Protein AF-A0A7J9BYD9-F1 (afdb_monomer)

Nearest PDB structures (foldseek):
  8at4-assembly1_F  TM=3.555E-01  e=1.043E-06  Xenopus laevis
  8fck-assembly1_F  TM=3.337E-01  e=9.383E-07  Xenopus laevis
  8iyj-assembly1_W7  TM=1.561E-01  e=8.306E+00  Mus musculus

Sequence (416 aa):
MTMDREKERELELESAMYTNCLLLGLDPSIIGLGTSNGTPRVGLFRHSNPKLGEQLLYFILSSLRGPAQSARDFDRVWPIFDSAQSRDFRKVVQGIISELEAQGALPRSNSRVSSLATCCGPRFVELLWQLSLHALREVHRRTFASDVASNPLPAPLTDVAFSHAATLLPVTKARIALERRRFLKNAETAVQRQAMWSNLAHEMTAEFRGLCAEEAYLQQELEKLHDLRNKVKLEGELWDDLVSTSSQNSHLVSKATRLWDSILSRKSQHEVLASGPIEDLIAHREHRYRISGSSLLAAMDQSSQVPCTDVLSVQSGDLDNKEQNDGYHTQVIEERLSRVDDRSGRVHQTVDVAEIIRRWTHALQRIHKQSLQLAKGNDGEGPDILRSAHDGGTSGHAESLAATLTEHQQHLASFQ

Secondary structure (DSSP, 8-state):
-HHHHHHHHHHHHHHHHHHHHHHTT--GGGGTGGGSSSSPPP-TTSS--HHHHHHHHHHHHHHHH-HHHHHHHTTTTSS--SHHHHHHHHHHHHHHHHHHHHTTSS-SS---HHHHHHT-SHHHHHHHHHHHHHHHHHHHHHH-HHHHHHSPPPPPGGGS-GGGHHHHHHHHHHHHHHHHHHHHHHHHHHHHHHHHHHHHHHHHHHHHHHHHHHHHHHHHHHHHHHHHHHHHHHHGGG-TT-TT-HHHHHHHHHHHHHHHHHHHHHHHHHHHHHSSHHHHHHHHHTTTTS--HHHHHHHHHHHTS-----------------------------------------------HHHHHHHHHHHHHHHHHHHHHHHHHTTT----TTS-SSS----HHHHHHHHHHHHHHHHHHT--

InterPro domains:
  IPR026797 HAUS augmin-like complex subunit 6 [PTHR16151] (3-416)
  IPR028163 HAUS augmin-like complex subunit 6, N-terminal [PF14661] (17-260)

Organism: Gossypium gossypioides (NCBI:txid34282)

Mean predicted aligned error: 23.01 Å

pLDDT: mean 72.02, std 22.16, range [24.62, 97.88]

Radius of gyration: 44.17 Å; Cα contacts (8 Å, |Δi|>4): 161; chains: 1; bounding box: 90×70×135 Å

Structure (mmCIF, N/CA/C/O backbone):
data_AF-A0A7J9BYD9-F1
#
_entry.id   AF-A0A7J9BYD9-F1
#
loop_
_atom_site.group_PDB
_atom_site.id
_atom_site.type_symbol
_atom_site.label_atom_id
_atom_site.label_alt_id
_atom_site.label_comp_id
_atom_site.label_asym_id
_atom_site.label_entity_id
_atom_site.label_seq_id
_atom_site.pdbx_PDB_ins_code
_atom_site.Cartn_x
_atom_site.Cartn_y
_atom_site.Cartn_z
_atom_site.occupancy
_atom_site.B_iso_or_equiv
_atom_site.auth_seq_id
_atom_site.auth_comp_id
_atom_site.auth_asym_id
_atom_site.auth_atom_id
_atom_site.pdbx_PDB_model_num
ATOM 1 N N . MET A 1 1 ? -3.032 -6.957 14.467 1.00 54.19 1 MET A N 1
ATOM 2 C CA . MET A 1 1 ? -4.098 -7.127 13.448 1.00 54.19 1 MET A CA 1
ATOM 3 C C . MET A 1 1 ? -3.936 -6.196 12.245 1.00 54.19 1 MET A C 1
ATOM 5 O O . MET A 1 1 ? -3.801 -6.719 11.152 1.00 54.19 1 MET A O 1
ATOM 9 N N . THR A 1 2 ? -3.928 -4.861 12.369 1.00 57.16 2 THR A N 1
ATOM 10 C CA . THR A 1 2 ? -3.741 -3.962 11.199 1.00 57.16 2 THR A CA 1
ATOM 11 C C . THR A 1 2 ? -2.294 -3.904 10.696 1.00 57.16 2 THR A C 1
ATOM 13 O O . THR A 1 2 ? -2.071 -4.019 9.498 1.00 57.16 2 THR A O 1
ATOM 16 N N . MET A 1 3 ? -1.308 -3.818 11.598 1.00 60.09 3 MET A N 1
ATOM 17 C CA . MET A 1 3 ? 0.114 -3.791 11.211 1.00 60.09 3 MET A CA 1
ATOM 18 C C . MET A 1 3 ? 0.608 -5.103 10.589 1.00 60.09 3 MET A C 1
ATOM 20 O O . MET A 1 3 ? 1.520 -5.090 9.769 1.00 60.09 3 MET A O 1
ATOM 24 N N . ASP A 1 4 ? 0.011 -6.236 10.961 1.00 69.88 4 ASP A N 1
ATOM 25 C CA . ASP A 1 4 ? 0.360 -7.537 10.377 1.00 69.88 4 ASP A CA 1
ATOM 26 C C . ASP A 1 4 ? -0.135 -7.624 8.929 1.00 69.88 4 ASP A C 1
ATOM 28 O O . ASP A 1 4 ? 0.616 -8.035 8.052 1.00 69.88 4 ASP A O 1
ATOM 32 N N . ARG A 1 5 ? -1.341 -7.102 8.663 1.00 72.81 5 ARG A N 1
ATOM 33 C CA . ARG A 1 5 ? -1.903 -6.981 7.309 1.00 72.81 5 ARG A CA 1
ATOM 34 C C . ARG A 1 5 ? -1.094 -6.059 6.399 1.00 72.81 5 ARG A C 1
ATOM 36 O O . ARG A 1 5 ? -0.967 -6.330 5.213 1.00 72.81 5 ARG A O 1
ATOM 43 N N . GLU A 1 6 ? -0.556 -4.961 6.925 1.00 73.31 6 GLU A N 1
ATOM 44 C CA . GLU A 1 6 ? 0.284 -4.049 6.134 1.00 73.31 6 GLU A CA 1
ATOM 45 C C . GLU A 1 6 ? 1.622 -4.690 5.754 1.00 73.31 6 GLU A C 1
ATOM 47 O O . GLU A 1 6 ? 2.057 -4.561 4.611 1.00 73.31 6 GLU A O 1
ATOM 52 N N . LYS A 1 7 ? 2.239 -5.429 6.684 1.00 79.19 7 LYS A N 1
ATOM 53 C CA . LYS A 1 7 ? 3.467 -6.190 6.417 1.00 79.19 7 LYS A CA 1
ATOM 54 C C . LYS A 1 7 ? 3.234 -7.317 5.416 1.00 79.19 7 LYS A C 1
ATOM 56 O O . LYS A 1 7 ? 4.075 -7.536 4.555 1.00 79.19 7 LYS A O 1
ATOM 61 N N . GLU A 1 8 ? 2.116 -8.025 5.530 1.00 82.69 8 GLU A N 1
ATOM 62 C CA . GLU A 1 8 ? 1.725 -9.079 4.590 1.00 82.69 8 GLU A CA 1
ATOM 63 C C . GLU A 1 8 ? 1.528 -8.509 3.181 1.00 82.69 8 GLU A C 1
ATOM 65 O O . GLU A 1 8 ? 2.150 -8.984 2.234 1.00 82.69 8 GLU A O 1
ATOM 70 N N . ARG A 1 9 ? 0.799 -7.393 3.059 1.00 83.69 9 ARG A N 1
ATOM 71 C CA . ARG A 1 9 ? 0.617 -6.681 1.788 1.00 83.69 9 ARG A CA 1
ATOM 72 C C . ARG A 1 9 ? 1.939 -6.216 1.170 1.00 83.69 9 ARG A C 1
ATOM 74 O O . ARG A 1 9 ? 2.100 -6.279 -0.045 1.00 83.69 9 ARG A O 1
ATOM 81 N N . GLU A 1 10 ? 2.879 -5.719 1.974 1.00 84.00 10 GLU A N 1
ATOM 82 C CA . GLU A 1 10 ? 4.208 -5.320 1.485 1.00 84.00 10 GLU A CA 1
ATOM 83 C C . GLU A 1 10 ? 4.959 -6.514 0.877 1.00 84.00 10 GLU A C 1
ATOM 85 O O . GLU A 1 10 ? 5.515 -6.398 -0.216 1.00 84.00 10 GLU A O 1
ATOM 90 N N . LEU A 1 11 ? 4.917 -7.672 1.545 1.00 86.94 11 LEU A N 1
ATOM 91 C CA . LEU A 1 11 ? 5.541 -8.900 1.052 1.00 86.94 11 LEU A CA 1
ATOM 92 C C . LEU A 1 11 ? 4.863 -9.412 -0.229 1.00 86.94 11 LEU A C 1
ATOM 94 O O . LEU A 1 11 ? 5.544 -9.834 -1.164 1.00 86.94 11 LEU A O 1
ATOM 98 N N . GLU A 1 12 ? 3.535 -9.346 -0.308 1.00 87.88 12 GLU A N 1
ATOM 99 C CA . GLU A 1 12 ? 2.789 -9.705 -1.519 1.00 87.88 12 GLU A CA 1
ATOM 100 C C . GLU A 1 12 ? 3.170 -8.818 -2.710 1.00 87.88 12 GLU A C 1
ATOM 102 O O . GLU A 1 12 ? 3.399 -9.326 -3.808 1.00 87.88 12 GLU A O 1
ATOM 107 N N . LEU A 1 13 ? 3.288 -7.501 -2.501 1.00 89.69 13 LEU A N 1
ATOM 108 C CA . LEU A 1 13 ? 3.682 -6.556 -3.549 1.00 89.69 13 LEU A CA 1
ATOM 109 C C . LEU A 1 13 ? 5.105 -6.809 -4.048 1.00 89.69 13 LEU A C 1
ATOM 111 O O . LEU A 1 13 ? 5.341 -6.793 -5.256 1.00 89.69 13 LEU A O 1
ATOM 115 N N . GLU A 1 14 ? 6.045 -7.059 -3.139 1.00 92.12 14 GLU A N 1
ATOM 116 C CA . GLU A 1 14 ? 7.431 -7.374 -3.493 1.00 92.12 14 GLU A CA 1
ATOM 117 C C . GLU A 1 14 ? 7.524 -8.725 -4.231 1.00 92.12 14 GLU A C 1
ATOM 119 O O . GLU A 1 14 ? 8.192 -8.825 -5.260 1.00 92.12 14 GLU A O 1
ATOM 124 N N . SER A 1 15 ? 6.774 -9.740 -3.794 1.00 89.50 15 SER A N 1
ATOM 125 C CA . SER A 1 15 ? 6.669 -11.031 -4.492 1.00 89.50 15 SER A CA 1
ATOM 126 C C . SER A 1 15 ? 6.080 -10.889 -5.904 1.00 89.50 15 SER A C 1
ATOM 128 O O . SER A 1 15 ? 6.624 -11.418 -6.883 1.00 89.50 15 SER A O 1
ATOM 130 N N . ALA A 1 16 ? 5.000 -10.114 -6.044 1.00 89.94 16 ALA A N 1
ATOM 131 C CA . ALA A 1 16 ? 4.385 -9.824 -7.334 1.00 89.94 16 ALA A CA 1
ATOM 132 C C . ALA A 1 16 ? 5.341 -9.043 -8.249 1.00 89.94 16 ALA A C 1
ATOM 134 O O . ALA A 1 16 ? 5.446 -9.346 -9.436 1.00 89.94 16 ALA A O 1
ATOM 135 N N . MET A 1 17 ? 6.083 -8.078 -7.698 1.00 93.75 17 MET A N 1
ATOM 136 C CA . MET A 1 17 ? 7.113 -7.330 -8.419 1.00 93.75 17 MET A CA 1
ATOM 137 C C . MET A 1 17 ? 8.201 -8.260 -8.964 1.00 93.75 17 MET A C 1
ATOM 139 O O . MET A 1 17 ? 8.535 -8.168 -10.147 1.00 93.75 17 MET A O 1
ATOM 143 N N . TYR A 1 18 ? 8.716 -9.194 -8.159 1.00 92.69 18 TYR A N 1
ATOM 144 C CA . TYR A 1 18 ? 9.685 -10.181 -8.642 1.00 92.69 18 TYR A CA 1
ATOM 145 C C . TYR A 1 18 ? 9.109 -11.081 -9.731 1.00 92.69 18 TYR A C 1
ATOM 147 O O . TYR A 1 18 ? 9.773 -11.306 -10.740 1.00 92.69 18 TYR A O 1
ATOM 155 N N . THR A 1 19 ? 7.866 -11.532 -9.571 1.00 90.44 19 THR A N 1
ATOM 156 C CA . THR A 1 19 ? 7.173 -12.340 -10.583 1.00 90.44 19 THR A CA 1
ATOM 157 C C . THR A 1 19 ? 7.056 -11.583 -11.908 1.00 90.44 19 THR A C 1
ATOM 159 O O . THR A 1 19 ? 7.412 -12.120 -12.955 1.00 90.44 19 THR A O 1
ATOM 162 N N . ASN A 1 20 ? 6.652 -10.309 -11.873 1.00 92.81 20 ASN A N 1
ATOM 163 C CA . ASN A 1 20 ? 6.589 -9.456 -13.062 1.00 92.81 20 ASN A CA 1
ATOM 164 C C . ASN A 1 20 ? 7.958 -9.330 -13.738 1.00 92.81 20 ASN A C 1
ATOM 166 O O . ASN A 1 20 ? 8.059 -9.444 -14.958 1.00 92.81 20 ASN A O 1
ATOM 170 N N . CYS A 1 21 ? 9.021 -9.113 -12.960 1.00 93.38 21 CYS A N 1
ATOM 171 C CA . CYS A 1 21 ? 10.369 -9.003 -13.506 1.00 93.38 21 CYS A CA 1
ATOM 172 C C . CYS A 1 21 ? 10.864 -10.315 -14.124 1.00 93.38 21 CYS A C 1
ATOM 174 O O . CYS A 1 21 ? 11.475 -10.282 -15.188 1.00 93.38 21 CYS A O 1
ATOM 176 N N . LEU A 1 22 ? 10.571 -11.464 -13.511 1.00 92.31 22 LEU A N 1
ATOM 177 C CA . LEU A 1 22 ? 10.897 -12.776 -14.078 1.00 92.31 22 LEU A CA 1
ATOM 178 C C . LEU A 1 22 ? 10.155 -13.018 -15.401 1.00 92.31 22 LEU A C 1
ATOM 180 O O . LEU A 1 22 ? 10.767 -13.473 -16.362 1.00 92.31 22 LEU A O 1
ATOM 184 N N . LEU A 1 23 ? 8.874 -12.642 -15.489 1.00 90.44 23 LEU A N 1
ATOM 185 C CA . LEU A 1 23 ? 8.095 -12.709 -16.735 1.00 90.44 23 LEU A CA 1
ATOM 186 C C . LEU A 1 23 ? 8.634 -11.775 -17.828 1.00 90.44 23 LEU A C 1
ATOM 188 O O . LEU A 1 23 ? 8.542 -12.092 -19.011 1.00 90.44 23 LEU A O 1
ATOM 192 N N . LEU A 1 24 ? 9.221 -10.641 -17.439 1.00 92.56 24 LEU A N 1
ATOM 193 C CA . LEU A 1 24 ? 9.938 -9.732 -18.338 1.00 92.56 24 LEU A CA 1
ATOM 194 C C . LEU A 1 24 ? 11.324 -10.261 -18.757 1.00 92.56 24 LEU A C 1
ATOM 196 O O . LEU A 1 24 ? 11.964 -9.652 -19.611 1.00 92.56 24 LEU A O 1
ATOM 200 N N . GLY A 1 25 ? 11.796 -11.369 -18.175 1.00 91.38 25 GLY A N 1
ATOM 201 C CA . GLY A 1 25 ? 13.087 -11.982 -18.490 1.00 91.38 25 GLY A CA 1
ATOM 202 C C . GLY A 1 25 ? 14.250 -11.538 -17.598 1.00 91.38 25 GLY A C 1
ATOM 203 O O . GLY A 1 25 ? 15.397 -11.583 -18.038 1.00 91.38 25 GLY A O 1
ATOM 204 N N . LEU A 1 26 ? 13.987 -11.092 -16.363 1.00 93.12 26 LEU A N 1
ATOM 205 C CA . LEU A 1 26 ? 15.044 -10.806 -15.387 1.00 93.12 26 LEU A CA 1
ATOM 206 C C . LEU A 1 26 ? 15.833 -12.085 -15.086 1.00 93.12 26 LEU A C 1
ATOM 208 O O . LEU A 1 26 ? 15.241 -13.122 -14.792 1.00 93.12 26 LEU A O 1
ATOM 212 N N . ASP A 1 27 ? 17.162 -11.990 -15.083 1.00 89.44 27 ASP A N 1
ATOM 213 C CA . ASP A 1 27 ? 18.018 -13.086 -14.633 1.00 89.44 27 ASP A CA 1
ATOM 214 C C . ASP A 1 27 ? 17.745 -13.399 -13.142 1.00 89.44 27 ASP A C 1
ATOM 216 O O . ASP A 1 27 ? 17.941 -12.525 -12.286 1.00 89.44 27 ASP A O 1
ATOM 220 N N . PRO A 1 28 ? 17.333 -14.636 -12.793 1.00 86.06 28 PRO A N 1
ATOM 221 C CA . PRO A 1 28 ? 17.092 -15.042 -11.409 1.00 86.06 28 PRO A CA 1
ATOM 222 C C . PRO A 1 28 ? 18.295 -14.843 -10.472 1.00 86.06 28 PRO A C 1
ATOM 224 O O . PRO A 1 28 ? 18.117 -14.720 -9.255 1.00 86.06 28 PRO A O 1
ATOM 227 N N . SER A 1 29 ? 19.521 -14.793 -11.004 1.00 86.44 29 SER A N 1
ATOM 228 C CA . SER A 1 29 ? 20.734 -14.554 -10.214 1.00 86.44 29 SER A CA 1
ATOM 229 C C . SER A 1 29 ? 20.717 -13.192 -9.500 1.00 86.44 29 SER A C 1
ATOM 231 O O . SER A 1 29 ? 21.192 -13.085 -8.367 1.00 86.44 29 SER A O 1
ATOM 233 N N . ILE A 1 30 ? 20.078 -12.182 -10.105 1.00 85.75 30 ILE A N 1
ATOM 234 C CA . ILE A 1 30 ? 19.989 -10.801 -9.600 1.00 85.75 30 ILE A CA 1
ATOM 235 C C 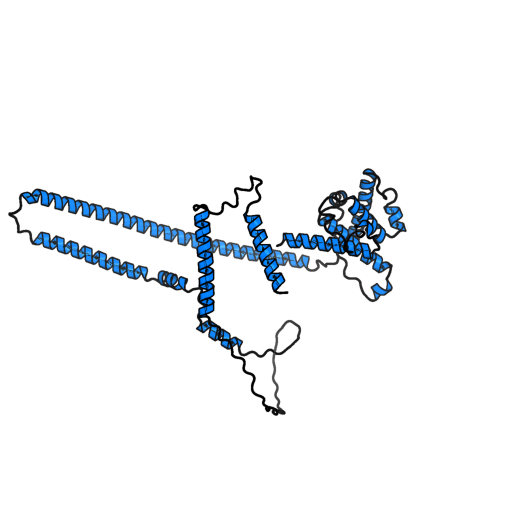. ILE A 1 30 ? 19.194 -10.731 -8.288 1.00 85.75 30 ILE A C 1
ATOM 237 O O . ILE A 1 30 ? 19.521 -9.950 -7.397 1.00 85.75 30 ILE A O 1
ATOM 241 N N . ILE A 1 31 ? 18.178 -11.584 -8.144 1.00 83.69 31 ILE A N 1
ATOM 242 C CA . ILE A 1 31 ? 17.302 -11.660 -6.961 1.00 83.69 31 ILE A CA 1
ATOM 243 C C . ILE A 1 31 ? 17.689 -12.801 -6.004 1.00 83.69 31 ILE A C 1
ATOM 245 O O . ILE A 1 31 ? 16.964 -13.100 -5.057 1.00 83.69 31 ILE A O 1
ATOM 249 N N . GLY A 1 32 ? 18.843 -13.441 -6.231 1.00 72.56 32 GLY A N 1
ATOM 250 C CA . GLY A 1 32 ? 19.383 -14.477 -5.349 1.00 72.56 32 GLY A CA 1
ATOM 251 C C . GLY A 1 32 ? 18.698 -15.845 -5.454 1.00 72.56 32 GLY A C 1
ATOM 252 O O . GLY A 1 32 ? 18.839 -16.658 -4.540 1.00 72.56 32 GLY A O 1
ATOM 253 N N . LEU A 1 33 ? 17.991 -16.136 -6.555 1.00 64.19 33 LEU A N 1
ATOM 254 C CA . LEU A 1 33 ? 17.259 -17.401 -6.750 1.00 64.19 33 LEU A CA 1
ATOM 255 C C . LEU A 1 33 ? 18.161 -18.633 -6.937 1.00 64.19 33 LEU A C 1
ATOM 257 O O . LEU A 1 33 ? 17.687 -19.762 -6.857 1.00 64.19 33 LEU A O 1
ATOM 261 N N . GLY A 1 34 ? 19.463 -18.440 -7.159 1.00 53.69 34 GLY A N 1
ATOM 262 C CA . GLY A 1 34 ? 20.413 -19.513 -7.478 1.00 53.69 34 GLY A CA 1
ATOM 263 C C . GLY A 1 34 ? 20.804 -20.445 -6.321 1.00 53.69 34 GLY A C 1
ATOM 264 O O . GLY A 1 34 ? 21.624 -21.329 -6.537 1.00 53.69 34 GLY A O 1
ATOM 265 N N . THR A 1 35 ? 20.274 -20.261 -5.102 1.00 53.53 35 THR A N 1
ATOM 266 C CA . THR A 1 35 ? 20.719 -21.022 -3.908 1.00 53.53 35 THR A CA 1
ATOM 267 C C . THR A 1 35 ? 19.604 -21.618 -3.035 1.00 53.53 35 THR A C 1
ATOM 269 O O . THR A 1 35 ? 19.909 -22.380 -2.121 1.00 53.53 35 THR A O 1
ATOM 272 N N . SER A 1 36 ? 18.318 -21.333 -3.288 1.00 51.81 36 SER A N 1
ATOM 273 C CA . SER A 1 36 ? 17.210 -21.878 -2.479 1.00 51.81 36 SER A CA 1
ATOM 274 C C . SER A 1 36 ? 15.880 -21.951 -3.240 1.00 51.81 36 SER A C 1
ATOM 276 O O . SER A 1 36 ? 15.483 -20.951 -3.825 1.00 51.81 36 SER A O 1
ATOM 278 N N . ASN A 1 37 ? 15.203 -23.108 -3.179 1.00 52.94 37 ASN A N 1
ATOM 279 C CA . ASN A 1 37 ? 13.783 -23.439 -3.452 1.00 52.94 37 ASN A CA 1
ATOM 280 C C . ASN A 1 37 ? 12.933 -22.579 -4.425 1.00 52.94 37 ASN A C 1
ATOM 282 O O . ASN A 1 37 ? 11.719 -22.505 -4.263 1.00 52.94 37 ASN A O 1
ATOM 286 N N . GLY A 1 38 ? 13.510 -21.973 -5.465 1.00 60.22 38 GLY A N 1
ATOM 287 C CA . GLY A 1 38 ? 12.773 -21.407 -6.607 1.00 60.22 38 GLY A CA 1
ATOM 288 C C . GLY A 1 38 ? 11.912 -20.162 -6.337 1.00 60.22 38 GLY A C 1
ATOM 289 O O . GLY A 1 38 ? 11.369 -19.603 -7.285 1.00 60.22 38 GLY A O 1
ATOM 290 N N . THR A 1 39 ? 11.800 -19.691 -5.091 1.00 60.91 39 THR A N 1
ATOM 291 C CA . THR A 1 39 ? 11.009 -18.503 -4.725 1.00 60.91 39 THR A CA 1
ATOM 292 C C . THR A 1 39 ? 11.901 -17.320 -4.331 1.00 60.91 39 THR A C 1
ATOM 294 O O . THR A 1 39 ? 12.820 -17.512 -3.526 1.00 60.91 39 THR A O 1
ATOM 297 N N . PRO A 1 40 ? 11.635 -16.094 -4.830 1.00 66.50 40 PRO A N 1
ATOM 298 C CA . PRO A 1 40 ? 12.406 -14.903 -4.472 1.00 66.50 40 PRO A CA 1
ATOM 299 C C . PRO A 1 40 ? 12.354 -14.640 -2.972 1.00 66.50 40 PRO A C 1
ATOM 301 O O . PRO A 1 40 ? 11.292 -14.743 -2.358 1.00 66.50 40 PRO A O 1
ATOM 304 N N . ARG A 1 41 ? 13.493 -14.287 -2.367 1.00 79.31 41 ARG A N 1
ATOM 305 C CA . ARG A 1 41 ? 13.503 -13.842 -0.970 1.00 79.31 41 ARG A CA 1
ATOM 306 C C . ARG A 1 41 ? 12.851 -12.468 -0.896 1.00 79.31 41 ARG A C 1
ATOM 308 O O . ARG A 1 41 ? 13.331 -11.529 -1.517 1.00 79.31 41 ARG A O 1
ATOM 315 N N . VAL A 1 42 ? 11.775 -12.377 -0.126 1.00 83.56 42 VAL A N 1
ATOM 316 C CA . VAL A 1 42 ? 10.995 -11.152 0.070 1.00 83.56 42 VAL A CA 1
ATOM 317 C C . VAL A 1 42 ? 11.456 -10.441 1.351 1.00 83.56 42 VAL A C 1
ATOM 319 O O . VAL A 1 42 ? 11.916 -11.088 2.296 1.00 83.56 42 VAL A O 1
ATOM 322 N N . GLY A 1 43 ? 11.343 -9.116 1.406 1.00 86.25 43 GLY A N 1
ATOM 323 C CA . GLY A 1 43 ? 11.795 -8.264 2.502 1.00 86.25 43 GLY A CA 1
ATOM 324 C C . GLY A 1 43 ? 13.167 -7.627 2.266 1.00 86.25 43 GLY A C 1
ATOM 325 O O . GLY A 1 43 ? 13.752 -7.096 3.215 1.00 86.25 43 GLY A O 1
ATOM 326 N N . LEU A 1 44 ? 13.688 -7.646 1.032 1.00 87.88 44 LEU A N 1
ATOM 327 C CA . LEU A 1 44 ? 15.017 -7.118 0.685 1.00 87.88 44 LEU A CA 1
ATOM 328 C C . LEU A 1 44 ? 15.086 -5.585 0.711 1.00 87.88 44 LEU A C 1
ATOM 330 O O . LEU A 1 44 ? 16.184 -5.023 0.699 1.00 87.88 44 LEU A O 1
ATOM 334 N N . PHE A 1 45 ? 13.930 -4.922 0.794 1.00 92.06 45 PHE A N 1
ATOM 335 C CA . PHE A 1 45 ? 13.786 -3.466 0.862 1.00 92.06 45 PHE A CA 1
ATOM 336 C C . PHE A 1 45 ? 13.326 -2.943 2.228 1.00 92.06 45 PHE A C 1
ATOM 338 O O . PHE A 1 45 ? 13.096 -1.740 2.374 1.00 92.06 45 PHE A O 1
ATOM 345 N N . ARG A 1 46 ? 13.242 -3.797 3.263 1.00 90.00 46 ARG A N 1
ATOM 346 C CA . ARG A 1 46 ? 12.991 -3.344 4.651 1.00 90.00 46 ARG A CA 1
ATOM 347 C C . ARG A 1 46 ? 14.086 -2.411 5.168 1.00 90.00 46 ARG A C 1
ATOM 349 O O . ARG A 1 46 ? 13.843 -1.565 6.025 1.00 90.00 46 ARG A O 1
ATOM 356 N N . HIS A 1 47 ? 15.287 -2.562 4.624 1.00 91.06 47 HIS A N 1
ATOM 357 C CA . HIS A 1 47 ? 16.436 -1.706 4.870 1.00 91.06 47 HIS A CA 1
ATOM 358 C C . HIS A 1 47 ? 16.934 -1.111 3.550 1.00 91.06 47 HIS A C 1
ATOM 360 O O . HIS A 1 47 ? 16.536 -1.551 2.473 1.00 91.06 47 HIS A O 1
ATOM 366 N N . SER A 1 48 ? 17.791 -0.091 3.643 1.00 93.62 48 SER A N 1
ATOM 367 C CA . SER A 1 48 ? 18.418 0.555 2.482 1.00 93.62 48 SER A CA 1
ATOM 368 C C . SER A 1 48 ? 19.118 -0.475 1.594 1.00 93.62 48 SER A C 1
ATOM 370 O O . SER A 1 48 ? 20.033 -1.157 2.058 1.00 93.62 48 SER A O 1
ATOM 372 N N . ASN A 1 49 ? 18.696 -0.585 0.333 1.00 94.12 49 ASN A N 1
ATOM 373 C CA . ASN A 1 49 ? 19.270 -1.528 -0.628 1.00 94.12 49 ASN A CA 1
ATOM 374 C C . ASN A 1 49 ? 19.400 -0.902 -2.030 1.00 94.12 49 ASN A C 1
ATOM 376 O O . ASN A 1 49 ? 18.739 -1.331 -2.982 1.00 94.12 49 ASN A O 1
ATOM 380 N N . PRO A 1 50 ? 20.251 0.132 -2.179 1.00 93.00 50 PRO A N 1
ATOM 381 C CA . PRO A 1 50 ? 20.412 0.852 -3.43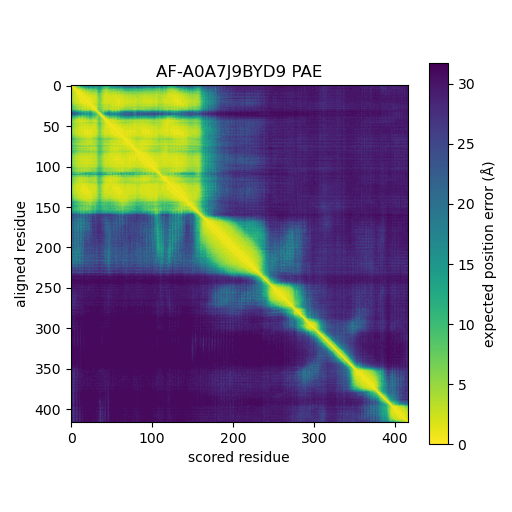9 1.00 93.00 50 PRO A CA 1
ATOM 382 C C . PRO A 1 50 ? 20.946 -0.039 -4.559 1.00 93.00 50 PRO A C 1
ATOM 384 O O . PRO A 1 50 ? 20.493 0.087 -5.685 1.00 93.00 50 PRO A O 1
ATOM 387 N N . LYS A 1 51 ? 21.828 -0.999 -4.262 1.00 92.31 51 LYS A N 1
ATOM 388 C CA . LYS A 1 51 ? 22.418 -1.874 -5.285 1.00 92.31 51 LYS A CA 1
ATOM 389 C C . LYS A 1 51 ? 21.360 -2.704 -6.019 1.00 92.31 51 LYS A C 1
ATOM 391 O O . LYS A 1 51 ? 21.345 -2.726 -7.247 1.00 92.31 51 LYS A O 1
ATOM 396 N N . LEU A 1 52 ? 20.475 -3.375 -5.276 1.00 93.38 52 LEU A N 1
ATOM 397 C CA . LEU A 1 52 ? 19.383 -4.141 -5.881 1.00 93.38 52 LEU A CA 1
ATOM 398 C C . LEU A 1 52 ? 18.330 -3.209 -6.490 1.00 93.38 52 LEU A C 1
ATOM 400 O O . LEU A 1 52 ? 17.846 -3.465 -7.589 1.00 93.38 52 LEU A O 1
ATOM 404 N N . GLY A 1 53 ? 17.997 -2.114 -5.800 1.00 94.12 53 GLY A N 1
ATOM 405 C CA . GLY A 1 53 ? 17.034 -1.130 -6.292 1.00 94.12 53 GLY A CA 1
ATOM 406 C C . GLY A 1 53 ? 17.432 -0.535 -7.645 1.00 94.12 53 GLY A C 1
ATOM 407 O O . GLY A 1 53 ? 16.617 -0.514 -8.562 1.00 94.12 53 GLY A O 1
ATOM 408 N N . GLU A 1 54 ? 18.689 -0.119 -7.805 1.00 95.25 54 GLU A N 1
ATOM 409 C CA . GLU A 1 54 ? 19.238 0.421 -9.054 1.00 95.25 54 GLU A CA 1
ATOM 410 C C . GLU A 1 54 ? 19.225 -0.625 -10.181 1.00 95.25 54 GLU A C 1
ATOM 412 O O . GLU A 1 54 ? 18.817 -0.303 -11.296 1.00 95.25 54 GLU A O 1
ATOM 417 N N . GLN A 1 55 ? 19.575 -1.885 -9.891 1.00 95.06 55 GLN A N 1
ATOM 418 C CA . GLN A 1 55 ? 19.498 -2.984 -10.865 1.00 95.06 55 GLN A CA 1
ATOM 419 C C . GLN A 1 55 ? 18.070 -3.235 -11.357 1.00 95.06 55 GLN A C 1
ATOM 421 O O . GLN A 1 55 ? 17.845 -3.349 -12.563 1.00 95.06 55 GLN A O 1
ATOM 426 N N . LEU A 1 56 ? 17.099 -3.286 -10.443 1.00 96.12 56 LEU A N 1
ATOM 427 C CA . LEU A 1 56 ? 15.697 -3.488 -10.803 1.00 96.12 56 LEU A CA 1
ATOM 428 C C . LEU A 1 56 ? 15.130 -2.290 -11.567 1.00 96.12 56 LEU A C 1
ATOM 430 O O . LEU A 1 56 ? 14.444 -2.483 -12.567 1.00 96.12 56 LEU A O 1
ATOM 434 N N . LEU A 1 57 ? 15.439 -1.062 -11.143 1.00 96.50 57 LEU A N 1
ATOM 435 C CA . LEU A 1 57 ? 15.021 0.152 -11.848 1.00 96.50 57 LEU A CA 1
ATOM 436 C C . LEU A 1 57 ? 15.579 0.185 -13.271 1.00 96.50 57 LEU A C 1
ATOM 438 O O . LEU A 1 57 ? 14.822 0.418 -14.212 1.00 96.50 57 LEU A O 1
ATOM 442 N N . TYR A 1 58 ? 16.875 -0.088 -13.439 1.00 96.88 58 TYR A N 1
ATOM 443 C CA . TYR A 1 58 ? 17.497 -0.166 -14.757 1.00 96.88 58 TYR A CA 1
ATOM 444 C C . TYR A 1 58 ? 16.818 -1.227 -15.630 1.00 96.88 58 TYR A C 1
ATOM 446 O O . TYR A 1 58 ? 16.438 -0.930 -16.762 1.00 96.88 58 TYR A O 1
ATOM 454 N N . PHE A 1 59 ? 16.614 -2.438 -15.102 1.00 97.25 59 PHE A N 1
ATOM 455 C CA . PHE A 1 59 ? 15.984 -3.537 -15.833 1.00 97.25 59 PHE A CA 1
ATOM 456 C C . PHE A 1 59 ? 14.551 -3.204 -16.273 1.00 97.25 59 PHE A C 1
ATOM 458 O O . PHE A 1 59 ? 14.217 -3.325 -17.455 1.00 97.25 59 PHE A O 1
ATOM 465 N N . ILE A 1 60 ? 13.708 -2.752 -15.339 1.00 97.25 60 ILE A N 1
ATOM 466 C CA . ILE A 1 60 ? 12.292 -2.469 -15.603 1.00 97.25 60 ILE A CA 1
ATOM 467 C C . ILE A 1 60 ? 12.161 -1.335 -16.625 1.00 97.25 60 ILE A C 1
ATOM 469 O O . ILE A 1 60 ? 11.422 -1.458 -17.603 1.00 97.25 60 ILE A O 1
ATOM 473 N N . LEU A 1 61 ? 12.900 -0.238 -16.434 1.00 96.69 61 LEU A N 1
ATOM 474 C CA . LEU A 1 61 ? 12.827 0.917 -17.329 1.00 96.69 61 LEU A CA 1
ATOM 475 C C . LEU A 1 61 ? 13.436 0.624 -18.702 1.00 96.69 61 LEU A C 1
ATOM 477 O O . LEU A 1 61 ? 12.897 1.081 -19.709 1.00 96.69 61 LEU A O 1
ATOM 481 N N . SER A 1 62 ? 14.499 -0.181 -18.768 1.00 96.50 62 SER A N 1
ATOM 482 C CA . SER A 1 62 ? 15.063 -0.631 -20.044 1.00 96.50 62 SER A CA 1
ATOM 483 C C . SER A 1 62 ? 14.082 -1.506 -20.820 1.00 96.50 62 SER A C 1
ATOM 485 O O . SER A 1 62 ? 13.924 -1.321 -22.026 1.00 96.50 62 SER A O 1
ATOM 487 N N . SER A 1 63 ? 13.369 -2.398 -20.126 1.00 95.31 63 SER A N 1
ATOM 488 C CA . SER A 1 63 ? 12.316 -3.231 -20.719 1.00 95.31 63 SER A CA 1
ATOM 489 C C . SER A 1 63 ? 11.165 -2.377 -21.260 1.00 95.31 63 SER A C 1
ATOM 491 O O . SER A 1 63 ? 10.676 -2.608 -22.364 1.00 95.31 63 SER A O 1
ATOM 493 N N . LEU A 1 64 ? 10.771 -1.337 -20.519 1.00 94.44 64 LEU A N 1
ATOM 494 C CA . LEU A 1 64 ? 9.693 -0.425 -20.900 1.00 94.44 64 LEU A CA 1
ATOM 495 C C . LEU A 1 64 ? 10.054 0.480 -22.091 1.00 94.44 64 LEU A C 1
ATOM 497 O O . LEU A 1 64 ? 9.239 0.678 -22.994 1.00 94.44 64 LEU A O 1
ATOM 501 N N . ARG A 1 65 ? 11.258 1.060 -22.099 1.00 93.12 65 ARG A N 1
ATOM 502 C CA . ARG A 1 65 ? 11.719 1.993 -23.145 1.00 93.12 65 ARG A CA 1
ATOM 503 C C . ARG A 1 65 ? 12.178 1.275 -24.417 1.00 93.12 65 ARG A C 1
ATOM 505 O O . ARG A 1 65 ? 12.126 1.857 -25.498 1.00 93.12 65 ARG A O 1
ATOM 512 N N . GLY A 1 66 ? 12.582 0.013 -24.295 1.00 91.75 66 GLY A N 1
ATOM 513 C CA . GLY A 1 66 ? 13.168 -0.776 -25.373 1.00 91.75 66 GLY A CA 1
ATOM 514 C C . GLY A 1 66 ? 14.641 -0.422 -25.640 1.00 91.75 66 GLY A C 1
ATOM 515 O O . GLY A 1 66 ? 15.108 0.638 -25.216 1.00 91.75 66 GLY A O 1
ATOM 516 N N . PRO A 1 67 ? 15.385 -1.276 -26.374 1.00 90.69 67 PRO A N 1
ATOM 517 C CA . PRO A 1 67 ? 16.852 -1.211 -26.445 1.00 90.69 67 PRO A CA 1
ATOM 518 C C . PRO A 1 67 ? 17.420 0.104 -26.992 1.00 90.69 67 PRO A C 1
ATOM 520 O O . PRO A 1 67 ? 18.456 0.578 -26.538 1.00 90.69 67 PRO A O 1
ATOM 523 N N . ALA A 1 68 ? 16.748 0.706 -27.979 1.00 92.69 68 ALA A N 1
ATOM 524 C CA . ALA A 1 68 ? 17.238 1.917 -28.632 1.00 92.69 68 ALA A CA 1
ATOM 525 C C . ALA A 1 68 ? 17.138 3.155 -27.728 1.00 92.69 68 ALA A C 1
ATOM 527 O O . ALA A 1 68 ? 18.059 3.970 -27.695 1.00 92.69 68 ALA A O 1
ATOM 528 N N . GLN A 1 69 ? 16.024 3.303 -27.005 1.00 93.81 69 GLN A N 1
ATOM 529 C CA . GLN A 1 69 ? 15.813 4.447 -26.122 1.00 93.81 69 GLN A CA 1
ATOM 530 C C . GLN A 1 69 ? 16.541 4.249 -24.790 1.00 93.81 69 GLN A C 1
ATOM 532 O O . GLN A 1 69 ? 17.166 5.187 -24.307 1.00 93.81 69 GLN A O 1
ATOM 537 N N . SER A 1 70 ? 16.563 3.028 -24.244 1.00 94.00 70 SER A N 1
ATOM 538 C CA . SER A 1 70 ? 17.283 2.736 -22.999 1.00 94.00 70 SER A CA 1
ATOM 539 C C . SER A 1 70 ? 18.791 2.974 -23.117 1.00 94.00 70 SER A C 1
ATOM 541 O O . SER A 1 70 ? 19.388 3.530 -22.199 1.00 94.00 70 SER A O 1
ATOM 543 N N . ALA A 1 71 ? 19.403 2.637 -24.258 1.00 93.88 71 ALA A N 1
ATOM 544 C CA . ALA A 1 71 ? 20.817 2.914 -24.513 1.00 93.88 71 ALA A CA 1
ATOM 545 C C . ALA A 1 71 ? 21.143 4.417 -24.506 1.00 93.88 71 ALA A C 1
ATOM 547 O O . ALA A 1 71 ? 22.252 4.799 -24.149 1.00 93.88 71 ALA A O 1
ATOM 548 N N . ARG A 1 72 ? 20.182 5.269 -24.889 1.00 95.56 72 ARG A N 1
ATOM 549 C CA . ARG A 1 72 ? 20.330 6.731 -24.844 1.00 95.56 72 ARG A CA 1
ATOM 550 C C . ARG A 1 72 ? 20.079 7.277 -23.447 1.00 95.56 72 ARG A C 1
ATOM 552 O O . ARG A 1 72 ? 20.859 8.093 -22.973 1.00 95.56 72 ARG A O 1
ATOM 559 N N . ASP A 1 73 ? 19.005 6.823 -22.805 1.00 95.44 73 ASP A N 1
ATOM 560 C CA . ASP A 1 73 ? 18.603 7.286 -21.476 1.00 95.44 73 ASP A CA 1
ATOM 561 C C . ASP A 1 73 ? 19.690 6.985 -20.438 1.00 95.44 73 ASP A C 1
ATOM 563 O O . ASP A 1 73 ? 20.010 7.834 -19.608 1.00 95.44 73 ASP A O 1
ATOM 567 N N . PHE A 1 74 ? 20.287 5.792 -20.505 1.00 96.44 74 PHE A N 1
ATOM 568 C CA . PHE A 1 74 ? 21.281 5.326 -19.539 1.00 96.44 74 PHE A CA 1
ATOM 569 C C . PHE A 1 74 ? 22.735 5.453 -20.019 1.00 96.44 74 PHE A C 1
ATOM 571 O O . PHE A 1 74 ? 23.632 4.873 -19.398 1.00 96.44 74 PHE A O 1
ATOM 578 N N . ASP A 1 75 ? 22.992 6.227 -21.082 1.00 94.56 75 ASP A N 1
ATOM 579 C CA . ASP A 1 75 ? 24.357 6.485 -21.552 1.00 94.56 75 ASP A CA 1
ATOM 580 C C . ASP A 1 75 ? 25.202 7.092 -20.420 1.00 94.56 75 ASP A C 1
ATOM 582 O O . ASP A 1 75 ? 24.786 8.036 -19.745 1.00 94.56 75 ASP A O 1
ATOM 586 N N . ARG A 1 76 ? 26.397 6.535 -20.193 1.00 92.31 76 ARG A N 1
ATOM 587 C CA . ARG A 1 76 ? 27.393 6.968 -19.181 1.00 92.31 76 ARG A CA 1
ATOM 588 C C . ARG A 1 76 ? 26.971 6.891 -17.709 1.00 92.31 76 ARG A C 1
ATOM 590 O O . ARG A 1 76 ? 27.821 7.104 -16.842 1.00 92.31 76 ARG A O 1
ATOM 597 N N . VAL A 1 77 ? 25.709 6.586 -17.413 1.00 95.50 77 VAL A N 1
ATOM 598 C CA . VAL A 1 77 ? 25.189 6.432 -16.041 1.00 95.50 77 VAL A CA 1
ATOM 599 C C . VAL A 1 77 ? 24.985 4.970 -15.644 1.00 95.50 77 VAL A C 1
ATOM 601 O O . VAL A 1 77 ? 24.710 4.690 -14.479 1.00 95.50 77 VAL A O 1
ATOM 604 N N . TRP A 1 78 ? 25.131 4.039 -16.591 1.00 94.88 78 TRP A N 1
ATOM 605 C CA . TRP A 1 78 ? 25.066 2.600 -16.354 1.00 94.88 78 TRP A CA 1
ATOM 606 C C . TRP A 1 78 ? 26.176 1.846 -17.116 1.00 94.88 78 TRP A C 1
ATOM 608 O O . TRP A 1 78 ? 26.378 2.131 -18.298 1.00 94.88 78 TRP A O 1
ATOM 618 N N . PRO A 1 79 ? 26.864 0.856 -16.507 1.00 94.88 79 PRO A N 1
ATOM 619 C CA . PRO A 1 79 ? 26.779 0.434 -15.104 1.00 94.88 79 PRO A CA 1
ATOM 620 C C . PRO A 1 79 ? 27.291 1.502 -14.129 1.00 94.88 79 PRO A C 1
ATOM 622 O O . PRO A 1 79 ? 28.092 2.357 -14.496 1.00 94.88 79 PRO A O 1
ATOM 625 N N . ILE A 1 80 ? 26.817 1.457 -12.885 1.00 94.12 80 ILE A N 1
ATOM 626 C CA . ILE A 1 80 ? 27.192 2.421 -11.843 1.00 94.12 80 ILE A CA 1
ATOM 627 C C . ILE A 1 80 ? 28.500 1.971 -11.182 1.00 94.12 80 ILE A C 1
ATOM 629 O O . ILE A 1 80 ? 28.547 0.897 -10.578 1.00 94.12 80 ILE A O 1
ATOM 633 N N . PHE A 1 81 ? 29.541 2.802 -11.257 1.00 92.19 81 PHE A N 1
ATOM 634 C CA . PHE A 1 81 ? 30.846 2.537 -10.636 1.00 92.19 81 PHE A CA 1
ATOM 635 C C . PHE A 1 81 ? 31.161 3.467 -9.462 1.00 92.19 81 PHE A C 1
ATOM 637 O O . PHE A 1 81 ? 31.919 3.091 -8.568 1.00 92.19 81 PHE A O 1
ATOM 644 N N . ASP A 1 82 ? 30.570 4.662 -9.437 1.00 93.56 82 ASP A N 1
ATOM 645 C CA . ASP A 1 82 ? 30.807 5.653 -8.392 1.00 93.56 82 ASP A CA 1
ATOM 646 C C . ASP A 1 82 ? 29.527 6.381 -7.942 1.00 93.56 82 ASP A C 1
ATOM 648 O O . ASP A 1 82 ? 28.431 6.237 -8.495 1.00 93.56 82 ASP A O 1
ATOM 652 N N . SER A 1 83 ? 29.665 7.173 -6.877 1.00 90.12 83 SER A N 1
ATOM 653 C CA . SER A 1 83 ? 28.549 7.896 -6.266 1.00 90.12 83 SER A CA 1
ATOM 654 C C . SER A 1 83 ? 28.037 9.067 -7.112 1.00 90.12 83 SER A C 1
ATOM 656 O O . SER A 1 83 ? 26.879 9.463 -6.949 1.00 90.12 83 SER A O 1
ATOM 658 N N . ALA A 1 84 ? 28.852 9.623 -8.013 1.00 93.44 84 ALA A N 1
ATOM 659 C CA . ALA A 1 84 ? 28.430 10.671 -8.935 1.00 93.44 84 ALA A CA 1
ATOM 660 C C . ALA A 1 84 ? 27.534 10.079 -10.032 1.00 93.44 84 ALA A C 1
ATOM 662 O O . ALA A 1 84 ? 26.414 10.558 -10.214 1.00 93.44 84 ALA A O 1
ATOM 663 N N . GLN A 1 85 ? 27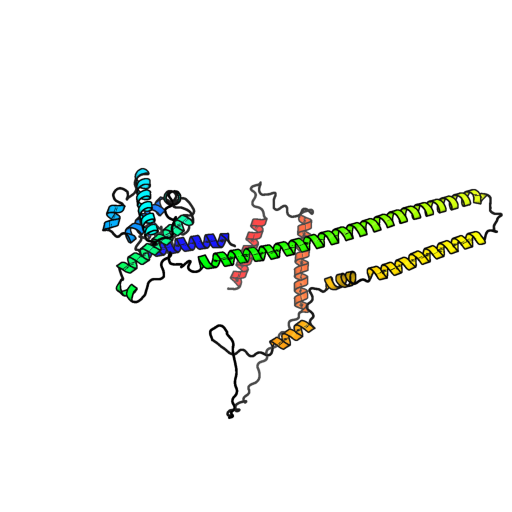.946 8.966 -10.644 1.00 94.31 85 GLN A N 1
ATOM 664 C CA . GLN A 1 85 ? 27.128 8.209 -11.593 1.00 94.31 85 GLN A CA 1
ATOM 665 C C . GLN A 1 85 ? 25.816 7.735 -10.964 1.00 94.31 85 GLN A C 1
ATOM 667 O O . GLN A 1 85 ? 24.765 7.894 -11.573 1.00 94.31 85 GLN A O 1
ATOM 672 N N . SER A 1 86 ? 25.836 7.244 -9.719 1.00 93.31 86 SER A N 1
ATOM 673 C CA . SER A 1 86 ? 24.613 6.861 -8.990 1.00 93.31 86 SER A CA 1
ATOM 674 C C . SER A 1 86 ? 23.643 8.046 -8.817 1.00 93.31 86 SER A C 1
ATOM 676 O O . SER A 1 86 ? 22.424 7.900 -8.938 1.00 93.31 86 SER A O 1
ATOM 678 N N . ARG A 1 87 ? 24.153 9.266 -8.580 1.00 93.75 87 ARG A N 1
ATOM 679 C CA . ARG A 1 87 ? 23.316 10.481 -8.527 1.00 93.75 87 ARG A CA 1
ATOM 680 C C . ARG A 1 87 ? 22.719 10.824 -9.887 1.00 93.75 87 ARG A C 1
ATOM 682 O O . ARG A 1 87 ? 21.550 11.202 -9.933 1.00 93.75 87 ARG A O 1
ATOM 689 N N . ASP A 1 88 ? 23.498 10.719 -10.956 1.00 95.38 88 ASP A N 1
ATOM 690 C CA . ASP A 1 88 ? 23.036 11.041 -12.306 1.00 95.38 88 ASP A CA 1
ATOM 691 C C . ASP A 1 88 ? 22.063 9.984 -12.846 1.00 95.38 88 ASP A C 1
ATOM 693 O O . ASP A 1 88 ? 21.013 10.348 -13.375 1.00 95.38 88 ASP A O 1
ATOM 697 N N . PHE A 1 89 ? 22.302 8.699 -12.570 1.00 96.69 89 PHE A N 1
ATOM 698 C CA . PHE A 1 89 ? 21.355 7.608 -12.804 1.00 96.69 89 PHE A CA 1
ATOM 699 C C . PHE A 1 89 ? 19.995 7.903 -12.161 1.00 96.69 89 PHE A C 1
ATOM 701 O O . PHE A 1 89 ? 18.960 7.845 -12.824 1.00 96.69 89 PHE A O 1
ATOM 708 N N . ARG A 1 90 ? 19.976 8.311 -10.883 1.00 95.31 90 ARG A N 1
ATOM 709 C CA . ARG A 1 90 ? 18.722 8.668 -10.202 1.00 95.31 90 ARG A CA 1
ATOM 710 C C . ARG A 1 90 ? 17.997 9.840 -10.855 1.00 95.31 90 ARG A C 1
ATOM 712 O O . ARG A 1 90 ? 16.771 9.821 -10.873 1.00 95.31 90 ARG A O 1
ATOM 719 N N . LYS A 1 91 ? 18.708 10.838 -11.394 1.00 95.31 91 LYS A N 1
ATOM 720 C CA . LYS A 1 91 ? 18.074 11.953 -12.124 1.00 95.31 91 LYS A CA 1
ATOM 721 C C . LYS A 1 91 ? 17.397 11.464 -13.402 1.00 95.31 91 LYS A C 1
ATOM 723 O O . LYS A 1 91 ? 16.266 11.865 -13.664 1.00 95.31 91 LYS A O 1
ATOM 728 N N . VAL A 1 92 ? 18.055 10.582 -14.158 1.00 96.38 92 VAL A N 1
ATOM 729 C CA . VAL A 1 92 ? 17.476 9.956 -15.359 1.00 96.38 92 VAL A CA 1
ATOM 730 C C . VAL A 1 92 ? 16.218 9.171 -14.988 1.00 96.38 92 VAL A C 1
ATOM 732 O O . VAL A 1 92 ? 15.148 9.430 -15.536 1.00 96.38 92 VAL A O 1
ATOM 735 N N . VAL A 1 93 ? 16.314 8.278 -13.997 1.00 96.62 93 VAL A N 1
ATOM 736 C CA . VAL A 1 93 ? 15.175 7.493 -13.491 1.00 96.62 93 VAL A CA 1
ATOM 737 C C . VAL A 1 93 ? 14.024 8.402 -13.058 1.00 96.62 93 VAL A C 1
ATOM 739 O O . VAL A 1 93 ? 12.874 8.171 -13.428 1.00 96.62 93 VAL A O 1
ATOM 742 N N . GLN A 1 94 ? 14.322 9.465 -12.309 1.00 95.19 94 GLN A N 1
ATOM 743 C CA . GLN A 1 94 ? 13.324 10.430 -11.858 1.00 95.19 94 GLN A CA 1
ATOM 744 C C . GLN A 1 94 ? 12.625 11.129 -13.034 1.00 95.19 94 GLN A C 1
ATOM 746 O O . GLN A 1 94 ? 11.406 11.313 -12.994 1.00 95.19 94 GLN A O 1
ATOM 751 N N . GLY A 1 95 ? 13.377 11.495 -14.076 1.00 95.19 95 GLY A N 1
ATOM 752 C CA . GLY A 1 95 ? 12.846 12.078 -15.307 1.00 95.19 95 GLY A CA 1
ATOM 753 C C . GLY A 1 95 ? 11.886 11.132 -16.024 1.00 95.19 95 GLY A C 1
ATOM 754 O O . GLY A 1 95 ? 10.765 11.526 -16.339 1.00 95.19 95 GLY A O 1
ATOM 755 N N . ILE A 1 96 ? 12.277 9.863 -16.181 1.00 95.62 96 ILE A N 1
ATOM 756 C CA . ILE A 1 96 ? 11.439 8.831 -16.808 1.00 95.62 96 ILE A CA 1
ATOM 757 C C . ILE A 1 96 ? 10.144 8.613 -16.013 1.00 95.62 96 ILE A C 1
ATOM 759 O O . ILE A 1 96 ? 9.063 8.607 -16.596 1.00 95.62 96 ILE A O 1
ATOM 763 N N . ILE A 1 97 ? 10.221 8.484 -14.684 1.00 94.88 97 ILE A N 1
ATOM 764 C CA . ILE A 1 97 ? 9.023 8.323 -13.841 1.00 94.88 97 ILE A CA 1
ATOM 765 C C . ILE A 1 97 ? 8.107 9.546 -13.970 1.00 94.88 97 ILE A C 1
ATOM 767 O O . ILE A 1 97 ? 6.900 9.389 -14.115 1.00 94.88 97 ILE A O 1
ATOM 771 N N . SER A 1 98 ? 8.666 10.758 -13.963 1.00 93.62 98 SER A N 1
ATOM 772 C CA . SER A 1 98 ? 7.878 11.992 -14.081 1.00 93.62 98 SER A CA 1
ATOM 773 C C . SER A 1 98 ? 7.169 12.100 -15.436 1.00 93.62 98 SER A C 1
ATOM 775 O O . SER A 1 98 ? 6.037 12.575 -15.499 1.00 93.62 98 SER A O 1
ATOM 777 N N . GLU A 1 99 ? 7.796 11.622 -16.513 1.00 94.00 99 GLU A N 1
ATOM 778 C CA . GLU A 1 99 ? 7.165 11.521 -17.831 1.00 94.00 99 GLU A CA 1
ATOM 779 C C . GLU A 1 99 ? 5.986 10.533 -17.822 1.00 94.00 99 GLU A C 1
ATOM 781 O O . GLU A 1 99 ? 4.902 10.866 -18.300 1.00 94.00 99 GLU A O 1
ATOM 786 N N . LEU A 1 100 ? 6.160 9.355 -17.216 1.00 91.69 100 LEU A N 1
ATOM 787 C CA . LEU A 1 100 ? 5.094 8.354 -17.084 1.00 91.69 100 LEU A CA 1
ATOM 788 C C . LEU A 1 100 ? 3.930 8.857 -16.214 1.00 91.69 100 LEU A C 1
ATOM 790 O O . LEU A 1 100 ? 2.766 8.602 -16.525 1.00 91.69 100 LEU A O 1
ATOM 794 N N . GLU A 1 101 ? 4.216 9.609 -15.148 1.00 90.88 101 GLU A N 1
ATOM 795 C CA . GLU A 1 101 ? 3.194 10.289 -14.341 1.00 90.88 101 GLU A CA 1
ATOM 796 C C . GLU A 1 101 ? 2.424 11.336 -15.168 1.00 90.88 101 GLU A C 1
ATOM 798 O O . GLU A 1 101 ? 1.200 11.437 -15.056 1.00 90.88 101 GLU A O 1
ATOM 803 N N . ALA A 1 102 ? 3.117 12.103 -16.018 1.00 89.88 102 ALA A N 1
ATOM 804 C CA . ALA A 1 102 ? 2.500 13.110 -16.884 1.00 89.88 102 ALA A CA 1
ATOM 805 C C . ALA A 1 102 ? 1.607 12.486 -17.970 1.00 89.88 102 ALA A C 1
ATOM 807 O O . ALA A 1 102 ? 0.559 13.041 -18.295 1.00 89.88 102 ALA A O 1
ATOM 808 N N . GLN A 1 103 ? 1.989 11.315 -18.482 1.00 88.88 103 GLN A N 1
ATOM 809 C CA . GLN A 1 103 ? 1.208 10.527 -19.442 1.00 88.88 103 GLN A CA 1
ATOM 810 C C . GLN A 1 103 ? 0.028 9.778 -18.795 1.00 88.88 103 GLN A C 1
ATOM 812 O O . GLN A 1 103 ? -0.776 9.175 -19.501 1.00 88.88 103 GLN A O 1
ATOM 817 N N . GLY A 1 104 ? -0.087 9.788 -17.461 1.00 85.31 104 GLY A N 1
ATOM 818 C CA . GLY A 1 104 ? -1.120 9.041 -16.737 1.00 85.31 104 GLY A CA 1
ATOM 819 C C . GLY A 1 104 ? -0.879 7.527 -16.692 1.00 85.31 104 GLY A C 1
ATOM 820 O O . GLY A 1 104 ? -1.788 6.771 -16.349 1.00 85.31 104 GLY A O 1
ATOM 821 N N . ALA A 1 105 ? 0.336 7.076 -17.014 1.00 86.06 105 ALA A N 1
ATOM 822 C CA . ALA A 1 105 ? 0.742 5.674 -16.948 1.00 86.06 105 ALA A CA 1
ATOM 823 C C . ALA A 1 105 ? 1.014 5.202 -15.507 1.00 86.06 105 ALA A C 1
ATOM 825 O O . ALA A 1 105 ? 0.872 4.014 -15.209 1.00 86.06 105 ALA A O 1
ATOM 826 N N . LEU A 1 106 ? 1.374 6.132 -14.614 1.00 86.38 106 LEU A N 1
ATOM 827 C CA . LEU A 1 106 ? 1.619 5.896 -13.190 1.00 86.38 106 LEU A CA 1
ATOM 828 C C . LEU A 1 106 ? 0.856 6.907 -12.317 1.00 86.38 106 LEU A C 1
ATOM 830 O O . LEU A 1 106 ? 0.646 8.048 -12.741 1.00 86.38 106 LEU A O 1
ATOM 834 N N . PRO A 1 107 ? 0.476 6.539 -11.078 1.00 83.12 107 PRO A N 1
ATOM 835 C CA . PRO A 1 107 ? -0.020 7.497 -10.094 1.00 83.12 107 PRO A CA 1
ATOM 836 C C . PRO A 1 107 ? 1.010 8.601 -9.810 1.00 83.12 107 PRO A C 1
ATOM 838 O O . PRO A 1 107 ? 2.215 8.362 -9.849 1.00 83.12 107 PRO A O 1
ATOM 841 N N . ARG A 1 108 ? 0.547 9.814 -9.490 1.00 80.94 108 ARG A N 1
ATOM 842 C CA . ARG A 1 108 ? 1.437 10.955 -9.203 1.00 80.94 108 ARG A CA 1
ATOM 843 C C . ARG A 1 108 ? 2.221 10.774 -7.899 1.00 80.94 108 ARG A C 1
ATOM 845 O O . ARG A 1 108 ? 1.734 10.152 -6.959 1.00 80.94 108 ARG A O 1
ATOM 852 N N . SER A 1 109 ? 3.345 11.488 -7.779 1.00 76.25 109 SER A N 1
ATOM 853 C CA . SER A 1 109 ? 4.176 11.592 -6.557 1.00 76.25 109 SER A CA 1
ATOM 854 C C . SER A 1 109 ? 4.997 10.344 -6.210 1.00 76.25 109 SER A C 1
ATOM 856 O O . SER A 1 109 ? 5.343 10.129 -5.036 1.00 76.25 109 SER A O 1
ATOM 858 N N . ASN A 1 110 ? 5.332 9.559 -7.228 1.00 77.38 110 ASN A N 1
ATOM 859 C CA . ASN A 1 110 ? 6.152 8.361 -7.153 1.00 77.38 110 ASN A CA 1
ATOM 860 C C . ASN A 1 110 ? 7.655 8.674 -7.298 1.00 77.38 110 ASN A C 1
ATOM 862 O O . ASN A 1 110 ? 8.486 8.022 -6.672 1.00 77.38 110 ASN A O 1
ATOM 866 N N . SER A 1 111 ? 8.021 9.743 -8.013 1.00 78.00 111 SER A N 1
ATOM 867 C CA . SER A 1 111 ? 9.411 10.152 -8.301 1.00 78.00 111 SER A CA 1
ATOM 868 C C . SER A 1 111 ? 10.193 10.799 -7.130 1.00 78.00 111 SER A C 1
ATOM 870 O O . SER A 1 111 ? 11.070 11.646 -7.329 1.00 78.00 111 SER A O 1
ATOM 872 N N . ARG A 1 112 ? 9.904 10.436 -5.870 1.00 83.31 112 ARG A N 1
ATOM 873 C CA . ARG A 1 112 ? 10.545 11.065 -4.697 1.00 83.31 112 ARG A CA 1
ATOM 874 C C . ARG A 1 112 ? 12.036 10.724 -4.604 1.00 83.31 112 ARG A C 1
ATOM 876 O O . ARG A 1 112 ? 12.410 9.570 -4.409 1.00 83.31 112 ARG A O 1
ATOM 883 N N . VAL A 1 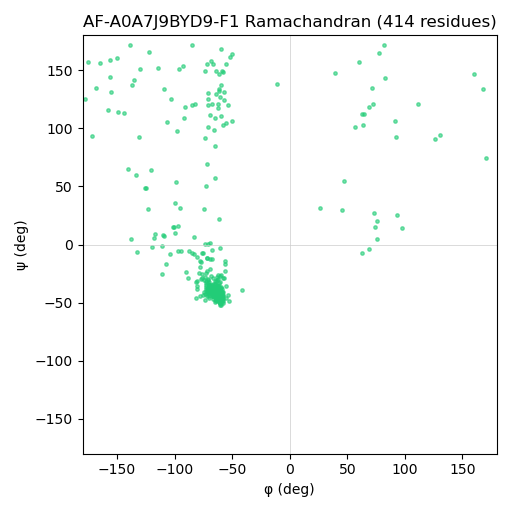113 ? 12.876 11.762 -4.618 1.00 81.50 113 VAL A N 1
ATOM 884 C CA . VAL A 1 113 ? 14.348 11.658 -4.591 1.00 81.50 113 VAL A CA 1
ATOM 885 C C . VAL A 1 113 ? 14.865 10.820 -3.419 1.00 81.50 113 VAL A C 1
ATOM 887 O O . VAL A 1 113 ? 15.753 9.995 -3.608 1.00 81.50 113 VAL A O 1
ATOM 890 N N . SER A 1 114 ? 14.309 11.000 -2.217 1.00 85.75 114 SER A N 1
ATOM 891 C CA . SER A 1 114 ? 14.747 10.258 -1.028 1.00 85.75 114 SER A CA 1
ATOM 892 C C . SER A 1 114 ? 14.479 8.758 -1.144 1.00 85.75 114 SER A C 1
ATOM 894 O O . SER A 1 114 ? 15.352 7.966 -0.807 1.00 85.75 114 SER A O 1
ATOM 896 N N . SER A 1 115 ? 13.320 8.368 -1.683 1.00 89.31 115 SER A N 1
ATOM 897 C CA . SER A 1 115 ? 12.963 6.963 -1.903 1.00 89.31 115 SER A CA 1
ATOM 898 C C . SER A 1 115 ? 13.850 6.302 -2.958 1.00 89.31 115 SER A C 1
ATOM 900 O O . SER A 1 115 ? 14.253 5.160 -2.768 1.00 89.31 115 SER A O 1
ATOM 902 N N . LEU A 1 116 ? 14.210 7.023 -4.026 1.00 91.19 116 LEU A N 1
ATOM 903 C CA . LEU A 1 116 ? 15.152 6.533 -5.042 1.00 91.19 116 LEU A CA 1
ATOM 904 C C . LEU A 1 116 ? 16.594 6.458 -4.519 1.00 91.19 116 LEU A C 1
ATOM 906 O O . LEU A 1 116 ? 17.369 5.630 -4.979 1.00 91.19 116 LEU A O 1
ATOM 910 N N . ALA A 1 117 ? 16.976 7.321 -3.574 1.00 90.81 117 ALA A N 1
ATOM 911 C CA . ALA A 1 117 ? 18.315 7.318 -2.990 1.00 90.81 117 ALA A CA 1
ATOM 912 C C . ALA A 1 117 ? 18.536 6.145 -2.029 1.00 90.81 117 ALA A C 1
ATOM 914 O O . ALA A 1 117 ? 19.600 5.534 -2.054 1.00 90.81 117 ALA A O 1
ATOM 915 N N . THR A 1 118 ? 17.550 5.833 -1.185 1.00 92.19 118 THR A N 1
ATOM 916 C CA . THR A 1 118 ? 17.669 4.743 -0.207 1.00 92.19 118 THR A CA 1
ATOM 917 C C . THR A 1 118 ? 17.203 3.399 -0.755 1.00 92.19 118 THR A C 1
ATOM 919 O O . THR A 1 118 ? 17.635 2.366 -0.250 1.00 92.19 118 THR A O 1
ATOM 922 N N . CYS A 1 119 ? 16.335 3.399 -1.776 1.00 93.19 119 CYS A N 1
ATOM 923 C CA . CYS A 1 119 ? 15.707 2.197 -2.323 1.00 93.19 119 CYS A CA 1
ATOM 924 C C . CYS A 1 119 ? 15.155 1.307 -1.200 1.00 93.19 119 CYS A C 1
ATOM 926 O O . CYS A 1 119 ? 15.566 0.162 -1.051 1.00 93.19 119 CYS A O 1
ATOM 928 N N . CYS A 1 120 ? 14.306 1.863 -0.331 1.00 92.50 120 CYS A N 1
ATOM 929 C CA . CYS A 1 120 ? 13.769 1.126 0.812 1.00 92.50 120 CYS A CA 1
ATOM 930 C C . CYS A 1 120 ? 12.373 1.576 1.230 1.00 92.50 120 CYS A C 1
ATOM 932 O O . CYS A 1 120 ? 11.945 2.707 0.973 1.00 92.50 120 CYS A O 1
ATOM 934 N N . GLY A 1 121 ? 11.713 0.690 1.968 1.00 90.50 121 GLY A N 1
ATOM 935 C CA . GLY A 1 121 ? 10.406 0.893 2.561 1.00 90.50 121 GLY A CA 1
ATOM 936 C C . GLY A 1 121 ? 9.244 0.654 1.593 1.00 90.50 121 GLY A C 1
ATOM 937 O O . GLY A 1 121 ? 9.430 0.552 0.375 1.00 90.50 121 GLY A O 1
ATOM 938 N N . PRO A 1 122 ? 8.014 0.653 2.128 1.00 89.19 122 PRO A N 1
ATOM 939 C CA . PRO A 1 122 ? 6.825 0.180 1.420 1.00 89.19 122 PRO A CA 1
ATOM 940 C C . PRO A 1 122 ? 6.522 0.990 0.159 1.00 89.19 122 PRO A C 1
ATOM 942 O O . PRO A 1 122 ? 6.081 0.451 -0.848 1.00 89.19 122 PRO A O 1
ATOM 945 N N . ARG A 1 123 ? 6.821 2.292 0.171 1.00 89.00 123 ARG A N 1
ATOM 946 C CA . ARG A 1 123 ? 6.584 3.173 -0.981 1.00 89.00 123 ARG A CA 1
ATOM 947 C C . ARG A 1 123 ? 7.518 2.894 -2.151 1.00 89.00 123 ARG A C 1
ATOM 949 O O . ARG A 1 123 ? 7.134 3.099 -3.295 1.00 89.00 123 ARG A O 1
ATOM 956 N N . PHE A 1 124 ? 8.745 2.462 -1.870 1.00 92.69 124 PHE A N 1
ATOM 957 C CA . PHE A 1 124 ? 9.685 2.085 -2.918 1.00 92.69 124 PHE A CA 1
ATOM 958 C C . PHE A 1 124 ? 9.301 0.735 -3.532 1.00 92.69 124 PHE A C 1
ATOM 960 O O . PHE A 1 124 ? 9.312 0.596 -4.752 1.00 92.69 124 PHE A O 1
ATOM 967 N N . VAL A 1 125 ? 8.882 -0.223 -2.700 1.00 92.88 125 VAL A N 1
ATOM 968 C CA . VAL A 1 125 ? 8.335 -1.510 -3.157 1.00 92.88 125 VAL A CA 1
ATOM 969 C C . VAL A 1 125 ? 7.098 -1.295 -4.029 1.00 92.88 125 VAL A C 1
ATOM 971 O O . VAL A 1 125 ? 7.015 -1.837 -5.128 1.00 92.88 125 VAL A O 1
ATOM 974 N N . GLU A 1 126 ? 6.169 -0.448 -3.583 1.00 91.44 126 GLU A N 1
ATOM 975 C CA . GLU A 1 126 ? 4.972 -0.099 -4.348 1.00 91.44 126 GLU A CA 1
ATOM 976 C C . GLU A 1 126 ? 5.329 0.551 -5.692 1.00 91.44 126 GLU A C 1
ATOM 978 O O . GLU A 1 126 ? 4.767 0.172 -6.716 1.00 91.44 126 GLU A O 1
ATOM 983 N N . LEU A 1 127 ? 6.316 1.454 -5.726 1.00 93.06 127 LEU A N 1
ATOM 984 C CA . LEU A 1 127 ? 6.826 2.037 -6.969 1.00 93.06 127 LEU A CA 1
ATOM 985 C C . LEU A 1 127 ? 7.383 0.972 -7.927 1.00 93.06 127 LEU A C 1
ATOM 987 O O . LEU A 1 127 ? 7.022 0.959 -9.104 1.00 93.06 127 LEU A O 1
ATOM 991 N N . LEU A 1 128 ? 8.254 0.078 -7.449 1.00 94.44 128 LEU A N 1
ATOM 992 C CA . LEU A 1 128 ? 8.818 -0.995 -8.275 1.00 94.44 128 LEU A CA 1
ATOM 993 C C . LEU A 1 128 ? 7.730 -1.937 -8.792 1.00 94.44 128 LEU A C 1
ATOM 995 O O . LEU A 1 128 ? 7.760 -2.346 -9.953 1.00 94.44 128 LEU A O 1
ATOM 999 N N . TRP A 1 129 ? 6.741 -2.255 -7.958 1.00 93.81 129 TRP A N 1
ATOM 1000 C CA . TRP A 1 129 ? 5.585 -3.040 -8.367 1.00 93.81 129 TRP A CA 1
ATOM 1001 C C . TRP A 1 129 ? 4.783 -2.329 -9.468 1.00 93.81 129 TRP A C 1
ATOM 1003 O O . TRP A 1 129 ? 4.535 -2.927 -10.514 1.00 93.81 129 TRP A O 1
ATOM 1013 N N . GLN A 1 130 ? 4.460 -1.043 -9.301 1.00 92.12 130 GLN A N 1
ATOM 1014 C CA . GLN A 1 130 ? 3.744 -0.250 -10.310 1.00 92.12 130 GLN A CA 1
ATOM 1015 C C . GLN A 1 130 ? 4.514 -0.180 -11.636 1.00 92.12 130 GLN A C 1
ATOM 1017 O O . GLN A 1 130 ? 3.934 -0.395 -12.702 1.00 92.12 130 GLN A O 1
ATOM 1022 N N . LEU A 1 131 ? 5.824 0.074 -11.571 1.00 94.62 131 LEU A N 1
ATOM 1023 C CA . LEU A 1 131 ? 6.703 0.118 -12.738 1.00 94.62 131 LEU A CA 1
ATOM 1024 C C . LEU A 1 131 ? 6.790 -1.242 -13.433 1.00 94.62 131 LEU A C 1
ATOM 1026 O O . LEU A 1 131 ? 6.644 -1.305 -14.650 1.00 94.62 131 LEU A O 1
ATOM 1030 N N . SER A 1 132 ? 6.998 -2.326 -12.679 1.00 94.69 132 SER A N 1
ATOM 1031 C CA . SER A 1 132 ? 7.102 -3.681 -13.235 1.00 94.69 132 SER A CA 1
ATOM 1032 C C . SER A 1 132 ? 5.795 -4.131 -13.884 1.00 94.69 132 SER A C 1
ATOM 1034 O O . SER A 1 132 ? 5.822 -4.695 -14.974 1.00 94.69 132 SER A O 1
ATOM 1036 N N . LEU A 1 133 ? 4.644 -3.819 -13.278 1.00 92.62 133 LEU A N 1
ATOM 1037 C CA . LEU A 1 133 ? 3.341 -4.129 -13.855 1.00 92.62 133 LEU A CA 1
ATOM 1038 C C . LEU A 1 133 ? 3.089 -3.316 -15.127 1.00 92.62 133 LEU A C 1
ATOM 1040 O O . LEU A 1 133 ? 2.614 -3.859 -16.124 1.00 92.62 133 LEU A O 1
ATOM 1044 N N . HIS A 1 134 ? 3.402 -2.018 -15.111 1.00 93.19 134 HIS A N 1
ATOM 1045 C CA . HIS A 1 134 ? 3.267 -1.175 -16.294 1.00 93.19 134 HIS A CA 1
ATOM 1046 C C . HIS A 1 134 ? 4.174 -1.664 -17.433 1.00 93.19 134 HIS A C 1
ATOM 1048 O O . HIS A 1 134 ? 3.698 -1.837 -18.554 1.00 93.19 134 HIS A O 1
ATOM 1054 N N . ALA A 1 135 ? 5.439 -1.974 -17.134 1.00 93.88 135 ALA A N 1
ATOM 1055 C CA . ALA A 1 135 ? 6.382 -2.549 -18.088 1.00 93.88 135 ALA A CA 1
ATOM 1056 C C . ALA A 1 135 ? 5.886 -3.883 -18.652 1.00 93.88 135 ALA A C 1
ATOM 1058 O O . ALA A 1 135 ? 5.878 -4.048 -19.867 1.00 93.88 135 ALA A O 1
ATOM 1059 N N . LEU A 1 136 ? 5.397 -4.798 -17.809 1.00 91.38 136 LEU A N 1
ATOM 1060 C CA . LEU A 1 136 ? 4.853 -6.084 -18.248 1.00 91.38 136 LEU A CA 1
ATOM 1061 C C . LEU A 1 136 ? 3.679 -5.903 -19.213 1.00 91.38 136 LEU A C 1
ATOM 1063 O O . LEU A 1 136 ? 3.657 -6.513 -20.279 1.00 91.38 136 LEU A O 1
ATOM 1067 N N . ARG A 1 137 ? 2.733 -5.019 -18.883 1.00 90.69 137 ARG A N 1
ATOM 1068 C CA . ARG A 1 137 ? 1.581 -4.714 -19.745 1.00 90.69 137 ARG A CA 1
ATOM 1069 C C . ARG A 1 137 ? 2.006 -4.116 -21.079 1.00 90.69 137 ARG A C 1
ATOM 1071 O O . ARG A 1 137 ? 1.455 -4.474 -22.115 1.00 90.69 137 ARG A O 1
ATOM 1078 N N . GLU A 1 138 ? 2.953 -3.187 -21.051 1.00 91.88 138 GLU A N 1
ATOM 1079 C CA . GLU A 1 138 ? 3.424 -2.482 -22.238 1.00 91.88 138 GLU A CA 1
ATOM 1080 C C . GLU A 1 138 ? 4.229 -3.400 -23.163 1.00 91.88 138 GLU A C 1
ATOM 1082 O O . GLU A 1 138 ? 3.967 -3.452 -24.364 1.00 91.88 138 GLU A O 1
ATOM 1087 N N . VAL A 1 139 ? 5.154 -4.181 -22.601 1.00 91.94 139 VAL A N 1
ATOM 1088 C CA . VAL A 1 139 ? 5.926 -5.186 -23.338 1.00 91.94 139 VAL A CA 1
ATOM 1089 C C . VAL A 1 139 ? 4.990 -6.247 -23.910 1.00 91.94 139 VAL A C 1
ATOM 1091 O O . VAL A 1 139 ? 5.071 -6.538 -25.099 1.00 91.94 139 VAL A O 1
ATOM 1094 N N . HIS A 1 140 ? 4.043 -6.764 -23.124 1.00 89.19 140 HIS A N 1
ATOM 1095 C CA . HIS A 1 140 ? 3.080 -7.750 -23.613 1.00 89.19 140 HIS A CA 1
ATOM 1096 C C . HIS A 1 140 ? 2.214 -7.192 -24.752 1.00 89.19 140 HIS A C 1
ATOM 1098 O O . HIS A 1 140 ? 2.046 -7.859 -25.770 1.00 89.19 140 HIS A O 1
ATOM 1104 N N . ARG A 1 141 ? 1.742 -5.941 -24.649 1.00 90.56 141 ARG A N 1
ATOM 1105 C CA . ARG A 1 141 ? 0.985 -5.284 -25.728 1.00 90.56 141 ARG A CA 1
ATOM 1106 C C . ARG A 1 141 ? 1.788 -5.149 -27.020 1.00 90.56 141 ARG A C 1
ATOM 1108 O O . ARG A 1 141 ? 1.226 -5.327 -28.096 1.00 90.56 141 ARG A O 1
ATOM 1115 N N . ARG A 1 142 ? 3.082 -4.830 -26.928 1.00 91.44 142 ARG A N 1
ATOM 1116 C CA . ARG A 1 142 ? 3.966 -4.687 -28.097 1.00 91.44 142 ARG A CA 1
ATOM 1117 C C . ARG A 1 142 ? 4.310 -6.035 -28.727 1.00 91.44 142 ARG A C 1
ATOM 1119 O O . ARG A 1 142 ? 4.341 -6.136 -29.948 1.00 91.44 142 ARG A O 1
ATOM 1126 N N . THR A 1 143 ? 4.558 -7.053 -27.905 1.00 89.56 143 THR A N 1
ATOM 1127 C CA . THR A 1 143 ? 4.994 -8.380 -28.362 1.00 89.56 143 THR A CA 1
ATOM 1128 C C . THR A 1 143 ? 3.830 -9.235 -28.870 1.00 89.56 143 THR A C 1
ATOM 1130 O O . THR A 1 143 ? 3.993 -9.969 -29.840 1.00 89.56 143 THR A O 1
ATOM 1133 N N . PHE A 1 144 ? 2.647 -9.119 -28.260 1.00 88.94 144 PHE A N 1
ATOM 1134 C CA . PHE A 1 144 ? 1.485 -9.977 -28.519 1.00 88.94 144 PHE A CA 1
ATOM 1135 C C . PHE A 1 144 ? 0.244 -9.161 -28.907 1.00 88.94 144 PHE A C 1
ATOM 1137 O O . PHE A 1 144 ? -0.849 -9.360 -28.380 1.00 88.94 144 PHE A O 1
ATOM 1144 N N . ALA A 1 145 ? 0.397 -8.228 -29.851 1.00 89.75 145 ALA A N 1
ATOM 1145 C CA . ALA A 1 145 ? -0.674 -7.312 -30.255 1.00 89.75 145 ALA A CA 1
ATOM 1146 C C . ALA A 1 145 ? -1.971 -8.028 -30.694 1.00 89.75 145 ALA A C 1
ATOM 1148 O O . ALA A 1 145 ? -3.065 -7.545 -30.409 1.00 89.75 145 ALA A O 1
ATOM 1149 N N . SER A 1 146 ? -1.856 -9.187 -31.352 1.00 86.56 146 SER A N 1
ATOM 1150 C CA . SER A 1 146 ? -3.005 -9.997 -31.773 1.00 86.56 146 SER A CA 1
ATOM 1151 C C . SER A 1 146 ? -3.761 -10.620 -30.599 1.00 86.56 146 SER A C 1
ATOM 1153 O O . SER A 1 146 ? -4.986 -10.646 -30.623 1.00 86.56 146 SER A O 1
ATOM 1155 N N . ASP A 1 147 ? -3.045 -11.088 -29.573 1.00 85.81 147 ASP A N 1
ATOM 1156 C CA . ASP A 1 147 ? -3.654 -11.681 -28.378 1.00 85.81 147 ASP A CA 1
ATOM 1157 C C . ASP A 1 147 ? -4.367 -10.609 -27.551 1.00 85.81 147 ASP A C 1
ATOM 1159 O O . ASP A 1 147 ? -5.517 -10.782 -27.161 1.00 85.81 147 ASP A O 1
ATOM 1163 N N . VAL A 1 148 ? -3.747 -9.435 -27.397 1.00 87.81 148 VAL A N 1
ATOM 1164 C CA . VAL A 1 148 ? -4.369 -8.297 -26.701 1.00 87.81 148 VAL A CA 1
ATOM 1165 C C . VAL A 1 148 ? -5.635 -7.800 -27.408 1.00 87.81 148 VAL A C 1
ATOM 1167 O O . VAL A 1 148 ? -6.552 -7.310 -26.749 1.00 87.81 148 VAL A O 1
ATOM 1170 N N . ALA A 1 149 ? -5.718 -7.932 -28.735 1.00 85.12 149 ALA A N 1
ATOM 1171 C CA . ALA A 1 149 ? -6.929 -7.596 -29.479 1.00 85.12 149 ALA A CA 1
ATOM 1172 C C . ALA A 1 149 ? -8.084 -8.577 -29.196 1.00 85.12 149 ALA A C 1
ATOM 1174 O O . ALA A 1 149 ? -9.235 -8.149 -29.137 1.00 85.12 149 ALA A O 1
ATOM 1175 N N . SER A 1 150 ? -7.792 -9.869 -28.997 1.00 84.88 150 SER A N 1
ATOM 1176 C CA . SER A 1 150 ? -8.790 -10.872 -28.592 1.00 84.88 150 SER A CA 1
ATOM 1177 C C . SER A 1 150 ? -9.099 -10.859 -27.094 1.00 84.88 150 SER A C 1
ATOM 1179 O O . SER A 1 150 ? -10.225 -11.148 -26.700 1.00 84.88 150 SER A O 1
ATOM 1181 N N . ASN A 1 151 ? -8.113 -10.509 -26.269 1.00 81.06 151 ASN A N 1
ATOM 1182 C CA . ASN A 1 151 ? -8.155 -10.550 -24.813 1.00 81.06 151 ASN A CA 1
ATOM 1183 C C . ASN A 1 151 ? -7.653 -9.206 -24.262 1.00 81.06 151 ASN A C 1
ATOM 1185 O O . ASN A 1 151 ? -6.444 -9.026 -24.075 1.00 81.06 151 ASN A O 1
ATOM 1189 N N . PRO A 1 152 ? -8.546 -8.233 -24.003 1.00 80.25 152 PRO A N 1
ATOM 1190 C CA . PRO A 1 152 ? -8.120 -6.930 -23.522 1.00 80.25 152 PRO A CA 1
ATOM 1191 C C . PRO A 1 152 ? -7.407 -7.070 -22.174 1.00 80.25 152 PRO A C 1
ATOM 1193 O O . PRO A 1 152 ? -7.894 -7.725 -21.250 1.00 80.25 152 PRO A O 1
ATOM 1196 N N . LEU A 1 153 ? -6.243 -6.428 -22.055 1.00 79.88 153 LEU A N 1
ATOM 1197 C CA . LEU A 1 153 ? -5.495 -6.385 -20.800 1.00 79.88 153 LEU A CA 1
ATOM 1198 C C . LEU A 1 153 ? -6.359 -5.753 -19.690 1.00 79.88 153 LEU A C 1
ATOM 1200 O O . LEU A 1 153 ? -7.142 -4.847 -19.989 1.00 79.88 153 LEU A O 1
ATOM 1204 N N . PRO A 1 154 ? -6.178 -6.147 -18.409 1.00 76.94 154 PRO A N 1
ATOM 1205 C CA . PRO A 1 154 ? -6.878 -5.537 -17.270 1.00 76.94 154 PRO A CA 1
ATOM 1206 C C . PRO A 1 154 ? -6.783 -4.004 -17.282 1.00 76.94 154 PRO A C 1
ATOM 1208 O O . PRO A 1 154 ? -5.900 -3.466 -17.937 1.00 76.94 154 PRO A O 1
ATOM 1211 N N . ALA A 1 155 ? -7.596 -3.258 -16.541 1.00 74.06 155 ALA A N 1
ATOM 1212 C CA . ALA A 1 155 ? -7.458 -1.795 -16.506 1.00 74.06 155 ALA A CA 1
ATOM 1213 C C . ALA A 1 155 ? -6.069 -1.348 -15.960 1.00 74.06 155 ALA A C 1
ATOM 1215 O O . ALA A 1 155 ? -5.477 -2.057 -15.137 1.00 74.06 155 ALA A O 1
ATOM 1216 N N . PRO A 1 156 ? -5.483 -0.227 -16.434 1.00 72.94 156 PRO A N 1
ATOM 1217 C CA . PRO A 1 156 ? -4.278 0.360 -15.839 1.00 72.94 156 PRO A CA 1
ATOM 1218 C C . PRO A 1 156 ? -4.454 0.661 -14.342 1.00 72.94 156 PRO A C 1
ATOM 1220 O O . PRO A 1 156 ? -5.559 0.919 -13.881 1.00 72.94 156 PRO A O 1
ATOM 1223 N N . LEU A 1 157 ? -3.359 0.714 -13.573 1.00 67.69 157 LEU A N 1
ATOM 1224 C CA . LEU A 1 157 ? -3.425 1.046 -12.137 1.00 67.69 157 LEU A CA 1
ATOM 1225 C C . LEU A 1 157 ? -3.975 2.449 -11.857 1.00 67.69 157 LEU A C 1
ATOM 1227 O O . LEU A 1 157 ? -4.521 2.709 -10.788 1.00 67.69 157 LEU A O 1
ATOM 1231 N N . THR A 1 158 ? -3.827 3.356 -12.817 1.00 65.38 158 THR A N 1
ATOM 1232 C CA . THR A 1 158 ? -4.385 4.709 -12.777 1.00 65.38 158 THR A CA 1
ATOM 1233 C C . THR A 1 158 ? -5.875 4.750 -13.107 1.00 65.38 158 THR A C 1
ATOM 1235 O O . THR A 1 158 ? -6.530 5.746 -12.814 1.00 65.38 158 THR A O 1
ATOM 1238 N N . ASP A 1 159 ? -6.412 3.659 -13.654 1.00 59.78 159 ASP A N 1
ATOM 1239 C CA . ASP A 1 159 ? -7.799 3.499 -14.084 1.00 59.78 159 ASP A CA 1
ATOM 1240 C C . ASP A 1 159 ? -8.657 2.787 -13.025 1.00 59.78 159 ASP A C 1
ATOM 1242 O O . ASP A 1 159 ? -9.782 2.364 -13.289 1.00 59.78 159 ASP A O 1
ATOM 1246 N N . VAL A 1 160 ? -8.172 2.704 -11.773 1.00 55.53 160 VAL A N 1
ATOM 1247 C CA . VAL A 1 160 ? -9.080 2.599 -10.623 1.00 55.53 160 VAL A CA 1
ATOM 1248 C C . VAL A 1 160 ? -9.853 3.906 -10.597 1.00 55.53 160 VAL A C 1
ATOM 1250 O O . VAL A 1 160 ? -9.456 4.883 -9.962 1.00 55.53 160 VAL A O 1
ATOM 1253 N N . ALA A 1 161 ? -10.924 3.946 -11.384 1.00 48.47 161 ALA A N 1
ATOM 1254 C CA . ALA A 1 161 ? -11.737 5.115 -11.561 1.00 48.47 161 ALA A CA 1
ATOM 1255 C C . ALA A 1 161 ? -12.246 5.535 -10.181 1.00 48.47 161 ALA A C 1
ATOM 1257 O O . ALA A 1 161 ? -13.242 5.018 -9.676 1.00 48.47 161 ALA A O 1
ATOM 1258 N N . PHE A 1 162 ? -11.628 6.573 -9.619 1.00 54.72 162 PHE A N 1
ATOM 1259 C CA . PHE A 1 162 ? -12.181 7.420 -8.563 1.00 54.72 162 PHE A CA 1
ATOM 1260 C C . PHE A 1 162 ? -13.466 8.142 -9.032 1.00 54.72 162 PHE A C 1
ATOM 1262 O O . PHE A 1 162 ? -13.851 9.156 -8.455 1.00 54.72 162 PHE A O 1
ATOM 1269 N N . SER A 1 163 ? -14.152 7.619 -10.055 1.00 56.06 163 SER A N 1
ATOM 1270 C CA . SER A 1 163 ? -15.497 7.979 -10.502 1.00 56.06 163 SER A CA 1
ATOM 1271 C C . SER A 1 163 ? -16.434 8.203 -9.315 1.00 56.06 163 SER A C 1
ATOM 1273 O O . SER A 1 163 ? -17.169 9.184 -9.288 1.00 56.06 163 SER A O 1
ATOM 1275 N N . HIS A 1 164 ? -16.309 7.376 -8.273 1.00 55.12 164 HIS A N 1
ATOM 1276 C CA . HIS A 1 164 ? -17.114 7.476 -7.059 1.00 55.12 164 HIS A CA 1
ATOM 1277 C C . HIS A 1 164 ? -16.478 8.289 -5.919 1.00 55.12 164 HIS A C 1
ATOM 1279 O O . HIS A 1 164 ? -17.122 8.517 -4.898 1.00 55.12 164 HIS A O 1
ATOM 1285 N N . ALA A 1 165 ? -15.230 8.744 -6.032 1.00 64.56 165 ALA A N 1
ATOM 1286 C CA . ALA A 1 165 ? -14.531 9.438 -4.945 1.00 64.56 165 ALA A CA 1
ATOM 1287 C C . ALA A 1 165 ? -15.095 10.837 -4.689 1.00 64.56 165 ALA A C 1
ATOM 1289 O O . ALA A 1 165 ? -15.267 11.245 -3.538 1.00 64.56 165 ALA A O 1
ATOM 1290 N N . ALA A 1 166 ? -15.445 11.542 -5.767 1.00 67.94 166 ALA A N 1
ATOM 1291 C CA . ALA A 1 166 ? -16.123 12.830 -5.688 1.00 67.94 166 ALA A CA 1
ATOM 1292 C C . ALA A 1 166 ? -17.500 12.700 -5.013 1.00 67.94 166 ALA A C 1
ATOM 1294 O O . ALA A 1 166 ? -17.861 13.549 -4.203 1.00 67.94 166 ALA A O 1
ATOM 1295 N N . THR A 1 167 ? -18.232 11.609 -5.268 1.00 71.88 167 THR A N 1
ATOM 1296 C CA . THR A 1 167 ? -19.511 11.293 -4.604 1.00 71.88 167 THR A CA 1
ATOM 1297 C C . THR A 1 167 ? -19.344 10.750 -3.180 1.00 71.88 167 THR A C 1
ATOM 1299 O O . THR A 1 167 ? -20.193 10.998 -2.326 1.00 71.88 167 THR A O 1
ATOM 1302 N N . LEU A 1 168 ? -18.237 10.067 -2.872 1.00 73.06 168 LEU A N 1
ATOM 1303 C CA . LEU A 1 168 ? -17.942 9.551 -1.532 1.00 73.06 168 LEU A CA 1
ATOM 1304 C C . LEU A 1 168 ? -17.605 10.666 -0.541 1.00 73.06 168 LEU A C 1
ATOM 1306 O O . LEU A 1 168 ? -17.910 10.532 0.644 1.00 73.06 168 LEU A O 1
ATOM 1310 N N . LEU A 1 169 ? -17.016 11.779 -0.986 1.00 80.81 169 LEU A N 1
ATOM 1311 C CA . LEU A 1 169 ? -16.656 12.886 -0.098 1.00 80.81 169 LEU A CA 1
ATOM 1312 C C . LEU A 1 169 ? -17.886 13.501 0.619 1.00 80.81 169 LEU A C 1
ATOM 1314 O O . LEU A 1 169 ? -17.852 13.595 1.851 1.00 80.81 169 LEU A O 1
ATOM 1318 N N . PRO A 1 170 ? -18.986 13.876 -0.071 1.00 84.88 170 PRO A N 1
ATOM 1319 C CA . PRO A 1 170 ? -20.233 14.299 0.572 1.00 84.88 170 PRO A CA 1
ATOM 1320 C C . PRO A 1 170 ? -20.831 13.248 1.512 1.00 84.88 170 PRO A C 1
ATOM 1322 O O . PRO A 1 170 ? -21.218 13.587 2.629 1.00 84.88 170 PRO A O 1
ATOM 1325 N N . VAL A 1 171 ? -20.856 11.975 1.101 1.00 83.69 171 VAL A N 1
ATOM 1326 C CA . VAL A 1 171 ? -21.392 10.867 1.914 1.00 83.69 171 VAL A CA 1
ATOM 1327 C C . VAL A 1 171 ? -20.589 10.699 3.204 1.00 83.69 171 VAL A C 1
ATOM 1329 O O . VAL A 1 171 ? -21.156 10.581 4.290 1.00 83.69 171 VAL A O 1
ATOM 1332 N N . THR A 1 172 ? -19.263 10.769 3.110 1.00 84.88 172 THR A N 1
ATOM 1333 C CA . THR A 1 172 ? -18.366 10.650 4.265 1.00 84.88 172 THR A CA 1
ATOM 1334 C C . THR A 1 172 ? -18.544 11.832 5.218 1.00 84.88 172 THR A C 1
ATOM 1336 O O . THR A 1 172 ? -18.677 11.637 6.426 1.00 84.88 172 THR A O 1
ATOM 1339 N N . LYS A 1 173 ? -18.640 13.061 4.690 1.00 90.00 173 LYS A N 1
ATOM 1340 C CA . LYS A 1 173 ? -18.941 14.261 5.491 1.00 90.00 173 LYS A CA 1
ATOM 1341 C C . LYS A 1 173 ? -20.291 14.150 6.203 1.00 90.00 173 LYS A C 1
ATOM 1343 O O . LYS A 1 173 ? -20.374 14.455 7.393 1.00 90.00 173 LYS A O 1
ATOM 1348 N N . ALA A 1 174 ? -21.327 13.677 5.510 1.00 91.75 174 ALA A N 1
ATOM 1349 C CA . ALA A 1 174 ? -22.647 13.458 6.093 1.00 91.75 174 ALA A CA 1
ATOM 1350 C C . ALA A 1 174 ? -22.609 12.393 7.201 1.00 91.75 174 ALA A C 1
ATOM 1352 O O . ALA A 1 174 ? -23.197 12.590 8.266 1.00 91.75 174 ALA A O 1
ATOM 1353 N N . ARG A 1 175 ? -21.857 11.302 7.002 1.00 88.38 175 ARG A N 1
ATOM 1354 C CA . ARG A 1 175 ? -21.693 10.259 8.020 1.00 88.38 175 ARG A CA 1
ATOM 1355 C C . ARG A 1 175 ? -20.985 10.783 9.267 1.00 88.38 175 ARG A C 1
ATOM 1357 O O . ARG A 1 175 ? -21.476 10.556 10.368 1.00 88.38 175 ARG A O 1
ATOM 1364 N N . ILE A 1 176 ? -19.897 11.537 9.106 1.00 92.88 176 ILE A N 1
ATOM 1365 C CA . ILE A 1 176 ? -19.187 12.177 10.225 1.00 92.88 176 ILE A CA 1
ATOM 1366 C C . ILE A 1 176 ? -20.126 13.116 10.996 1.00 92.88 176 ILE A C 1
ATOM 1368 O O . ILE A 1 176 ? -20.161 13.080 12.226 1.00 92.88 176 ILE A O 1
ATOM 1372 N N . ALA A 1 177 ? -20.919 13.932 10.295 1.00 95.31 177 ALA A N 1
ATOM 1373 C CA . ALA A 1 177 ? -21.881 14.832 10.930 1.00 95.31 177 ALA A CA 1
ATOM 1374 C C . ALA A 1 177 ? -22.958 14.070 11.726 1.00 95.31 177 ALA A C 1
ATOM 1376 O O . ALA A 1 177 ? -23.319 14.477 12.833 1.00 95.31 177 ALA A O 1
ATOM 1377 N N . LEU A 1 178 ? -23.438 12.943 11.193 1.00 94.94 178 LEU A N 1
ATOM 1378 C CA . LEU A 1 178 ? -24.417 12.084 11.855 1.00 94.94 178 LEU A CA 1
ATOM 1379 C C . LEU A 1 178 ? -23.847 11.450 13.128 1.00 94.94 178 LEU A C 1
ATOM 1381 O O . LEU A 1 178 ? -24.486 11.527 14.181 1.00 94.94 178 LEU A O 1
ATOM 1385 N N . GLU A 1 179 ? -22.644 10.876 13.064 1.00 94.75 179 GLU A N 1
ATOM 1386 C CA . GLU A 1 179 ? -21.998 10.288 14.244 1.00 94.75 179 GLU A CA 1
ATOM 1387 C C . GLU A 1 179 ? -21.678 11.359 15.297 1.00 94.75 179 GLU A C 1
ATOM 1389 O O . GLU A 1 179 ? -21.924 11.147 16.485 1.00 94.75 179 GLU A O 1
ATOM 1394 N N . ARG A 1 180 ? -21.256 12.562 14.879 1.00 96.75 180 ARG A N 1
ATOM 1395 C CA . ARG A 1 180 ? -21.068 13.702 15.790 1.00 96.75 180 ARG A CA 1
ATOM 1396 C C . ARG A 1 180 ? -22.366 14.074 16.509 1.00 96.75 180 ARG A C 1
ATOM 1398 O O . ARG A 1 180 ? -22.346 14.313 17.714 1.00 96.75 180 ARG A O 1
ATOM 1405 N N . ARG A 1 181 ? -23.503 14.099 15.805 1.00 97.25 181 ARG A N 1
ATOM 1406 C CA . ARG A 1 181 ? -24.811 14.394 16.414 1.00 97.25 181 ARG A CA 1
ATOM 1407 C C . ARG A 1 181 ? -25.231 13.314 17.413 1.00 97.25 181 ARG A C 1
ATOM 1409 O O . ARG A 1 181 ? -25.732 13.650 18.484 1.00 97.25 181 ARG A O 1
ATOM 1416 N N . ARG A 1 182 ? -25.016 12.033 17.088 1.00 95.81 182 ARG A N 1
ATOM 1417 C CA . ARG A 1 182 ? -25.280 10.915 18.013 1.00 95.81 182 ARG A CA 1
ATOM 1418 C C . ARG A 1 182 ? -24.416 11.012 19.264 1.00 95.81 182 ARG A C 1
ATOM 1420 O O . ARG A 1 182 ? -24.943 10.901 20.367 1.00 95.81 182 ARG A O 1
ATOM 1427 N N . PHE A 1 183 ? -23.122 11.273 19.092 1.00 96.50 183 PHE A N 1
ATOM 1428 C CA . PHE A 1 183 ? -22.192 11.458 20.199 1.00 96.50 183 PHE A CA 1
ATOM 1429 C C . PHE A 1 183 ? -22.637 12.593 21.126 1.00 96.50 183 PHE A C 1
ATOM 1431 O O . PHE A 1 183 ? -22.760 12.376 22.327 1.00 96.50 183 PHE A O 1
ATOM 1438 N N . LEU A 1 184 ? -22.953 13.770 20.573 1.00 97.75 184 LEU A N 1
ATOM 1439 C CA . LEU A 1 184 ? -23.392 14.922 21.367 1.00 97.75 184 LEU A CA 1
ATOM 1440 C C . LEU A 1 184 ? -24.684 14.637 22.143 1.00 97.75 184 LEU A C 1
ATOM 1442 O O . LEU A 1 184 ? -24.754 14.947 23.327 1.00 97.75 184 LEU A O 1
ATOM 1446 N N . LYS A 1 185 ? -25.669 13.977 21.521 1.00 97.44 185 LYS A N 1
ATOM 1447 C CA . LYS A 1 185 ? -26.912 13.583 22.203 1.00 97.44 185 LYS A CA 1
ATOM 1448 C C . LYS A 1 185 ? -26.651 12.616 23.365 1.00 97.44 185 LYS A C 1
ATOM 1450 O O . LYS A 1 185 ? -27.244 12.745 24.437 1.00 97.44 185 LYS A O 1
ATOM 1455 N N . ASN A 1 186 ? -25.764 11.644 23.161 1.00 95.62 186 ASN A N 1
ATOM 1456 C CA . ASN A 1 186 ? -25.393 10.690 24.205 1.00 95.62 186 ASN A CA 1
ATOM 1457 C C . ASN A 1 186 ? -24.630 11.375 25.345 1.00 95.62 186 ASN A C 1
ATOM 1459 O O . ASN A 1 186 ? -24.901 11.084 26.508 1.00 95.62 186 ASN A O 1
ATOM 1463 N N . ALA A 1 187 ? -23.726 12.303 25.021 1.00 97.19 187 ALA A N 1
ATOM 1464 C CA . ALA A 1 187 ? -22.992 13.092 26.003 1.00 97.19 187 ALA A CA 1
ATOM 1465 C C . ALA A 1 187 ? -23.937 13.958 26.850 1.00 97.19 187 ALA A C 1
ATOM 1467 O O . ALA A 1 187 ? -23.850 13.935 28.072 1.00 97.19 187 ALA A O 1
ATOM 1468 N N . GLU A 1 188 ? -24.897 14.643 26.225 1.00 97.69 188 GLU A N 1
ATOM 1469 C CA . GLU A 1 188 ? -25.911 15.432 26.932 1.00 97.69 188 GLU A CA 1
ATOM 1470 C C . GLU A 1 188 ? -26.754 14.564 27.876 1.00 97.69 188 GLU A C 1
ATOM 1472 O O . GLU A 1 188 ? -26.928 14.895 29.048 1.00 97.69 188 GLU A O 1
ATOM 1477 N N . THR A 1 189 ? -27.198 13.395 27.404 1.00 96.38 189 THR A N 1
ATOM 1478 C CA . THR A 1 189 ? -27.949 12.440 28.234 1.00 96.38 189 THR A CA 1
ATOM 1479 C C . THR A 1 189 ? -27.111 11.944 29.420 1.00 96.38 189 THR A C 1
ATOM 1481 O O . THR A 1 189 ? -27.629 11.774 30.524 1.00 96.38 189 THR A O 1
ATOM 1484 N N . ALA A 1 190 ? -25.814 11.701 29.213 1.00 96.12 190 ALA A N 1
ATOM 1485 C CA . ALA A 1 190 ? -24.905 11.284 30.277 1.00 96.12 190 ALA A CA 1
ATOM 1486 C C . ALA A 1 190 ? -24.718 12.389 31.327 1.00 96.12 190 ALA A C 1
ATOM 1488 O O . ALA A 1 190 ? -24.811 12.102 32.518 1.00 96.12 190 ALA A O 1
ATOM 1489 N N . VAL A 1 191 ? -24.549 13.644 30.897 1.00 97.88 191 VAL A N 1
ATOM 1490 C CA . VAL A 1 191 ? -24.450 14.808 31.793 1.00 97.88 191 VAL A CA 1
ATOM 1491 C C . VAL A 1 191 ? -25.731 14.984 32.610 1.00 97.88 191 VAL A C 1
ATOM 1493 O O . VAL A 1 191 ? -25.655 15.133 33.827 1.00 97.88 191 VAL A O 1
ATOM 1496 N N . GLN A 1 192 ? -26.907 14.897 31.980 1.00 97.06 192 GLN A N 1
ATOM 1497 C CA . GLN A 1 192 ? -28.195 14.987 32.682 1.00 97.06 192 GLN A CA 1
ATOM 1498 C C . GLN A 1 192 ? -28.348 13.888 33.739 1.00 97.06 192 GLN A C 1
ATOM 1500 O O . GLN A 1 192 ? -28.742 14.160 34.873 1.00 97.06 192 GLN A O 1
ATOM 1505 N N . ARG A 1 193 ? -27.992 12.644 33.395 1.00 96.62 193 ARG A N 1
ATOM 1506 C CA . ARG A 1 193 ? -28.011 11.532 34.352 1.00 96.62 193 ARG A CA 1
ATOM 1507 C C . ARG A 1 193 ? -27.040 11.774 35.497 1.00 96.62 193 ARG A C 1
ATOM 1509 O O . ARG A 1 193 ? -27.428 11.600 36.644 1.00 96.62 193 ARG A O 1
ATOM 1516 N N . GLN A 1 194 ? -25.808 12.185 35.210 1.00 96.94 194 GLN A N 1
ATOM 1517 C CA . GLN A 1 194 ? -24.812 12.456 36.243 1.00 96.94 194 GLN A CA 1
ATOM 1518 C C . GLN A 1 194 ? -25.265 13.569 37.194 1.00 96.94 194 GLN A C 1
ATOM 1520 O O . GLN A 1 194 ? -25.108 13.420 38.402 1.00 96.94 194 GLN A O 1
ATOM 1525 N N . ALA A 1 195 ? -25.877 14.636 36.676 1.00 96.81 195 ALA A N 1
ATOM 1526 C CA . ALA A 1 195 ? -26.447 15.697 37.501 1.00 96.81 195 ALA A CA 1
ATOM 1527 C C . ALA A 1 195 ? -27.563 15.169 38.418 1.00 96.81 195 ALA A C 1
ATOM 1529 O O . ALA A 1 195 ? -27.552 15.436 39.616 1.00 96.81 195 ALA A O 1
ATOM 1530 N N . MET A 1 196 ? -28.478 14.356 37.884 1.00 96.44 196 MET A N 1
ATOM 1531 C CA . MET A 1 196 ? -29.553 13.734 38.663 1.00 96.44 196 MET A CA 1
ATOM 1532 C C . MET A 1 196 ? -29.017 12.809 39.767 1.00 96.44 196 MET A C 1
ATOM 1534 O O . MET A 1 196 ? -29.428 12.935 40.917 1.00 96.44 196 MET A O 1
ATOM 1538 N N . TRP A 1 197 ? -28.071 11.918 39.445 1.00 96.00 197 TRP A N 1
ATOM 1539 C CA . TRP A 1 197 ? -27.441 11.033 40.434 1.00 96.00 197 TRP A CA 1
ATOM 1540 C C . TRP A 1 197 ? -26.671 11.814 41.496 1.00 96.00 197 TRP A C 1
ATOM 1542 O O . TRP A 1 197 ? -26.732 11.469 42.673 1.00 96.00 197 TRP A O 1
ATOM 1552 N N . SER A 1 198 ? -25.973 12.876 41.089 1.00 96.38 198 SER A N 1
ATOM 1553 C CA . SER A 1 198 ? -25.289 13.771 42.016 1.00 96.38 198 SER A CA 1
ATOM 1554 C C . SER A 1 198 ? -26.289 14.406 42.977 1.00 96.38 198 SER A C 1
ATOM 1556 O O . SER A 1 198 ? -26.089 14.311 44.182 1.00 96.38 198 SER A O 1
ATOM 1558 N N . ASN A 1 199 ? -27.382 14.992 42.484 1.00 96.62 199 ASN A N 1
ATOM 1559 C CA . ASN A 1 199 ? -28.395 15.622 43.336 1.00 96.62 199 ASN A CA 1
ATOM 1560 C C . ASN A 1 199 ? -28.999 14.629 44.336 1.00 96.62 199 ASN A C 1
ATOM 1562 O O . ASN A 1 199 ? -29.010 14.913 45.530 1.00 96.62 199 ASN A O 1
ATOM 1566 N N . LEU A 1 200 ? -29.387 13.434 43.877 1.00 96.44 200 LEU A N 1
ATOM 1567 C CA . LEU A 1 200 ? -29.917 12.389 44.755 1.00 96.44 200 LEU A CA 1
ATOM 1568 C C . LEU A 1 200 ? -28.906 11.986 45.839 1.00 96.44 200 LEU A C 1
ATOM 1570 O O . LEU A 1 200 ? -29.262 11.851 47.006 1.00 96.44 200 LEU A O 1
ATOM 1574 N N . ALA A 1 201 ? -27.629 11.833 45.479 1.00 95.94 201 ALA A N 1
ATOM 1575 C CA . ALA A 1 201 ? -26.583 11.521 46.448 1.00 95.94 201 ALA A CA 1
ATOM 1576 C C . ALA A 1 201 ? -26.401 12.641 47.486 1.00 95.94 201 ALA A C 1
ATOM 1578 O O . ALA A 1 201 ? -26.176 12.351 48.663 1.00 95.94 201 ALA A O 1
ATOM 1579 N N . HIS A 1 202 ? -26.517 13.910 47.078 1.00 96.44 202 HIS A N 1
ATOM 1580 C CA . HIS A 1 202 ? -26.458 15.045 48.001 1.00 96.44 202 HIS A CA 1
ATOM 1581 C C . HIS A 1 202 ? -27.658 15.052 48.956 1.00 96.44 202 HIS A C 1
ATOM 1583 O O . HIS A 1 202 ? -27.454 15.222 50.156 1.00 96.44 202 HIS A O 1
ATOM 1589 N N . GLU A 1 203 ? -28.872 14.809 48.456 1.00 95.94 203 GLU A N 1
ATOM 1590 C CA . GLU A 1 203 ? -30.088 14.700 49.274 1.00 95.94 203 GLU A CA 1
ATOM 1591 C C . GLU A 1 203 ? -29.981 13.555 50.289 1.00 95.94 203 GLU A C 1
ATOM 1593 O O . GLU A 1 203 ? -30.124 13.781 51.488 1.00 95.94 203 GLU A O 1
ATOM 1598 N N . MET A 1 204 ? -29.610 12.349 49.844 1.00 94.19 204 MET A N 1
ATOM 1599 C CA . MET A 1 204 ? -29.403 11.201 50.738 1.00 94.19 204 MET A CA 1
ATOM 1600 C C . MET A 1 204 ? -28.330 11.475 51.798 1.00 94.19 204 MET A C 1
ATOM 1602 O O . MET A 1 204 ? -28.485 11.104 52.960 1.00 94.19 204 MET A O 1
ATOM 1606 N N . THR A 1 205 ? -27.236 12.139 51.413 1.00 96.12 205 THR A N 1
ATOM 1607 C CA . THR A 1 205 ? -26.168 12.507 52.352 1.00 96.12 205 THR A CA 1
ATOM 1608 C C . THR A 1 205 ? -26.657 13.528 53.380 1.00 96.12 205 THR A C 1
ATOM 1610 O O . THR A 1 205 ? -26.262 13.455 54.544 1.00 96.12 205 THR A O 1
ATOM 1613 N N . ALA A 1 206 ? -27.497 14.483 52.975 1.00 95.94 206 ALA A N 1
ATOM 1614 C CA . ALA A 1 206 ? -28.073 15.476 53.875 1.00 95.94 206 ALA A CA 1
ATOM 1615 C C . ALA A 1 206 ? -29.029 14.830 54.889 1.00 95.94 206 ALA A C 1
ATOM 1617 O O . ALA A 1 206 ? -28.877 15.070 56.086 1.00 95.94 206 ALA A O 1
ATOM 1618 N N . GLU A 1 207 ? -29.930 13.957 54.432 1.00 95.06 207 GLU A N 1
ATOM 1619 C CA . GLU A 1 207 ? -30.844 13.194 55.294 1.00 95.06 207 GLU A CA 1
ATOM 1620 C C . GLU A 1 207 ? -30.081 12.317 56.291 1.00 95.06 207 GLU A C 1
ATOM 1622 O O . GLU A 1 207 ? -30.336 12.368 57.493 1.00 95.06 207 GLU A O 1
ATOM 1627 N N . PHE A 1 208 ? -29.070 11.576 55.826 1.00 94.00 208 PHE A N 1
ATOM 1628 C CA . PHE A 1 208 ? -28.236 10.754 56.703 1.00 94.00 208 PHE A CA 1
ATOM 1629 C C . PHE A 1 208 ? -27.544 11.589 57.786 1.00 94.00 208 PHE A C 1
ATOM 1631 O O . PHE A 1 208 ? -27.567 11.231 58.962 1.00 94.00 208 PHE A O 1
ATOM 1638 N N . ARG A 1 209 ? -26.966 12.738 57.415 1.00 97.19 209 ARG A N 1
ATOM 1639 C CA . ARG A 1 209 ? -26.361 13.660 58.389 1.00 97.19 209 ARG A CA 1
ATOM 1640 C C . ARG A 1 209 ? -27.392 14.199 59.383 1.00 97.19 209 ARG A C 1
ATOM 1642 O O . ARG A 1 209 ? -27.058 14.338 60.557 1.00 97.19 209 ARG A O 1
ATOM 1649 N N . GLY A 1 210 ? -28.615 14.482 58.932 1.00 93.94 210 GLY A N 1
ATOM 1650 C CA . GLY A 1 210 ? -29.731 14.878 59.791 1.00 93.94 210 GLY A CA 1
ATOM 1651 C C . GLY A 1 210 ? -30.083 13.797 60.814 1.00 93.94 210 GLY A C 1
ATOM 1652 O O . GLY A 1 210 ? -30.151 14.085 62.007 1.00 93.94 210 GLY A O 1
ATOM 1653 N N . LEU A 1 211 ? -30.199 12.544 60.368 1.00 94.75 211 LEU A N 1
ATOM 1654 C CA . LEU A 1 211 ? -30.451 11.394 61.240 1.00 94.75 211 LEU A CA 1
ATOM 1655 C C . LEU A 1 211 ? -29.325 11.174 62.255 1.00 94.75 211 LEU A C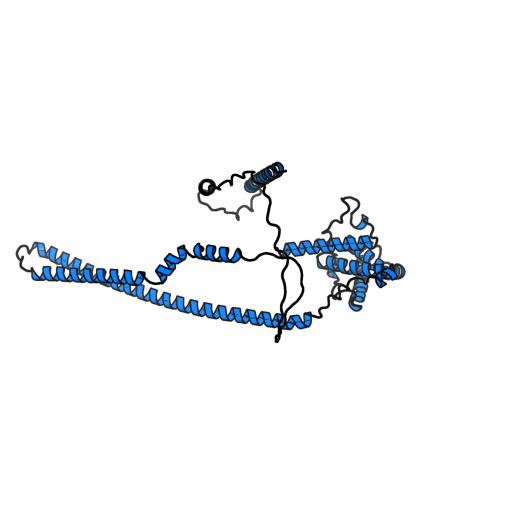 1
ATOM 1657 O O . LEU A 1 211 ? -29.610 10.961 63.428 1.00 94.75 211 LEU A O 1
ATOM 1661 N N . CYS A 1 212 ? -28.057 11.285 61.850 1.00 94.44 212 CYS A N 1
ATOM 1662 C CA . CYS A 1 212 ? -26.933 11.196 62.788 1.00 94.44 212 CYS A CA 1
ATOM 1663 C C . CYS A 1 212 ? -26.979 12.300 63.856 1.00 94.44 212 CYS A C 1
ATOM 1665 O O . CYS A 1 212 ? -26.635 12.055 65.012 1.00 94.44 212 CYS A O 1
ATOM 1667 N N . ALA A 1 213 ? -27.402 13.515 63.492 1.00 96.12 213 ALA A N 1
ATOM 1668 C CA . ALA A 1 213 ? -27.560 14.606 64.451 1.00 96.12 213 ALA A CA 1
ATOM 1669 C C . ALA A 1 213 ? -28.722 14.347 65.428 1.00 96.12 213 ALA A C 1
ATOM 1671 O O . ALA A 1 213 ? -28.580 14.595 66.626 1.00 96.12 213 ALA A O 1
ATOM 1672 N N . GLU A 1 214 ? -29.847 13.818 64.937 1.00 94.31 214 GLU A N 1
ATOM 1673 C CA . GLU A 1 214 ? -30.984 13.415 65.774 1.00 94.31 214 GLU A CA 1
ATOM 1674 C C . GLU A 1 214 ? -30.598 12.274 66.727 1.00 94.31 214 GLU A C 1
ATOM 1676 O O . GLU A 1 214 ? -30.895 12.335 67.920 1.00 94.31 214 GLU A O 1
ATOM 1681 N N . GLU A 1 215 ? -29.877 11.265 66.234 1.00 91.88 215 GLU A N 1
ATOM 1682 C CA . GLU A 1 215 ? -29.366 10.161 67.047 1.00 91.88 215 GLU A CA 1
ATOM 1683 C C . GLU A 1 215 ? -28.452 10.671 68.167 1.00 91.88 215 GLU A C 1
ATOM 1685 O O . GLU A 1 215 ? -28.662 10.327 69.330 1.00 91.88 215 GLU A O 1
ATOM 1690 N N . ALA A 1 216 ? -27.488 11.540 67.846 1.00 95.81 216 ALA A N 1
ATOM 1691 C CA . ALA A 1 216 ? -26.591 12.129 68.836 1.00 95.81 216 ALA A CA 1
ATOM 1692 C C . ALA A 1 216 ? -27.354 12.944 69.897 1.00 95.81 216 ALA A C 1
ATOM 1694 O O . ALA A 1 216 ? -27.055 12.853 71.089 1.00 95.81 216 ALA A O 1
ATOM 1695 N N . TYR A 1 217 ? -28.377 13.701 69.486 1.00 96.12 217 TYR A N 1
ATOM 1696 C CA . TYR A 1 217 ? -29.236 14.443 70.409 1.00 96.12 217 TYR A CA 1
ATOM 1697 C C . TYR A 1 217 ? -30.002 13.510 71.359 1.00 96.12 217 TYR A C 1
ATOM 1699 O O . TYR A 1 217 ? -30.034 13.737 72.570 1.00 96.12 217 TYR A O 1
ATOM 1707 N N . LEU A 1 218 ? -30.588 12.431 70.833 1.00 95.00 218 LEU A N 1
ATOM 1708 C CA . LEU A 1 218 ? -31.313 11.448 71.639 1.00 95.00 218 LEU A CA 1
ATOM 1709 C C . LEU A 1 218 ? -30.387 10.684 72.592 1.00 95.00 218 LEU A C 1
ATOM 1711 O O . LEU A 1 218 ? -30.762 10.454 73.742 1.00 95.00 218 LEU A O 1
ATOM 1715 N N . GLN A 1 219 ? -29.181 10.323 72.151 1.00 94.00 219 GLN A N 1
ATOM 1716 C CA . GLN A 1 219 ? -28.164 9.706 73.005 1.00 94.00 219 GLN A CA 1
ATOM 1717 C C . GLN A 1 219 ? -27.782 10.631 74.166 1.00 94.00 219 GLN A C 1
ATOM 1719 O O . GLN A 1 219 ? -27.765 10.190 75.315 1.00 94.00 219 GLN A O 1
ATOM 1724 N N . GLN A 1 220 ? -27.577 11.923 73.894 1.00 94.62 220 GLN A N 1
ATOM 1725 C CA . GLN A 1 220 ? -27.304 12.915 74.933 1.00 94.62 220 GLN A CA 1
ATOM 1726 C C . GLN A 1 220 ? -28.465 13.032 75.933 1.00 94.62 220 GLN A C 1
ATOM 1728 O O . GLN A 1 220 ? -28.252 13.151 77.139 1.00 94.62 220 GLN A O 1
ATOM 1733 N N . GLU A 1 221 ? -29.712 13.000 75.461 1.00 92.44 221 GLU A N 1
ATOM 1734 C CA . GLU A 1 221 ? -30.880 13.070 76.341 1.00 92.44 221 GLU A CA 1
ATOM 1735 C C . GLU A 1 221 ? -31.038 11.803 77.197 1.00 92.44 221 GLU A C 1
ATOM 1737 O O . GLU A 1 221 ? -31.380 11.883 78.379 1.00 92.44 221 GLU A O 1
ATOM 1742 N N . LEU A 1 222 ? -30.724 10.631 76.638 1.00 88.62 222 LEU A N 1
ATOM 1743 C CA . LEU A 1 222 ? -30.652 9.385 77.397 1.00 88.62 222 LEU A CA 1
ATOM 1744 C C . LEU A 1 222 ? -29.564 9.436 78.469 1.00 88.62 222 LEU A C 1
ATOM 1746 O O . LEU A 1 222 ? -29.814 8.982 79.585 1.00 88.62 222 LEU A O 1
ATOM 1750 N N . GLU A 1 223 ? -28.389 9.983 78.167 1.00 92.50 223 GLU A N 1
ATOM 1751 C CA . GLU A 1 223 ? -27.298 10.140 79.133 1.00 92.50 223 GLU A CA 1
ATOM 1752 C C . GLU A 1 223 ? -27.718 11.043 80.301 1.00 92.50 223 GLU A C 1
ATOM 1754 O O . GLU A 1 223 ? -27.611 10.638 81.457 1.00 92.50 223 GLU A O 1
ATOM 1759 N N . LYS A 1 224 ? -28.360 12.187 80.023 1.00 92.00 224 LYS A N 1
ATOM 1760 C CA . LYS A 1 224 ? -28.928 13.055 81.074 1.00 92.00 224 LYS A CA 1
ATOM 1761 C C . LYS A 1 224 ? -29.948 12.332 81.953 1.00 92.00 224 LYS A C 1
ATOM 1763 O O . LYS A 1 224 ? -29.973 12.538 83.167 1.00 92.00 224 LYS A O 1
ATOM 1768 N N . LEU A 1 225 ? -30.811 11.499 81.365 1.00 87.19 225 LEU A N 1
ATOM 1769 C CA . LEU A 1 225 ? -31.780 10.707 82.127 1.00 87.19 225 LEU A CA 1
ATOM 1770 C C . LEU A 1 225 ? -31.097 9.627 82.976 1.00 87.19 225 LEU A C 1
ATOM 1772 O O . LEU A 1 225 ? -31.536 9.378 84.100 1.00 87.19 225 LEU A O 1
ATOM 1776 N N . HIS A 1 226 ? -30.024 9.006 82.480 1.00 85.12 226 HIS A N 1
ATOM 1777 C CA . HIS A 1 226 ? -29.208 8.078 83.264 1.00 85.12 226 HIS A CA 1
ATOM 1778 C C . HIS A 1 226 ? -28.510 8.787 84.426 1.00 85.12 226 HIS A C 1
ATOM 1780 O O . HIS A 1 226 ? -28.549 8.279 85.546 1.00 85.12 226 HIS A O 1
ATOM 1786 N N . ASP A 1 227 ? -27.955 9.976 84.201 1.00 85.81 227 ASP A N 1
ATOM 1787 C CA . ASP A 1 227 ? -27.357 10.802 85.248 1.00 85.81 227 ASP A CA 1
ATOM 1788 C C . ASP A 1 227 ? -28.381 11.213 86.301 1.00 85.81 227 ASP A C 1
ATOM 1790 O O . ASP A 1 227 ? -28.103 11.137 87.497 1.00 85.81 227 ASP A O 1
ATOM 1794 N N . LEU A 1 228 ? -29.593 11.592 85.888 1.00 82.31 228 LEU A N 1
ATOM 1795 C CA . LEU A 1 228 ? -30.679 11.908 86.812 1.00 82.31 228 LEU A CA 1
ATOM 1796 C C . LEU A 1 228 ? -31.098 10.671 87.619 1.00 82.31 228 LEU A C 1
ATOM 1798 O O . LEU A 1 228 ? -31.248 10.758 88.833 1.00 82.31 228 LEU A O 1
ATOM 1802 N N . ARG A 1 229 ? -31.211 9.500 86.977 1.00 77.06 229 ARG A N 1
ATOM 1803 C CA . ARG A 1 229 ? -31.472 8.222 87.660 1.00 77.06 229 ARG A CA 1
ATOM 1804 C C . ARG A 1 229 ? -30.377 7.894 88.674 1.00 77.06 229 ARG A C 1
ATOM 1806 O O . ARG A 1 229 ? -30.678 7.409 89.758 1.00 77.06 229 ARG A O 1
ATOM 1813 N N . ASN A 1 230 ? -29.115 8.118 88.324 1.00 76.25 230 ASN A N 1
ATOM 1814 C CA . ASN A 1 230 ? -27.983 7.849 89.204 1.00 76.25 230 ASN A CA 1
ATOM 1815 C C . ASN A 1 230 ? -27.928 8.848 90.370 1.00 76.25 230 ASN A C 1
ATOM 1817 O O . ASN A 1 230 ? -27.677 8.425 91.492 1.00 76.25 230 ASN A O 1
ATOM 1821 N N . LYS A 1 231 ? -28.265 10.127 90.150 1.00 74.94 231 LYS A N 1
ATOM 1822 C CA . LYS A 1 231 ? -28.454 11.125 91.219 1.00 74.94 231 LYS A CA 1
ATOM 1823 C C . LYS A 1 231 ? -29.600 10.751 92.161 1.00 74.94 231 LYS A C 1
ATOM 1825 O O . LYS A 1 231 ? -29.402 10.773 93.365 1.00 74.94 231 LYS A O 1
ATOM 1830 N N . VAL A 1 232 ? -30.745 10.314 91.629 1.00 63.91 232 VAL A N 1
ATOM 1831 C CA . VAL A 1 232 ? -31.887 9.823 92.427 1.00 63.91 232 VAL A CA 1
ATOM 1832 C C . VAL A 1 232 ? -31.543 8.540 93.188 1.00 63.91 232 VAL A C 1
ATOM 1834 O O . VAL A 1 232 ? -32.054 8.334 94.278 1.00 63.91 232 VAL A O 1
ATOM 1837 N N . LYS A 1 233 ? -30.663 7.676 92.665 1.00 60.97 233 LYS A N 1
ATOM 1838 C CA . LYS A 1 233 ? -30.142 6.515 93.410 1.00 60.97 233 LYS A CA 1
ATOM 1839 C C . LYS A 1 233 ? -29.156 6.909 94.512 1.00 60.97 233 LYS A C 1
ATOM 1841 O O . LYS A 1 233 ? -29.178 6.285 95.561 1.00 60.97 233 LYS A O 1
ATOM 1846 N N . LEU A 1 234 ? -28.331 7.932 94.283 1.00 57.19 234 LEU A N 1
ATOM 1847 C CA . LEU A 1 234 ? -27.395 8.463 95.278 1.00 57.19 234 LEU A CA 1
ATOM 1848 C C . LEU A 1 234 ? -28.128 9.221 96.400 1.00 57.19 234 LEU A C 1
ATOM 1850 O O . LEU A 1 234 ? -27.767 9.099 97.562 1.00 57.19 234 LEU A O 1
ATOM 1854 N N . GLU A 1 235 ? -29.196 9.954 96.069 1.00 52.72 235 GLU A N 1
ATOM 1855 C CA . GLU A 1 235 ? -30.149 10.495 97.052 1.00 52.72 235 GLU A CA 1
ATOM 1856 C C . GLU A 1 235 ? -31.042 9.390 97.646 1.00 52.72 235 GLU A C 1
ATOM 1858 O O . GLU A 1 235 ? -31.525 9.517 98.765 1.00 52.72 235 GLU A O 1
ATOM 1863 N N . GLY A 1 236 ? -31.236 8.286 96.920 1.00 48.75 236 GLY A N 1
ATOM 1864 C CA . GLY A 1 236 ? -32.052 7.126 97.282 1.00 48.75 236 GLY A CA 1
ATOM 1865 C C . GLY A 1 236 ? -31.475 6.239 98.384 1.00 48.75 236 GLY A C 1
ATOM 1866 O O . GLY A 1 236 ? -32.227 5.456 98.951 1.00 48.75 236 GLY A O 1
ATOM 1867 N N . GLU A 1 237 ? -30.206 6.411 98.771 1.00 45.72 237 GLU A N 1
ATOM 1868 C CA . GLU A 1 237 ? -29.694 5.862 100.039 1.00 45.72 237 GLU A CA 1
ATOM 1869 C C . GLU A 1 237 ? -30.316 6.557 101.275 1.00 45.72 237 GLU A C 1
ATOM 1871 O O . GLU A 1 237 ? -30.109 6.111 102.401 1.00 45.72 237 GLU A O 1
ATOM 1876 N N . LEU A 1 238 ? -31.135 7.604 101.081 1.00 49.06 238 LEU A N 1
ATOM 1877 C CA . LEU A 1 238 ? -31.919 8.273 102.127 1.00 49.06 238 LEU A CA 1
ATOM 1878 C C . LEU A 1 238 ? -33.448 8.052 102.009 1.00 49.06 238 LEU A C 1
ATOM 1880 O O . LEU A 1 238 ? -34.193 8.555 102.846 1.00 49.06 238 LEU A O 1
ATOM 1884 N N . TRP A 1 239 ? -33.951 7.318 101.005 1.00 46.19 239 TRP A N 1
ATOM 1885 C CA . TRP A 1 239 ? -35.392 7.276 100.672 1.00 46.19 239 TRP A CA 1
ATOM 1886 C C . TRP A 1 239 ? -36.041 5.883 100.688 1.00 46.19 239 TRP A C 1
ATOM 1888 O O . TRP A 1 239 ? -37.048 5.668 100.008 1.00 46.19 239 TRP A O 1
ATOM 1898 N N . ASP A 1 240 ? -35.567 4.963 101.530 1.00 44.72 240 ASP A N 1
ATOM 1899 C CA . ASP A 1 240 ? -36.299 3.712 101.820 1.00 44.72 240 ASP A CA 1
ATOM 1900 C C . ASP A 1 240 ? -37.696 3.948 102.454 1.00 44.72 240 ASP A C 1
ATOM 1902 O O . ASP A 1 240 ? -38.462 3.003 102.626 1.00 44.72 240 ASP A O 1
ATOM 1906 N N . ASP A 1 241 ? -38.079 5.203 102.733 1.00 46.09 241 ASP A N 1
ATOM 1907 C CA . ASP A 1 241 ? -39.342 5.568 103.393 1.00 46.09 241 ASP A CA 1
ATOM 1908 C C . ASP A 1 241 ? -40.383 6.277 102.495 1.00 46.09 241 ASP A C 1
ATOM 1910 O O . ASP A 1 241 ? -41.415 6.733 102.981 1.00 46.09 241 ASP A O 1
ATOM 1914 N N . LEU A 1 242 ? -40.180 6.371 101.170 1.00 48.81 242 LEU A N 1
ATOM 1915 C CA . LEU A 1 242 ? -41.193 6.959 100.266 1.00 48.81 242 LEU A CA 1
ATOM 1916 C C . LEU A 1 242 ? -41.605 6.049 99.104 1.00 48.81 242 LEU A C 1
ATOM 1918 O O . LEU A 1 242 ? -41.728 6.472 97.952 1.00 48.81 242 LEU A O 1
ATOM 1922 N N . VAL A 1 243 ? -41.926 4.796 99.433 1.00 47.06 243 VAL A N 1
ATOM 1923 C CA . VAL A 1 243 ? -42.649 3.828 98.582 1.00 47.06 243 VAL A CA 1
ATOM 1924 C C . VAL A 1 243 ? -44.092 4.309 98.301 1.00 47.06 243 VAL A C 1
ATOM 1926 O O . VAL A 1 243 ? -45.081 3.656 98.612 1.00 47.06 243 VAL A O 1
ATOM 1929 N N . SER A 1 244 ? -44.255 5.502 97.725 1.00 52.25 244 SER A N 1
ATOM 1930 C CA . SER A 1 244 ? -45.558 6.103 97.404 1.00 52.25 244 SER A CA 1
ATOM 1931 C C . SER A 1 244 ? -45.628 6.801 96.040 1.00 52.25 244 SER A C 1
ATOM 1933 O O . SER A 1 244 ? -46.682 7.319 95.682 1.00 52.25 244 SER A O 1
ATOM 1935 N N . THR A 1 245 ? -44.592 6.758 95.197 1.00 52.09 245 THR A N 1
ATOM 1936 C CA . THR A 1 245 ? -44.647 7.336 93.836 1.00 52.09 245 THR A CA 1
ATOM 1937 C C . THR A 1 245 ? -44.922 6.286 92.751 1.00 52.09 245 THR A C 1
ATOM 1939 O O . THR A 1 245 ? -44.223 6.182 91.743 1.00 52.09 245 THR A O 1
ATOM 1942 N N . SER A 1 246 ? -46.003 5.510 92.908 1.00 55.31 246 SER A N 1
ATOM 1943 C CA . SER A 1 246 ? -46.448 4.558 91.870 1.00 55.31 246 SER A CA 1
ATOM 1944 C C . SER A 1 246 ? -46.781 5.248 90.533 1.00 55.31 246 SER A C 1
ATOM 1946 O O . SER A 1 246 ? -46.621 4.655 89.463 1.00 55.31 246 SER A O 1
ATOM 1948 N N . SER A 1 247 ? -47.161 6.531 90.571 1.00 57.31 247 SER A N 1
ATOM 1949 C CA . SER A 1 247 ? -47.475 7.338 89.387 1.00 57.31 247 SER A CA 1
ATOM 1950 C C . SER A 1 247 ? -46.246 7.668 88.531 1.00 57.31 247 SER A C 1
ATOM 1952 O O . SER A 1 247 ? -46.337 7.634 87.305 1.00 57.31 247 SER A O 1
ATOM 1954 N N . GLN A 1 248 ? -45.078 7.921 89.131 1.00 60.81 248 GLN A N 1
ATOM 1955 C CA . GLN A 1 248 ? -43.848 8.222 88.383 1.00 60.81 248 GLN A CA 1
ATOM 1956 C C . GLN A 1 248 ? -43.309 6.989 87.655 1.00 60.81 248 GLN A C 1
ATOM 1958 O O . GLN A 1 248 ? -42.945 7.080 86.481 1.00 60.81 248 GLN A O 1
ATOM 1963 N N . ASN A 1 249 ? -43.340 5.822 88.303 1.00 60.75 249 ASN A N 1
ATOM 1964 C CA . ASN A 1 249 ? -42.955 4.563 87.665 1.00 60.75 249 ASN A CA 1
ATOM 1965 C C . ASN A 1 249 ? -43.919 4.187 86.527 1.00 60.75 249 ASN A C 1
ATOM 1967 O O . ASN A 1 249 ? -43.472 3.785 85.455 1.00 60.75 249 ASN A O 1
ATOM 1971 N N . SER A 1 250 ? -45.224 4.414 86.708 1.00 68.44 250 SER A N 1
ATOM 1972 C CA . SER A 1 250 ? -46.235 4.273 85.648 1.00 68.44 250 SER A CA 1
ATOM 1973 C C . SER A 1 250 ? -45.947 5.170 84.433 1.00 68.44 250 SER A C 1
ATOM 1975 O O . SER A 1 250 ? -45.996 4.712 83.286 1.00 68.44 250 SER A O 1
ATOM 1977 N N . HIS A 1 251 ? -45.573 6.432 84.662 1.00 69.88 251 HIS A N 1
ATOM 1978 C CA . HIS A 1 251 ? -45.227 7.360 83.585 1.00 69.88 251 HIS A CA 1
ATOM 1979 C C . HIS A 1 251 ? -43.947 6.962 82.840 1.00 69.88 251 HIS A C 1
ATOM 1981 O O . HIS A 1 251 ? -43.901 7.081 81.614 1.00 69.88 251 HIS A O 1
ATOM 1987 N N . LEU A 1 252 ? -42.928 6.464 83.546 1.00 77.44 252 LEU A N 1
ATOM 1988 C CA . LEU A 1 252 ? -41.690 5.981 82.929 1.00 77.44 252 LEU A CA 1
ATOM 1989 C C . LEU A 1 252 ? -41.932 4.740 82.067 1.00 77.44 252 LEU A C 1
ATOM 1991 O O . LEU A 1 252 ? -41.466 4.699 80.928 1.00 77.44 252 LEU A O 1
ATOM 1995 N N . VAL A 1 253 ? -42.716 3.778 82.564 1.00 77.00 253 VAL A N 1
ATOM 1996 C CA . VAL A 1 253 ? -43.112 2.589 81.794 1.00 77.00 253 VAL A CA 1
ATOM 1997 C C . VAL A 1 253 ? -43.919 3.001 80.565 1.00 77.00 253 VAL A C 1
ATOM 1999 O O . VAL A 1 253 ? -43.582 2.598 79.459 1.00 77.00 253 VAL A O 1
ATOM 2002 N N . SER A 1 254 ? -44.895 3.899 80.717 1.00 75.44 254 SER A N 1
ATOM 2003 C CA . SER A 1 254 ? -45.701 4.400 79.594 1.00 75.44 254 SER A CA 1
ATOM 2004 C C . SER A 1 254 ? -44.857 5.111 78.529 1.00 75.44 254 SER A C 1
ATOM 2006 O O . SER A 1 254 ? -45.104 4.969 77.330 1.00 75.44 254 SER A O 1
ATOM 2008 N N . LYS A 1 255 ? -43.841 5.878 78.946 1.00 80.88 255 LYS A N 1
ATOM 2009 C CA . LYS A 1 255 ? -42.915 6.555 78.028 1.00 80.88 255 LYS A CA 1
ATOM 2010 C C . LYS A 1 255 ? -42.011 5.549 77.308 1.00 80.88 255 LYS A C 1
ATOM 2012 O O . LYS A 1 255 ? -41.807 5.691 76.106 1.00 80.88 255 LYS A O 1
ATOM 2017 N N . ALA A 1 256 ? -41.527 4.524 78.010 1.00 79.88 256 ALA A N 1
ATOM 2018 C CA . ALA A 1 256 ? -40.740 3.444 77.420 1.00 79.88 256 ALA A CA 1
ATOM 2019 C C . ALA A 1 256 ? -41.556 2.625 76.407 1.00 79.88 256 ALA A C 1
ATOM 2021 O O . ALA A 1 256 ? -41.064 2.363 75.313 1.00 79.88 256 ALA A O 1
ATOM 2022 N N . THR A 1 257 ? -42.816 2.299 76.713 1.00 83.88 257 THR A N 1
ATOM 2023 C CA . THR A 1 257 ? -43.719 1.599 75.785 1.00 83.88 257 THR A CA 1
ATOM 2024 C C . THR A 1 257 ? -43.953 2.415 74.515 1.00 83.88 257 THR A C 1
ATOM 2026 O O . THR A 1 257 ? -43.772 1.892 73.423 1.00 83.88 257 THR A O 1
ATOM 2029 N N . ARG A 1 258 ? -44.230 3.723 74.634 1.00 85.81 258 ARG A N 1
ATOM 2030 C CA . ARG A 1 258 ? -44.390 4.606 73.462 1.00 85.81 258 ARG A CA 1
ATOM 2031 C C . ARG A 1 258 ? -43.137 4.690 72.593 1.00 85.81 258 ARG A C 1
ATOM 2033 O O . ARG A 1 258 ? -43.245 4.754 71.371 1.00 85.81 258 ARG A O 1
ATOM 2040 N N . LEU A 1 259 ? -41.955 4.720 73.209 1.00 84.38 259 LEU A N 1
ATOM 2041 C CA . LEU A 1 259 ? -40.693 4.686 72.468 1.00 84.38 259 LEU A CA 1
ATOM 2042 C C . LEU A 1 259 ? -40.529 3.355 71.734 1.00 84.38 259 LEU A C 1
ATOM 2044 O O . LEU A 1 259 ? -40.134 3.356 70.570 1.00 84.38 259 LEU A O 1
ATOM 2048 N N . TRP A 1 260 ? -40.891 2.241 72.372 1.00 86.19 260 TRP A N 1
ATOM 2049 C CA . TRP A 1 260 ? -40.841 0.932 71.731 1.00 86.19 260 TRP A CA 1
ATOM 2050 C C . TRP A 1 260 ? -41.801 0.841 70.541 1.00 86.19 260 TRP A C 1
ATOM 2052 O O . TRP A 1 260 ? -41.391 0.449 69.451 1.00 86.19 260 TRP A O 1
ATOM 2062 N N . ASP A 1 261 ? -43.041 1.295 70.702 1.00 85.56 261 ASP A N 1
ATOM 2063 C CA . ASP A 1 261 ? -44.025 1.316 69.615 1.00 85.56 261 ASP A C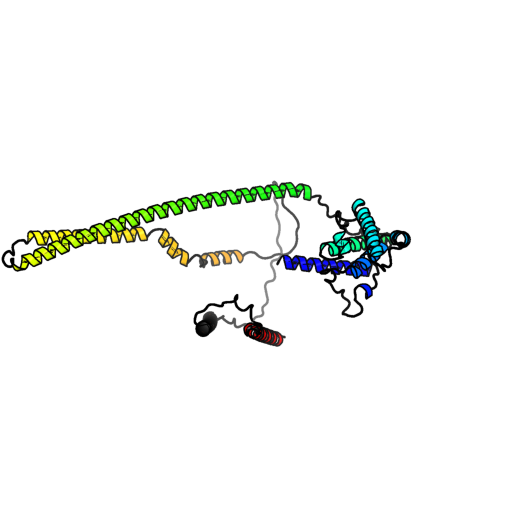A 1
ATOM 2064 C C . ASP A 1 261 ? -43.548 2.183 68.435 1.00 85.56 261 ASP A C 1
ATOM 2066 O O . ASP A 1 261 ? -43.714 1.810 67.273 1.00 85.56 261 ASP A O 1
ATOM 2070 N N . SER A 1 262 ? -42.884 3.310 68.718 1.00 83.88 262 SER A N 1
ATOM 2071 C CA . SER A 1 262 ? -42.289 4.185 67.697 1.00 83.88 262 SER A CA 1
ATOM 2072 C C . SER A 1 262 ? -41.163 3.493 66.914 1.00 83.88 262 SER A C 1
ATOM 2074 O O . SER A 1 262 ? -41.130 3.556 65.682 1.00 83.88 262 SER A O 1
ATOM 2076 N N . ILE A 1 263 ? -40.268 2.773 67.602 1.00 81.25 263 ILE A N 1
ATOM 2077 C CA . ILE A 1 263 ? -39.179 2.020 66.959 1.00 81.25 263 ILE A CA 1
ATOM 2078 C C . ILE A 1 263 ? -39.744 0.862 66.124 1.00 81.25 263 ILE A C 1
ATOM 2080 O O . ILE A 1 263 ? -39.294 0.639 64.998 1.00 81.25 263 ILE A O 1
ATOM 2084 N N . LEU A 1 264 ? -40.752 0.146 66.634 1.00 77.44 264 LEU A N 1
ATOM 2085 C CA . LEU A 1 264 ? -41.385 -0.965 65.920 1.00 77.44 264 LEU A CA 1
ATOM 2086 C C . LEU A 1 264 ? -42.115 -0.482 64.657 1.00 77.44 264 LEU A C 1
ATOM 2088 O O . LEU A 1 264 ? -41.979 -1.083 63.591 1.00 77.44 264 LEU A O 1
ATOM 2092 N N . SER A 1 265 ? -42.820 0.648 64.757 1.00 75.25 265 SER A N 1
ATOM 2093 C CA . SER A 1 265 ? -43.469 1.309 63.623 1.00 75.25 265 SER A CA 1
ATOM 2094 C C . SER A 1 265 ? -42.450 1.729 62.557 1.00 75.25 265 SER A C 1
ATOM 2096 O O . SER A 1 265 ? -42.617 1.397 61.382 1.00 75.25 265 SER A O 1
ATOM 2098 N N . ARG A 1 266 ? -41.321 2.340 62.949 1.00 73.94 266 ARG A N 1
ATOM 2099 C CA . ARG A 1 266 ? -40.243 2.695 62.007 1.00 73.94 266 ARG A CA 1
ATOM 2100 C C . ARG A 1 266 ? -39.586 1.477 61.358 1.00 73.94 266 ARG A C 1
ATOM 2102 O O . ARG A 1 266 ? -39.285 1.532 60.170 1.00 73.94 266 ARG A O 1
ATOM 2109 N N . LYS A 1 267 ? -39.406 0.366 62.082 1.00 75.50 267 LYS A N 1
ATOM 2110 C CA . LYS A 1 267 ? -38.912 -0.891 61.492 1.00 75.50 267 LYS A CA 1
ATOM 2111 C C . LYS A 1 267 ? -39.853 -1.394 60.394 1.00 75.50 267 LYS A C 1
ATOM 2113 O O . LYS A 1 267 ? -39.389 -1.744 59.314 1.00 75.50 267 LYS A O 1
ATOM 2118 N N . SER A 1 268 ? -41.163 -1.370 60.646 1.00 68.38 268 SER A N 1
ATOM 2119 C CA . SER A 1 268 ? -42.155 -1.769 59.640 1.00 68.38 268 SER A CA 1
ATOM 2120 C C . SER A 1 268 ? -42.153 -0.838 58.419 1.00 68.38 268 SER A C 1
ATOM 2122 O O . SER A 1 268 ? -42.216 -1.305 57.288 1.00 68.38 268 SER A O 1
ATOM 2124 N N . GLN A 1 269 ? -41.976 0.473 58.618 1.00 67.38 269 GLN A N 1
ATOM 2125 C CA . GLN A 1 269 ? -41.825 1.431 57.518 1.00 67.38 269 GLN A CA 1
ATOM 2126 C C . GLN A 1 269 ? -40.531 1.207 56.728 1.00 67.38 269 GLN A C 1
ATOM 2128 O O . GLN A 1 269 ? -40.542 1.312 55.506 1.00 67.38 269 GLN A O 1
ATOM 2133 N N . HIS A 1 270 ? -39.432 0.853 57.395 1.00 65.62 270 HIS A N 1
ATOM 2134 C CA . HIS A 1 270 ? -38.177 0.499 56.735 1.00 65.62 270 HIS A CA 1
ATOM 2135 C C . HIS A 1 270 ? -38.312 -0.783 55.898 1.00 65.62 270 HIS A C 1
ATOM 2137 O O . HIS A 1 270 ? -37.812 -0.824 54.782 1.00 65.62 270 HIS A O 1
ATOM 2143 N N . GLU A 1 271 ? -39.022 -1.808 56.380 1.00 61.06 271 GLU A N 1
ATOM 2144 C CA . GLU A 1 271 ? -39.329 -3.015 55.590 1.00 61.06 271 GLU A CA 1
ATOM 2145 C C . GLU A 1 271 ? -40.195 -2.696 54.356 1.00 61.06 271 GLU A C 1
ATOM 2147 O O . GLU A 1 271 ? -39.967 -3.247 53.280 1.00 61.06 271 GLU A O 1
ATOM 2152 N N . VAL A 1 272 ? -41.136 -1.753 54.466 1.00 61.69 272 VAL A N 1
ATOM 2153 C CA . VAL A 1 272 ? -41.951 -1.279 53.330 1.00 61.69 272 VAL A CA 1
ATOM 2154 C C . VAL A 1 272 ? -41.12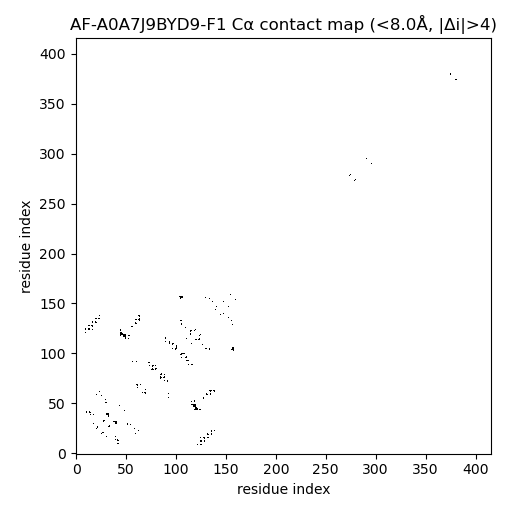4 -0.457 52.329 1.00 61.69 272 VAL A C 1
ATOM 2156 O O . VAL A 1 272 ? -41.300 -0.596 51.123 1.00 61.69 272 VAL A O 1
ATOM 2159 N N . LEU A 1 273 ? -40.191 0.374 52.799 1.00 59.81 273 LEU A N 1
ATOM 2160 C CA . LEU A 1 273 ? -39.305 1.160 51.930 1.00 59.81 273 LEU A CA 1
ATOM 2161 C C . LEU A 1 273 ? -38.209 0.304 51.272 1.00 59.81 273 LEU A C 1
ATOM 2163 O O . LEU A 1 273 ? -37.812 0.589 50.144 1.00 59.81 273 LEU A O 1
ATOM 2167 N N . ALA A 1 274 ? -37.757 -0.759 51.944 1.00 56.12 274 ALA A N 1
ATOM 2168 C CA . ALA A 1 274 ? -36.793 -1.729 51.424 1.00 56.12 274 ALA A CA 1
ATOM 2169 C C . ALA A 1 274 ? -37.422 -2.791 50.499 1.00 56.12 274 ALA A C 1
ATOM 2171 O O . ALA A 1 274 ? -36.696 -3.518 49.832 1.00 56.12 274 ALA A O 1
ATOM 2172 N N . SER A 1 275 ? -38.754 -2.892 50.423 1.00 52.00 275 SER A N 1
ATOM 2173 C CA . SER A 1 275 ? -39.472 -3.825 49.531 1.00 52.00 275 SER A CA 1
ATOM 2174 C C . SER A 1 275 ? -39.892 -3.182 48.200 1.00 52.00 275 SER A C 1
ATOM 2176 O O . SER A 1 275 ? -40.916 -3.521 47.610 1.00 52.00 275 SER A O 1
ATOM 2178 N N . GLY A 1 276 ? -39.098 -2.225 47.713 1.00 57.25 276 GLY A N 1
ATOM 2179 C CA . GLY A 1 276 ? -39.379 -1.495 46.482 1.00 57.25 276 GLY A CA 1
ATOM 2180 C C . GLY A 1 276 ? -38.897 -2.187 45.193 1.00 57.25 276 GLY A C 1
ATOM 2181 O O . GLY A 1 276 ? -38.096 -3.122 45.229 1.00 57.25 276 GLY A O 1
ATOM 2182 N N . PRO A 1 277 ? -39.278 -1.647 44.015 1.00 53.31 277 PRO A N 1
ATOM 2183 C CA . PRO A 1 277 ? -38.901 -2.163 42.691 1.00 53.31 277 PRO A CA 1
ATOM 2184 C C . PRO A 1 277 ? -37.392 -2.282 42.445 1.00 53.31 277 PRO A C 1
ATOM 2186 O O . PRO A 1 277 ? -36.981 -2.919 41.481 1.00 53.31 277 PRO A O 1
ATOM 2189 N N . ILE A 1 278 ? -36.566 -1.620 43.263 1.00 52.56 278 ILE A N 1
ATOM 2190 C CA . ILE A 1 278 ? -35.103 -1.625 43.181 1.00 52.56 278 ILE A CA 1
ATOM 2191 C C . ILE A 1 278 ? -34.536 -2.923 43.766 1.00 52.56 278 ILE A C 1
ATOM 2193 O O . ILE A 1 278 ? -33.698 -3.534 43.106 1.00 52.56 278 ILE A O 1
ATOM 2197 N N . GLU A 1 279 ? -35.032 -3.384 44.913 1.00 58.59 279 GLU A N 1
ATOM 2198 C CA . GLU A 1 279 ? -34.678 -4.672 45.521 1.00 58.59 279 GLU A CA 1
ATOM 2199 C C . GLU A 1 279 ? -35.200 -5.842 44.683 1.00 58.59 279 GLU A C 1
ATOM 2201 O O . GLU A 1 279 ? -34.449 -6.783 44.422 1.00 58.59 279 GLU A O 1
ATOM 2206 N N . ASP A 1 280 ? -36.412 -5.726 44.130 1.00 56.03 280 ASP A N 1
ATOM 2207 C CA . ASP A 1 280 ? -36.915 -6.661 43.116 1.00 56.03 280 ASP A CA 1
ATOM 2208 C C . ASP A 1 280 ? -36.033 -6.647 41.859 1.00 56.03 280 ASP A C 1
ATOM 2210 O O . ASP A 1 280 ? -35.687 -7.701 41.316 1.00 56.03 280 ASP A O 1
ATOM 2214 N N . LEU A 1 281 ? -35.572 -5.465 41.418 1.00 54.91 281 LEU A N 1
ATOM 2215 C CA . LEU A 1 281 ? -34.612 -5.367 40.321 1.00 54.91 281 LEU A CA 1
ATOM 2216 C C . LEU A 1 281 ? -33.290 -6.044 40.669 1.00 54.91 281 LEU A C 1
ATOM 2218 O O . LEU A 1 281 ? -32.726 -6.649 39.763 1.00 54.91 281 LEU A O 1
ATOM 2222 N N . ILE A 1 282 ? -32.784 -5.896 41.904 1.00 54.53 282 ILE A N 1
ATOM 2223 C CA . ILE A 1 282 ? -31.530 -6.470 42.428 1.00 54.53 282 ILE A CA 1
ATOM 2224 C C . ILE A 1 282 ? -31.630 -7.998 42.478 1.00 54.53 282 ILE A C 1
ATOM 2226 O O . ILE A 1 282 ? -30.786 -8.660 41.870 1.00 54.53 282 ILE A O 1
ATOM 2230 N N . ALA A 1 283 ? -32.706 -8.543 43.048 1.00 55.91 283 ALA A N 1
ATOM 2231 C CA . ALA A 1 283 ? -33.009 -9.974 43.044 1.00 55.91 283 ALA A CA 1
ATOM 2232 C C . ALA A 1 283 ? -33.132 -10.530 41.613 1.00 55.91 283 ALA A C 1
ATOM 2234 O O . ALA A 1 283 ? -32.629 -11.606 41.298 1.00 55.91 283 ALA A O 1
ATOM 2235 N N . HIS A 1 284 ? -33.721 -9.769 40.683 1.00 48.22 284 HIS A N 1
ATOM 2236 C CA . HIS A 1 284 ? -33.805 -10.163 39.273 1.00 48.22 284 HIS A CA 1
ATOM 2237 C C . HIS A 1 284 ? -32.489 -9.961 38.494 1.00 48.22 284 HIS A C 1
ATOM 2239 O O . HIS A 1 284 ? -32.327 -10.535 37.411 1.00 48.22 284 HIS A O 1
ATOM 2245 N N . ARG A 1 285 ? -31.499 -9.196 38.997 1.00 47.47 285 ARG A N 1
ATOM 2246 C CA . ARG A 1 285 ? -30.163 -9.119 38.357 1.00 47.47 285 ARG A CA 1
ATOM 2247 C C . ARG A 1 285 ? -29.402 -10.431 38.487 1.00 47.47 285 ARG A C 1
ATOM 2249 O O . ARG A 1 285 ? -28.637 -10.734 37.576 1.00 47.47 285 ARG A O 1
ATOM 2256 N N . GLU A 1 286 ? -29.669 -11.230 39.520 1.00 48.72 286 GLU A N 1
ATOM 2257 C CA . GLU A 1 286 ? -29.098 -12.577 39.671 1.00 48.72 286 GLU A CA 1
ATOM 2258 C C . GLU A 1 286 ? -29.610 -13.571 38.608 1.00 48.72 286 GLU A C 1
ATOM 2260 O O . GLU A 1 286 ? -29.040 -14.647 38.422 1.00 48.72 286 GLU A O 1
ATOM 2265 N N . HIS A 1 287 ? -30.662 -13.219 37.858 1.00 43.44 287 HIS A N 1
ATOM 2266 C CA . HIS A 1 287 ? -31.288 -14.094 36.860 1.00 43.44 287 HIS A CA 1
ATOM 2267 C C . HIS A 1 287 ? -31.260 -13.555 35.424 1.00 43.44 287 HIS A C 1
ATOM 2269 O O . HIS A 1 287 ? -31.649 -14.268 34.500 1.00 43.44 287 HIS A O 1
ATOM 2275 N N . ARG A 1 288 ? -30.721 -12.351 35.180 1.00 47.31 288 ARG A N 1
ATOM 2276 C CA . ARG A 1 288 ? -30.712 -11.715 33.845 1.00 47.31 288 ARG A CA 1
ATOM 2277 C C . ARG A 1 288 ? -29.814 -12.367 32.777 1.00 47.31 288 ARG A C 1
ATOM 2279 O O . ARG A 1 288 ? -29.816 -11.896 31.645 1.00 47.31 288 ARG A O 1
ATOM 2286 N N . TYR A 1 289 ? -29.123 -13.467 33.086 1.00 46.44 289 TYR A N 1
ATOM 2287 C CA . TYR A 1 289 ? -28.435 -14.304 32.085 1.00 46.44 289 TYR A CA 1
ATOM 2288 C C . TYR A 1 289 ? -28.979 -15.737 31.978 1.00 46.44 289 TYR A C 1
ATOM 2290 O O . TYR A 1 289 ? -28.397 -16.559 31.272 1.00 46.44 289 TYR A O 1
ATOM 2298 N N . ARG A 1 290 ? -30.102 -16.064 32.631 1.00 49.78 290 ARG A N 1
ATOM 2299 C CA . ARG A 1 290 ? -30.801 -17.331 32.382 1.00 49.78 290 ARG A CA 1
ATOM 2300 C C . ARG A 1 290 ? -31.854 -17.115 31.305 1.00 49.78 290 ARG A C 1
ATOM 2302 O O . ARG A 1 290 ? -32.868 -16.464 31.527 1.00 49.78 290 ARG A O 1
ATOM 2309 N N . ILE A 1 291 ? -31.592 -17.667 30.124 1.00 47.09 291 ILE A N 1
ATOM 2310 C CA . ILE A 1 291 ? -32.578 -17.777 29.050 1.00 47.09 291 ILE A CA 1
ATOM 2311 C C . ILE A 1 291 ? -33.776 -18.557 29.606 1.00 47.09 291 ILE A C 1
ATOM 2313 O O . ILE A 1 291 ? -33.604 -19.661 30.124 1.00 47.09 291 ILE A O 1
ATOM 2317 N N . SER A 1 292 ? -34.979 -17.984 29.529 1.00 48.16 292 SER A N 1
ATOM 2318 C CA . SER A 1 292 ? -36.202 -18.693 29.909 1.00 48.16 292 SER A CA 1
ATOM 2319 C C . SER A 1 292 ? -36.378 -19.903 28.990 1.00 48.16 292 SER A C 1
ATOM 2321 O O . SER A 1 292 ? -36.512 -19.743 27.775 1.00 48.16 292 SER A O 1
ATOM 2323 N N . GLY A 1 293 ? -36.365 -21.114 29.553 1.00 52.41 293 GLY A N 1
ATOM 2324 C CA . GLY A 1 293 ? -36.450 -22.362 28.784 1.00 52.41 293 GLY A CA 1
ATOM 2325 C C . GLY A 1 293 ? -37.711 -22.459 27.919 1.00 52.41 293 GLY A C 1
ATOM 2326 O O . GLY A 1 293 ? -37.666 -23.037 26.840 1.00 52.41 293 GLY A O 1
ATOM 2327 N N . SER A 1 294 ? -38.805 -21.811 28.328 1.00 55.31 294 SER A N 1
ATOM 2328 C CA . SER A 1 294 ? -40.041 -21.723 27.542 1.00 55.31 294 SER A CA 1
ATOM 2329 C C . SER A 1 294 ? -39.905 -20.834 26.301 1.00 55.31 294 SER A C 1
ATOM 2331 O O . SER A 1 294 ? -40.462 -21.159 25.258 1.00 55.31 294 SER A O 1
ATOM 2333 N N . SER A 1 295 ? -39.124 -19.751 26.374 1.00 49.84 295 SER A N 1
ATOM 2334 C CA . SER A 1 295 ? -38.830 -18.887 25.221 1.00 49.84 295 SER A CA 1
ATOM 2335 C C . SER A 1 295 ? -37.866 -19.553 24.235 1.00 49.84 295 SER A C 1
ATOM 2337 O O . SER A 1 295 ? -37.973 -19.323 23.035 1.00 49.84 295 SER A O 1
ATOM 2339 N N . LEU A 1 296 ? -36.951 -20.396 24.731 1.00 49.62 296 LEU A N 1
ATOM 2340 C CA . LEU A 1 296 ? -36.041 -21.184 23.895 1.00 49.62 296 LEU A CA 1
ATOM 2341 C C . LEU A 1 296 ? -36.784 -22.325 23.177 1.00 49.62 296 LEU A C 1
ATOM 2343 O O . LEU A 1 296 ? -36.613 -22.493 21.974 1.00 49.62 296 LEU A O 1
ATOM 2347 N N . LEU A 1 297 ? -37.655 -23.053 23.887 1.00 52.44 297 LEU A N 1
ATOM 2348 C CA . LEU A 1 297 ? -38.517 -24.093 23.307 1.00 52.44 297 LEU A CA 1
ATOM 2349 C C . LEU A 1 297 ? -39.444 -23.519 22.225 1.00 52.44 297 LEU A C 1
ATOM 2351 O O . LEU A 1 297 ? -39.472 -24.034 21.113 1.00 52.44 297 LEU A O 1
ATOM 2355 N N . ALA A 1 298 ? -40.095 -22.381 22.491 1.00 61.09 298 ALA A N 1
ATOM 2356 C CA . ALA A 1 298 ? -40.976 -21.728 21.519 1.00 61.09 298 ALA A CA 1
ATOM 2357 C C . ALA A 1 298 ? -40.250 -21.240 20.247 1.00 61.09 298 ALA A C 1
ATOM 2359 O O . ALA A 1 298 ? -40.867 -21.151 19.186 1.00 61.09 298 ALA A O 1
ATOM 2360 N N . ALA A 1 299 ? -38.956 -20.911 20.342 1.00 58.25 299 ALA A N 1
ATOM 2361 C CA . ALA A 1 299 ? -38.131 -20.532 19.194 1.00 58.25 299 ALA A CA 1
ATOM 2362 C C . ALA A 1 299 ? -37.614 -21.752 18.408 1.00 58.25 299 ALA A C 1
ATOM 2364 O O . ALA A 1 299 ? -37.469 -21.677 17.190 1.00 58.25 299 ALA A O 1
ATOM 2365 N N . MET A 1 300 ? -37.362 -22.876 19.087 1.00 55.50 300 MET A N 1
ATOM 2366 C CA . MET A 1 300 ? -36.952 -24.138 18.458 1.00 55.50 300 MET A CA 1
ATOM 2367 C C . MET A 1 300 ? -38.104 -24.826 17.717 1.00 55.50 300 MET A C 1
ATOM 2369 O O . MET A 1 300 ? -37.895 -25.390 16.646 1.00 55.50 300 MET A O 1
ATOM 2373 N N . ASP A 1 301 ? -39.331 -24.717 18.226 1.00 55.12 301 ASP A N 1
ATOM 2374 C CA . ASP A 1 301 ? -40.506 -25.250 17.532 1.00 55.12 301 ASP A CA 1
ATOM 2375 C C . ASP A 1 301 ? -40.780 -24.482 16.225 1.00 55.12 301 ASP A C 1
ATOM 2377 O O . ASP A 1 301 ? -41.138 -25.086 15.215 1.00 55.12 301 ASP A O 1
ATOM 2381 N N . GLN A 1 302 ? -40.501 -23.171 16.192 1.00 53.19 302 GLN A N 1
ATOM 2382 C CA . GLN A 1 302 ? -40.619 -22.337 14.986 1.00 53.19 302 GLN A CA 1
ATOM 2383 C C . GLN A 1 302 ? -39.508 -22.583 13.953 1.00 53.19 302 GLN A C 1
ATOM 2385 O O . GLN A 1 302 ? -39.740 -22.399 12.760 1.00 53.19 302 GLN A O 1
ATOM 2390 N N . SER A 1 303 ? -38.314 -23.016 14.372 1.00 47.03 303 SER A N 1
ATOM 2391 C CA . SER A 1 303 ? -37.209 -23.318 13.448 1.00 47.03 303 SER A CA 1
ATOM 2392 C C . SER A 1 303 ? -37.280 -24.722 12.838 1.00 47.03 303 SER A C 1
ATOM 2394 O O . SER A 1 303 ? -36.529 -25.025 11.913 1.00 47.03 303 SER A O 1
ATOM 2396 N N . SER A 1 304 ? -38.197 -25.568 13.317 1.00 47.25 304 SER A N 1
ATOM 2397 C CA . SER A 1 304 ? -38.371 -26.947 12.847 1.00 47.25 304 SER A CA 1
ATOM 2398 C C . SER A 1 304 ? -39.315 -27.106 11.642 1.00 47.25 304 SER A C 1
ATOM 2400 O O . SER A 1 304 ? -39.402 -28.197 11.079 1.00 47.25 304 SER A O 1
ATOM 2402 N N . GLN A 1 305 ? -39.982 -26.033 11.192 1.00 45.53 305 GLN A N 1
ATOM 2403 C CA . GLN A 1 305 ? -40.885 -26.050 10.031 1.00 45.53 305 GLN A CA 1
ATOM 2404 C C . GLN A 1 305 ? -40.461 -25.082 8.916 1.00 45.53 305 GLN A C 1
ATOM 2406 O O . GLN A 1 305 ? -41.203 -24.168 8.575 1.00 45.53 305 GLN A O 1
ATOM 2411 N N . VAL A 1 306 ? -39.297 -25.293 8.293 1.00 35.31 306 VAL A N 1
ATOM 2412 C CA . VAL A 1 306 ? -39.050 -24.807 6.920 1.00 35.31 306 VAL A CA 1
ATOM 2413 C C . VAL A 1 306 ? -38.187 -25.833 6.166 1.00 35.31 306 VAL A C 1
ATOM 2415 O O . VAL A 1 306 ? -37.023 -26.015 6.525 1.00 35.31 306 VAL A O 1
ATOM 2418 N N . PRO A 1 307 ? -38.708 -26.521 5.130 1.00 37.12 307 PRO A N 1
ATOM 2419 C CA . PRO A 1 307 ? -37.897 -27.358 4.250 1.00 37.12 307 PRO A CA 1
ATOM 2420 C C . PRO A 1 307 ? -37.001 -26.501 3.347 1.00 37.12 307 PRO A C 1
ATOM 2422 O O . PRO A 1 307 ? -37.458 -25.571 2.685 1.00 37.12 307 PRO A O 1
ATOM 2425 N N . CYS A 1 308 ? -35.719 -26.853 3.308 1.00 33.09 308 CYS A N 1
ATOM 2426 C CA . CYS A 1 308 ? -34.719 -26.312 2.395 1.00 33.09 308 CYS A CA 1
ATOM 2427 C C . CYS A 1 308 ? -34.990 -26.816 0.965 1.00 33.09 308 CYS A C 1
ATOM 2429 O O . CYS A 1 308 ? -35.063 -28.027 0.761 1.00 33.09 308 CYS A O 1
ATOM 2431 N N . THR A 1 309 ? -35.122 -25.915 -0.016 1.00 28.55 309 THR A N 1
ATOM 2432 C CA . THR A 1 309 ? -35.035 -26.276 -1.444 1.00 28.55 309 THR A CA 1
ATOM 2433 C C . THR A 1 309 ? -34.163 -25.266 -2.194 1.00 28.55 309 THR A C 1
ATOM 2435 O O . THR A 1 309 ? -34.166 -24.075 -1.892 1.00 28.55 309 THR A O 1
ATOM 2438 N N . ASP A 1 310 ? -33.384 -25.810 -3.120 1.00 30.22 310 ASP A N 1
ATOM 2439 C CA . ASP A 1 310 ? -32.120 -25.336 -3.685 1.00 30.22 310 ASP A CA 1
ATOM 2440 C C . ASP A 1 310 ? -32.166 -24.140 -4.669 1.00 30.22 310 ASP A C 1
ATOM 2442 O O . ASP A 1 310 ? -33.066 -24.023 -5.492 1.00 30.22 310 ASP A O 1
ATOM 2446 N N . VAL A 1 311 ? -31.062 -23.373 -4.631 1.00 35.03 311 VAL A N 1
ATOM 2447 C CA . VAL A 1 311 ? -30.253 -22.819 -5.750 1.00 35.03 311 VAL A CA 1
ATOM 2448 C C . VAL A 1 311 ? -30.837 -21.716 -6.674 1.00 35.03 311 VAL A C 1
ATOM 2450 O O . VAL A 1 311 ? -31.715 -21.939 -7.494 1.00 35.03 311 VAL A O 1
ATOM 2453 N N . LEU A 1 312 ? -30.143 -20.559 -6.633 1.00 32.28 312 LEU A N 1
ATOM 2454 C CA . LEU A 1 312 ? -30.008 -19.465 -7.625 1.00 32.28 312 LEU A CA 1
ATOM 2455 C C . LEU A 1 312 ? -31.252 -18.640 -8.014 1.00 32.28 312 LEU A C 1
ATOM 2457 O O . LEU A 1 312 ? -32.062 -19.069 -8.823 1.00 32.28 312 LEU A O 1
ATOM 2461 N N . SER A 1 313 ? -31.270 -17.356 -7.627 1.00 25.56 313 SER A N 1
ATOM 2462 C CA . SER A 1 313 ? -31.618 -16.262 -8.551 1.00 25.56 313 SER A CA 1
ATOM 2463 C C . SER A 1 313 ? -31.221 -14.888 -7.993 1.00 25.56 313 SER A C 1
ATOM 2465 O O . SER A 1 313 ? -31.039 -14.688 -6.796 1.00 25.56 313 SER A O 1
ATOM 2467 N N . VAL A 1 314 ? -31.038 -13.968 -8.926 1.00 26.53 314 VAL A N 1
ATOM 2468 C CA . VAL A 1 314 ? -30.410 -12.651 -8.886 1.00 26.53 314 VAL A CA 1
ATOM 2469 C C . VAL A 1 314 ? -31.441 -11.540 -8.605 1.00 26.53 314 VAL A C 1
ATOM 2471 O O . VAL A 1 314 ? -32.585 -11.659 -9.019 1.00 26.53 314 VAL A O 1
ATOM 2474 N N . GLN A 1 315 ? -30.962 -10.431 -8.012 1.00 27.20 315 GLN A N 1
ATOM 2475 C CA . GLN A 1 315 ? -31.546 -9.067 -7.951 1.00 27.20 315 GLN A CA 1
ATOM 2476 C C . GLN A 1 315 ? -32.783 -8.852 -7.056 1.00 27.20 315 GLN A C 1
ATOM 2478 O O . GLN A 1 315 ? -33.766 -9.573 -7.096 1.00 27.20 315 GLN A O 1
ATOM 2483 N N . SER A 1 316 ? -32.676 -7.955 -6.068 1.00 26.27 316 SER A N 1
ATOM 2484 C CA . SER A 1 316 ? -32.928 -6.502 -6.171 1.00 26.27 316 SER A CA 1
ATOM 2485 C C . SER A 1 316 ? -34.388 -6.218 -6.513 1.00 26.27 316 SER A C 1
ATOM 2487 O O . SER A 1 316 ? -34.807 -6.384 -7.652 1.00 26.27 316 SER A O 1
ATOM 2489 N N . GLY A 1 317 ? -35.147 -5.808 -5.498 1.00 25.62 317 GLY A N 1
ATOM 2490 C CA . GLY A 1 317 ? -36.558 -5.485 -5.638 1.00 25.62 317 GLY A CA 1
ATOM 2491 C C . GLY A 1 317 ? -36.799 -4.182 -6.390 1.00 25.62 317 GLY A C 1
ATOM 2492 O O . GLY A 1 317 ? -35.964 -3.281 -6.358 1.00 25.62 317 GLY A O 1
ATOM 2493 N N . ASP A 1 318 ? -37.978 -4.086 -6.993 1.00 25.31 318 ASP A N 1
ATOM 2494 C CA . ASP A 1 318 ? -38.890 -2.990 -6.688 1.00 25.31 318 ASP A CA 1
ATOM 2495 C C . ASP A 1 318 ? -40.342 -3.375 -7.013 1.00 25.31 318 ASP A C 1
ATOM 2497 O O . ASP A 1 318 ? -40.614 -4.327 -7.744 1.00 25.31 318 ASP A O 1
ATOM 2501 N N . LEU A 1 319 ? -41.250 -2.652 -6.368 1.00 31.73 319 LEU A N 1
ATOM 2502 C CA . LEU A 1 319 ? -42.706 -2.796 -6.332 1.00 31.73 319 LEU A CA 1
ATOM 2503 C C . LEU A 1 319 ? -43.370 -2.567 -7.710 1.00 31.73 319 LEU A C 1
ATOM 2505 O O . LEU A 1 319 ? -42.905 -1.723 -8.470 1.00 31.73 319 LEU A O 1
ATOM 2509 N N . ASP A 1 320 ? -44.504 -3.228 -7.998 1.00 26.66 320 ASP A N 1
ATOM 2510 C CA . ASP A 1 320 ? -45.858 -2.627 -7.940 1.00 26.66 320 ASP A CA 1
ATOM 2511 C C . ASP A 1 320 ? -46.934 -3.402 -8.761 1.00 26.66 320 ASP A C 1
ATOM 2513 O O . ASP A 1 320 ? -46.672 -3.932 -9.834 1.00 26.66 320 ASP A O 1
ATOM 2517 N N . ASN A 1 321 ? -48.167 -3.381 -8.235 1.00 26.16 321 ASN A N 1
ATOM 2518 C CA . ASN A 1 321 ? -49.488 -3.474 -8.888 1.00 26.16 321 ASN A CA 1
ATOM 2519 C C . ASN A 1 321 ? -49.999 -4.704 -9.707 1.00 26.16 321 ASN A C 1
ATOM 2521 O O . ASN A 1 321 ? -49.680 -4.898 -10.870 1.00 26.16 321 ASN A O 1
ATOM 2525 N N . LYS A 1 322 ? -51.024 -5.344 -9.103 1.00 27.42 322 LYS A N 1
ATOM 2526 C CA . LYS A 1 322 ? -52.424 -5.545 -9.578 1.00 27.42 322 LYS A CA 1
ATOM 2527 C C . LYS A 1 322 ? -52.784 -6.509 -10.742 1.00 27.42 322 LYS A C 1
ATOM 2529 O O . LYS A 1 322 ? -52.296 -6.399 -11.852 1.00 27.42 322 LYS A O 1
ATOM 2534 N N . GLU A 1 323 ? -53.850 -7.270 -10.445 1.00 27.73 323 GLU A N 1
ATOM 2535 C CA . GLU A 1 323 ? -54.927 -7.833 -11.297 1.00 27.73 323 GLU A CA 1
ATOM 2536 C C . GLU A 1 323 ? -55.027 -9.363 -11.534 1.00 27.73 323 GLU A C 1
ATOM 2538 O O . GLU A 1 323 ? -54.130 -10.034 -12.026 1.00 27.73 323 GLU A O 1
ATOM 2543 N N . GLN A 1 324 ? -56.206 -9.853 -11.112 1.00 26.97 324 GLN A N 1
ATOM 2544 C CA . GLN A 1 324 ? -57.013 -11.039 -11.447 1.00 26.97 324 GLN A CA 1
ATOM 2545 C C . GLN A 1 324 ? -56.626 -11.868 -12.690 1.00 26.97 324 GLN A C 1
ATOM 2547 O O . GLN A 1 324 ? -56.480 -11.291 -13.759 1.00 26.97 324 GLN A O 1
ATOM 2552 N N . ASN A 1 325 ? -56.666 -13.212 -12.589 1.00 24.62 325 ASN A N 1
ATOM 2553 C CA . ASN A 1 325 ? -57.627 -14.072 -13.321 1.00 24.62 325 ASN A CA 1
ATOM 2554 C C . ASN A 1 325 ? -57.540 -15.577 -12.932 1.00 24.62 325 ASN A C 1
ATOM 2556 O O . ASN A 1 325 ? -56.510 -16.048 -12.460 1.00 24.62 325 ASN A O 1
ATOM 2560 N N . ASP A 1 326 ? -58.651 -16.279 -13.170 1.00 25.53 326 ASP A N 1
ATOM 2561 C CA . ASP A 1 326 ? -59.032 -17.693 -12.985 1.00 25.53 326 ASP A CA 1
ATOM 2562 C C . ASP A 1 326 ? -58.119 -18.806 -13.564 1.00 25.53 326 ASP A C 1
ATOM 2564 O O . ASP A 1 326 ? -57.451 -18.613 -14.577 1.00 25.53 326 ASP A O 1
ATOM 2568 N N . GLY A 1 327 ? -58.288 -20.042 -13.040 1.00 24.91 327 GLY A N 1
ATOM 2569 C CA . GLY A 1 327 ? -58.462 -21.233 -13.906 1.00 24.91 327 GLY A CA 1
ATOM 2570 C C . GLY A 1 327 ? -57.619 -22.510 -13.671 1.00 24.91 327 GLY A C 1
ATOM 2571 O O . GLY A 1 327 ? -56.556 -22.648 -14.253 1.00 24.91 327 GLY A O 1
ATOM 2572 N N . TYR A 1 328 ? -58.182 -23.465 -12.909 1.00 25.45 328 TYR A N 1
ATOM 2573 C CA . TYR A 1 328 ? -58.250 -24.949 -13.053 1.00 25.45 328 TYR A CA 1
ATOM 2574 C C . TYR A 1 328 ? -57.107 -25.884 -13.567 1.00 25.45 328 TYR A C 1
ATOM 2576 O O . TYR A 1 328 ? -56.457 -25.632 -14.573 1.00 25.45 328 TYR A O 1
ATOM 2584 N N . HIS A 1 329 ? -57.132 -27.104 -12.969 1.00 25.44 329 HIS A N 1
ATOM 2585 C CA . HIS A 1 329 ? -56.667 -28.452 -13.413 1.00 25.44 329 HIS A CA 1
ATOM 2586 C C . HIS A 1 329 ? -55.169 -28.812 -13.246 1.00 25.44 329 HIS A C 1
ATOM 2588 O O . HIS A 1 329 ? -54.311 -27.985 -13.501 1.00 25.44 329 HIS A O 1
ATOM 2594 N N . THR A 1 330 ? -54.703 -30.029 -12.910 1.00 25.31 330 THR A N 1
ATOM 2595 C CA . THR A 1 330 ? -55.224 -31.348 -12.461 1.00 25.31 330 THR A CA 1
ATOM 2596 C C . THR A 1 330 ? -53.967 -32.221 -12.232 1.00 25.31 330 THR A C 1
ATOM 2598 O O . THR A 1 330 ? -53.107 -32.225 -13.099 1.00 25.31 330 THR A O 1
ATOM 2601 N N . GLN A 1 331 ? -53.783 -32.815 -11.039 1.00 25.02 331 GLN A N 1
ATOM 2602 C CA . GLN A 1 331 ? -53.709 -34.265 -10.719 1.00 25.02 331 GLN A CA 1
ATOM 2603 C C . GLN A 1 331 ? -52.588 -35.099 -11.385 1.00 25.02 331 GLN A C 1
ATOM 2605 O O . GLN A 1 331 ? -52.169 -34.794 -12.491 1.00 25.02 331 GLN A O 1
ATOM 2610 N N . VAL A 1 332 ? -52.235 -36.236 -10.748 1.00 24.88 332 VAL A N 1
ATOM 2611 C CA . VAL A 1 332 ? -51.287 -37.301 -11.189 1.00 24.88 332 VAL A CA 1
ATOM 2612 C C . VAL A 1 332 ? -49.869 -36.977 -10.651 1.00 24.88 332 VAL A C 1
ATOM 2614 O O . VAL A 1 332 ? -49.250 -36.025 -11.094 1.00 24.88 332 VAL A O 1
ATOM 2617 N N . ILE A 1 333 ? -49.268 -37.627 -9.641 1.00 28.23 333 ILE A N 1
ATOM 2618 C CA . ILE A 1 333 ? -49.186 -39.054 -9.286 1.00 28.23 333 ILE A CA 1
ATOM 2619 C C . ILE A 1 333 ? -48.869 -39.181 -7.786 1.00 28.23 333 ILE A C 1
ATOM 2621 O O . ILE A 1 333 ? -47.784 -38.825 -7.330 1.00 28.23 333 ILE A O 1
ATOM 2625 N N . GLU A 1 334 ? -49.808 -39.748 -7.043 1.00 27.62 334 GLU A N 1
ATOM 2626 C CA . GLU A 1 334 ? -49.608 -40.363 -5.736 1.00 27.62 334 GLU A CA 1
ATOM 2627 C C . GLU A 1 334 ? -49.474 -41.869 -5.989 1.00 27.62 334 GLU A C 1
ATOM 2629 O O . GLU A 1 334 ? -50.476 -42.535 -6.206 1.00 27.62 334 GLU A O 1
ATOM 2634 N N . GLU A 1 335 ? -48.250 -42.402 -6.060 1.00 26.62 335 GLU A N 1
ATOM 2635 C CA . GLU A 1 335 ? -48.002 -43.852 -6.000 1.00 26.62 335 GLU A CA 1
ATOM 2636 C C . GLU A 1 335 ? -46.495 -44.147 -5.902 1.00 26.62 335 GLU A C 1
ATOM 2638 O O . GLU A 1 335 ? -45.792 -44.216 -6.908 1.00 26.62 335 GLU A O 1
ATOM 2643 N N . ARG A 1 336 ? -45.985 -44.303 -4.672 1.00 28.95 336 ARG A N 1
ATOM 2644 C CA . ARG A 1 336 ? -44.999 -45.335 -4.267 1.00 28.95 336 ARG A CA 1
ATOM 2645 C C . ARG A 1 336 ? -44.457 -45.068 -2.861 1.00 28.95 336 ARG A C 1
ATOM 2647 O O . ARG A 1 336 ? -43.302 -44.710 -2.654 1.00 28.95 336 ARG A O 1
ATOM 2654 N N . LEU A 1 337 ? -45.295 -45.353 -1.874 1.00 31.41 337 LEU A N 1
ATOM 2655 C CA . LEU A 1 337 ? -44.841 -45.898 -0.598 1.00 31.41 337 LEU A CA 1
ATOM 2656 C C . LEU A 1 337 ? -44.877 -47.429 -0.720 1.00 31.41 337 LEU A C 1
ATOM 2658 O O . LEU A 1 337 ? -45.945 -47.983 -0.960 1.00 31.41 337 LEU A O 1
ATOM 2662 N N . SER A 1 338 ? -43.734 -48.115 -0.598 1.00 26.33 338 SER A N 1
ATOM 2663 C CA . SER A 1 338 ? -43.609 -49.425 0.085 1.00 26.33 338 SER A CA 1
ATOM 2664 C C . SER A 1 338 ? -42.264 -50.130 -0.164 1.00 26.33 338 SER A C 1
ATOM 2666 O O . SER A 1 338 ? -41.841 -50.290 -1.306 1.00 26.33 338 SER A O 1
ATOM 2668 N N . ARG A 1 339 ? -41.691 -50.627 0.949 1.00 29.94 339 ARG A N 1
ATOM 2669 C CA . ARG A 1 339 ? -40.658 -51.676 1.178 1.00 29.94 339 ARG A CA 1
ATOM 2670 C C . ARG A 1 339 ? -39.505 -51.136 2.033 1.00 29.94 339 ARG A C 1
ATOM 2672 O O . ARG A 1 339 ? -38.665 -50.404 1.537 1.00 29.94 339 ARG A O 1
ATOM 2679 N N . VAL A 1 340 ? -39.579 -51.269 3.362 1.00 33.78 340 VAL A N 1
ATOM 2680 C CA . VAL A 1 340 ? -39.172 -52.456 4.157 1.00 33.78 340 VAL A CA 1
ATOM 2681 C C . VAL A 1 340 ? -37.705 -52.814 3.904 1.00 33.78 340 VAL A C 1
ATOM 2683 O O . VAL A 1 340 ? -37.417 -53.463 2.906 1.00 33.78 340 VAL A O 1
ATOM 2686 N N . ASP A 1 341 ? -36.811 -52.433 4.822 1.00 27.75 341 ASP A N 1
ATOM 2687 C CA . ASP A 1 341 ? -36.155 -53.429 5.679 1.00 27.75 341 ASP A CA 1
ATOM 2688 C C . ASP A 1 341 ? -35.665 -52.803 6.995 1.00 27.75 341 ASP A C 1
ATOM 2690 O O . ASP A 1 341 ? -35.273 -51.638 7.060 1.00 27.75 341 ASP A O 1
ATOM 2694 N N . ASP A 1 342 ? -35.763 -53.605 8.043 1.00 32.62 342 ASP A N 1
ATOM 2695 C CA . ASP A 1 342 ? -35.625 -53.276 9.452 1.00 32.62 342 ASP A CA 1
ATOM 2696 C C . ASP A 1 342 ? -34.377 -54.000 9.993 1.00 32.62 342 ASP A C 1
ATOM 2698 O O . ASP A 1 342 ? -34.060 -55.101 9.546 1.00 32.62 342 ASP A O 1
ATOM 2702 N N . ARG A 1 343 ? -33.738 -53.436 11.030 1.00 37.25 343 ARG A N 1
ATOM 2703 C CA . ARG A 1 343 ? -32.627 -53.990 11.855 1.00 37.25 343 ARG A CA 1
ATOM 2704 C C . ARG A 1 343 ? -31.174 -53.684 11.445 1.00 37.25 343 ARG A C 1
ATOM 2706 O O . ARG A 1 343 ? -30.461 -54.505 10.880 1.00 37.25 343 ARG A O 1
ATOM 2713 N N . SER A 1 344 ? -30.645 -52.607 12.029 1.00 29.77 344 SER A N 1
ATOM 2714 C CA . SER A 1 344 ? -29.380 -52.685 12.779 1.00 29.77 344 SER A CA 1
ATOM 2715 C C . SER A 1 344 ? -29.388 -51.647 13.901 1.00 29.77 344 SER A C 1
ATOM 2717 O O . SER A 1 344 ? -29.411 -50.444 13.653 1.00 29.77 344 SER A O 1
ATOM 2719 N N . GLY A 1 345 ? -29.400 -52.117 15.149 1.00 45.22 345 GLY A N 1
ATOM 2720 C CA . GLY A 1 345 ? -29.457 -51.273 16.337 1.00 45.22 345 GLY A CA 1
ATOM 2721 C C . GLY A 1 345 ? -28.260 -50.330 16.450 1.00 45.22 345 GLY A C 1
ATOM 2722 O O . GLY A 1 345 ? -27.110 -50.763 16.457 1.00 45.22 345 GLY A O 1
ATOM 2723 N N . ARG A 1 346 ? -28.532 -49.034 16.619 1.00 37.38 346 ARG A N 1
ATOM 2724 C CA . ARG A 1 346 ? -27.607 -48.119 17.290 1.00 37.38 346 ARG A CA 1
ATOM 2725 C C . ARG A 1 346 ? -28.174 -47.810 18.663 1.00 37.38 346 ARG A C 1
ATOM 2727 O O . ARG A 1 346 ? -29.140 -47.061 18.804 1.00 37.38 346 ARG A O 1
ATOM 2734 N N . VAL A 1 347 ? -27.556 -48.423 19.668 1.00 40.59 347 VAL A N 1
ATOM 2735 C CA . VAL A 1 347 ? -27.599 -47.964 21.055 1.00 40.59 347 VAL A CA 1
ATOM 2736 C C . VAL A 1 347 ? -27.234 -46.481 21.027 1.00 40.59 347 VAL A C 1
ATOM 2738 O O . VAL A 1 347 ? -26.090 -46.126 20.750 1.00 40.59 347 VAL A O 1
ATOM 2741 N N . HIS A 1 348 ? -28.220 -45.608 21.229 1.00 38.53 348 HIS A N 1
ATOM 2742 C CA . HIS A 1 348 ? -27.950 -44.198 21.458 1.00 38.53 348 HIS A CA 1
ATOM 2743 C C . HIS A 1 348 ? -27.288 -44.125 22.830 1.00 38.53 348 HIS A C 1
ATOM 2745 O O . HIS A 1 348 ? -27.906 -44.460 23.839 1.00 38.53 348 HIS A O 1
ATOM 2751 N N . GLN A 1 349 ? -26.005 -43.775 22.856 1.00 46.16 349 GLN A N 1
ATOM 2752 C CA . GLN A 1 349 ? -25.269 -43.566 24.092 1.00 46.16 349 GLN A CA 1
ATOM 2753 C C . GLN A 1 349 ? -25.900 -42.346 24.768 1.00 46.16 349 GLN A C 1
ATOM 2755 O O . GLN A 1 349 ? -25.673 -41.209 24.358 1.00 46.16 349 GLN A O 1
ATOM 2760 N N . THR A 1 350 ? -26.781 -42.582 25.740 1.00 48.31 350 THR A N 1
ATOM 2761 C CA . THR A 1 350 ? -27.341 -41.517 26.568 1.00 48.31 350 THR A CA 1
ATOM 2762 C C . THR A 1 350 ? -26.173 -40.843 27.263 1.00 48.31 350 THR A C 1
ATOM 2764 O O . THR A 1 350 ? -25.495 -41.455 28.089 1.00 48.31 350 THR A O 1
ATOM 2767 N N . VAL A 1 351 ? -25.894 -39.607 26.861 1.00 52.47 351 VAL A N 1
ATOM 2768 C CA . VAL A 1 351 ? -24.835 -38.800 27.449 1.00 52.47 351 VAL A CA 1
ATOM 2769 C C . VAL A 1 351 ? -25.222 -38.535 28.896 1.00 52.47 351 VAL A C 1
ATOM 2771 O O . VAL A 1 351 ? -26.168 -37.795 29.165 1.00 52.47 351 VAL A O 1
ATOM 2774 N N . ASP A 1 352 ? -24.509 -39.166 29.826 1.00 61.81 352 ASP A N 1
ATOM 2775 C CA . ASP A 1 352 ? -24.687 -38.921 31.250 1.00 61.81 352 ASP A CA 1
ATOM 2776 C C . ASP A 1 352 ? -24.086 -37.554 31.597 1.00 61.81 352 ASP A C 1
ATOM 2778 O O . ASP A 1 352 ? -22.893 -37.393 31.875 1.00 61.81 352 ASP A O 1
ATOM 2782 N N . VAL A 1 353 ? -24.945 -36.539 31.526 1.00 61.38 353 VAL A N 1
ATOM 2783 C CA . VAL A 1 353 ? -24.616 -35.146 31.828 1.00 61.38 353 VAL A CA 1
ATOM 2784 C C . VAL A 1 353 ? -24.068 -35.012 33.253 1.00 61.38 353 VAL A C 1
ATOM 2786 O O . VAL A 1 353 ? -23.224 -34.148 33.494 1.00 61.38 353 VAL A O 1
ATOM 2789 N N . ALA A 1 354 ? -24.463 -35.889 34.185 1.00 58.69 354 ALA A N 1
ATOM 2790 C CA . ALA A 1 354 ? -23.948 -35.863 35.547 1.00 58.69 354 ALA A CA 1
ATOM 2791 C C . ALA A 1 354 ? -22.456 -36.224 35.594 1.00 58.69 354 ALA A C 1
ATOM 2793 O O . ALA A 1 354 ? -21.695 -35.550 36.286 1.00 58.69 354 ALA A O 1
ATOM 2794 N N . GLU A 1 355 ? -22.000 -37.207 34.813 1.00 55.50 355 GLU A N 1
ATOM 2795 C CA . GLU A 1 355 ? -20.580 -37.583 34.742 1.00 55.50 355 GLU A CA 1
ATOM 2796 C C . GLU A 1 355 ? -19.735 -36.520 34.018 1.00 55.50 355 GLU A C 1
ATOM 2798 O O . GLU A 1 355 ? -18.595 -36.260 34.413 1.00 55.50 355 GLU A O 1
ATOM 2803 N N . ILE A 1 356 ? -20.295 -35.830 33.016 1.00 63.06 356 ILE A N 1
ATOM 2804 C CA . ILE A 1 356 ? -19.630 -34.681 32.375 1.00 63.06 356 ILE A CA 1
ATOM 2805 C C . ILE A 1 356 ? -19.443 -33.544 33.379 1.00 63.06 356 ILE A C 1
ATOM 2807 O O . ILE A 1 356 ? -18.331 -33.025 33.520 1.00 63.06 356 ILE A O 1
ATOM 2811 N N . ILE A 1 357 ? -20.505 -33.192 34.110 1.00 64.31 357 ILE A N 1
ATOM 2812 C CA . ILE A 1 357 ? -20.447 -32.168 35.155 1.00 64.31 357 ILE A CA 1
ATOM 2813 C C . ILE A 1 357 ? -19.432 -32.584 36.220 1.00 64.31 357 ILE A C 1
ATOM 2815 O O . ILE A 1 357 ? -18.567 -31.787 36.568 1.00 64.31 357 ILE A O 1
ATOM 2819 N N . ARG A 1 358 ? -19.439 -33.846 36.662 1.00 72.44 358 ARG A N 1
ATOM 2820 C CA . ARG A 1 358 ? -18.500 -34.357 37.669 1.00 72.44 358 ARG A CA 1
ATOM 2821 C C . ARG A 1 358 ? -17.041 -34.255 37.214 1.00 72.44 358 ARG A C 1
ATOM 2823 O O . ARG A 1 358 ? -16.178 -33.853 37.997 1.00 72.44 358 ARG A O 1
ATOM 2830 N N . ARG A 1 359 ? -16.752 -34.560 35.944 1.00 63.00 359 ARG A N 1
ATOM 2831 C CA . ARG A 1 359 ? -15.410 -34.416 35.347 1.00 63.00 359 ARG A CA 1
ATOM 2832 C C . ARG A 1 359 ? -14.973 -32.959 35.247 1.00 63.00 359 ARG A C 1
ATOM 2834 O O . ARG A 1 359 ? -13.824 -32.654 35.569 1.00 63.00 359 ARG A O 1
ATOM 2841 N N . TRP A 1 360 ? -15.883 -32.065 34.869 1.00 67.69 360 TRP A N 1
ATOM 2842 C CA . TRP A 1 360 ? -15.632 -30.623 34.841 1.00 67.69 360 TRP A CA 1
ATOM 2843 C C . TRP A 1 360 ? -15.384 -30.055 36.238 1.00 67.69 360 TRP A C 1
ATOM 2845 O O . TRP A 1 360 ? -14.418 -29.321 36.439 1.00 67.69 360 TRP A O 1
ATOM 2855 N N . THR A 1 361 ? -16.180 -30.452 37.231 1.00 78.88 361 THR A N 1
ATOM 2856 C CA . THR A 1 361 ? -15.982 -30.045 38.626 1.00 78.88 361 THR A CA 1
ATOM 2857 C C . THR A 1 361 ? -14.628 -30.518 39.149 1.00 78.88 361 THR A C 1
ATOM 2859 O O . THR A 1 361 ? -13.907 -29.736 39.764 1.00 78.88 361 THR A O 1
ATOM 2862 N N . HIS A 1 362 ? -14.220 -31.754 38.847 1.00 67.12 362 HIS A N 1
ATOM 2863 C CA . HIS A 1 362 ? -12.898 -32.250 39.234 1.00 67.12 362 HIS A CA 1
ATOM 2864 C C . HIS A 1 362 ? -11.747 -31.513 38.542 1.00 67.12 362 HIS A C 1
ATOM 2866 O O . HIS A 1 362 ? -10.721 -31.262 39.176 1.00 67.12 362 HIS A O 1
ATOM 2872 N N . ALA A 1 363 ? -11.893 -31.151 37.266 1.00 67.62 363 ALA A N 1
ATOM 2873 C CA . ALA A 1 363 ? -10.895 -30.353 36.560 1.00 67.62 363 ALA A CA 1
ATOM 2874 C C . ALA A 1 363 ? -10.757 -28.951 37.178 1.00 67.62 363 ALA A C 1
ATOM 2876 O O . ALA A 1 363 ? -9.644 -28.518 37.473 1.00 67.62 363 ALA A O 1
ATOM 2877 N N . LEU A 1 364 ? -11.880 -28.292 37.474 1.00 69.38 364 LEU A N 1
ATOM 2878 C CA . LEU A 1 364 ? -11.906 -26.977 38.120 1.00 69.38 364 LEU A CA 1
ATOM 2879 C C . LEU A 1 364 ? -11.330 -27.011 39.539 1.00 69.38 364 LEU A C 1
ATOM 2881 O O . LEU A 1 364 ? -10.543 -26.141 39.905 1.00 69.38 364 LEU A O 1
ATOM 2885 N N . GLN A 1 365 ? -11.644 -28.042 40.324 1.00 72.06 365 GLN A N 1
ATOM 2886 C CA . GLN A 1 365 ? -11.055 -28.236 41.651 1.00 72.06 365 GLN A CA 1
ATOM 2887 C C . GLN A 1 365 ? -9.537 -28.446 41.584 1.00 72.06 365 GLN A C 1
ATOM 2889 O O . GLN A 1 365 ? -8.809 -27.965 42.453 1.00 72.06 365 GLN A O 1
ATOM 2894 N N . ARG A 1 366 ? -9.040 -29.134 40.547 1.00 74.06 366 ARG A N 1
ATOM 2895 C CA . ARG A 1 366 ? -7.602 -29.346 40.338 1.00 74.06 366 ARG A CA 1
ATOM 2896 C C . ARG A 1 366 ? -6.886 -28.037 39.998 1.00 74.06 366 ARG A C 1
ATOM 2898 O O . ARG A 1 366 ? -5.861 -27.750 40.610 1.00 74.06 366 ARG A O 1
ATOM 2905 N N . ILE A 1 367 ? -7.472 -27.222 39.117 1.00 71.88 367 ILE A N 1
ATOM 2906 C CA . ILE A 1 367 ? -6.966 -25.884 38.769 1.00 71.88 367 ILE A CA 1
ATOM 2907 C C . ILE A 1 367 ? -6.979 -24.968 39.997 1.00 71.88 367 ILE A C 1
ATOM 2909 O O . ILE A 1 367 ? -5.984 -24.311 40.280 1.00 71.88 367 ILE A O 1
ATOM 2913 N N . HIS A 1 368 ? -8.059 -24.980 40.782 1.00 72.38 368 HIS A N 1
ATOM 2914 C CA . HIS A 1 368 ? -8.153 -24.188 42.009 1.00 72.38 368 HIS A CA 1
ATOM 2915 C C . HIS A 1 368 ? -7.103 -24.600 43.055 1.00 72.38 368 HIS A C 1
ATOM 2917 O O . HIS A 1 368 ? -6.492 -23.757 43.713 1.00 72.38 368 HIS A O 1
ATOM 2923 N N . LYS A 1 369 ? -6.831 -25.905 43.187 1.00 73.81 369 LYS A N 1
ATOM 2924 C CA . LYS A 1 369 ? -5.778 -26.409 44.077 1.00 73.81 369 LYS A CA 1
ATOM 2925 C C . LYS A 1 369 ? -4.383 -25.993 43.599 1.00 73.81 369 LYS A C 1
ATOM 2927 O O . LYS A 1 369 ? -3.566 -25.601 44.428 1.00 73.81 369 LYS A O 1
ATOM 2932 N N . GLN A 1 370 ? -4.131 -26.024 42.290 1.00 67.50 370 GLN A N 1
ATOM 2933 C CA . GLN A 1 370 ? -2.884 -25.530 41.696 1.00 67.50 370 GLN A CA 1
ATOM 2934 C C . GLN A 1 370 ? -2.732 -24.015 41.873 1.00 67.50 370 GLN A C 1
ATOM 2936 O O . GLN A 1 370 ? -1.659 -23.565 42.263 1.00 67.50 370 GLN A O 1
ATOM 2941 N N . SER A 1 371 ? -3.798 -23.226 41.699 1.00 63.78 371 SER A N 1
ATOM 2942 C CA . SER A 1 371 ? -3.749 -21.781 41.954 1.00 63.78 371 SER A CA 1
ATOM 2943 C C . SER A 1 371 ? -3.488 -21.467 43.425 1.00 63.78 371 SER A C 1
ATOM 2945 O O . SER A 1 371 ? -2.744 -20.541 43.724 1.00 63.78 371 SER A O 1
ATOM 2947 N N . LEU A 1 372 ? -4.037 -22.259 44.355 1.00 68.94 372 LEU A N 1
ATOM 2948 C CA . LEU A 1 372 ? -3.750 -22.099 45.783 1.00 68.94 372 LEU A CA 1
ATOM 2949 C C . LEU A 1 372 ? -2.299 -22.462 46.128 1.00 68.94 372 LEU A C 1
ATOM 2951 O O . LEU A 1 372 ? -1.712 -21.854 47.018 1.00 68.94 372 LEU A O 1
ATOM 2955 N N . GLN A 1 373 ? -1.724 -23.460 45.454 1.00 66.94 373 GLN A N 1
ATOM 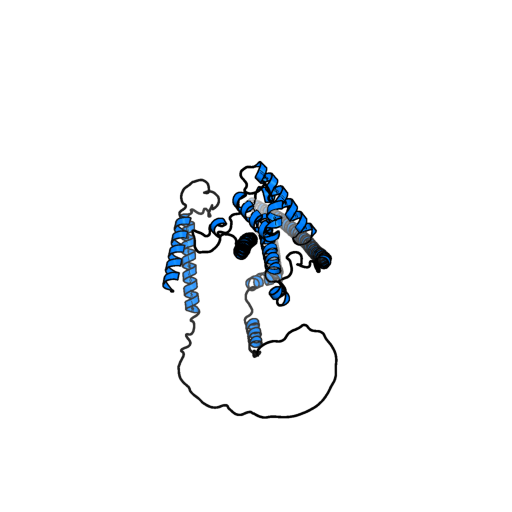2956 C CA . GLN A 1 373 ? -0.317 -23.836 45.622 1.00 66.94 373 GLN A CA 1
ATOM 2957 C C . GLN A 1 373 ? 0.622 -22.771 45.048 1.00 66.94 373 GLN A C 1
ATOM 2959 O O . GLN A 1 373 ? 1.598 -22.428 45.705 1.00 66.94 373 GLN A O 1
ATOM 2964 N N . LEU A 1 374 ? 0.291 -22.192 43.890 1.00 57.47 374 LEU A N 1
ATOM 2965 C CA . LEU A 1 374 ? 1.018 -21.061 43.305 1.00 57.47 374 LEU A CA 1
ATOM 2966 C C . LEU A 1 374 ? 0.920 -19.807 44.185 1.00 57.47 374 LEU A C 1
ATOM 2968 O O . LEU A 1 374 ? 1.925 -19.150 44.421 1.00 57.47 374 LEU A O 1
ATOM 2972 N N . ALA A 1 375 ? -0.255 -19.521 44.754 1.00 57.31 375 ALA A N 1
ATOM 2973 C CA . ALA A 1 375 ? -0.439 -18.409 45.689 1.00 57.31 375 ALA A CA 1
ATOM 2974 C C . ALA A 1 375 ? 0.361 -18.587 46.993 1.00 57.31 375 ALA A C 1
ATOM 2976 O O . ALA A 1 375 ? 0.846 -17.609 47.551 1.00 57.31 375 ALA A O 1
ATOM 2977 N N . LYS A 1 376 ? 0.524 -19.832 47.464 1.00 62.25 376 LYS A N 1
ATOM 2978 C CA . LYS A 1 376 ? 1.373 -20.159 48.621 1.00 62.25 376 LYS A CA 1
ATOM 2979 C C . LYS A 1 376 ? 2.869 -20.156 48.299 1.00 62.25 376 LYS A C 1
ATOM 2981 O O . LYS A 1 376 ? 3.654 -19.912 49.200 1.00 62.25 376 LYS A O 1
ATOM 2986 N N . GLY A 1 377 ? 3.259 -20.451 47.058 1.00 60.81 377 GLY A N 1
ATOM 2987 C CA . GLY A 1 377 ? 4.655 -20.404 46.607 1.00 60.81 377 GLY A CA 1
ATOM 2988 C C . GLY A 1 377 ? 5.170 -18.990 46.317 1.00 60.81 377 GLY A C 1
ATOM 2989 O O . GLY A 1 377 ? 6.377 -18.785 46.319 1.00 60.81 377 GLY A O 1
ATOM 2990 N N . ASN A 1 378 ? 4.263 -18.032 46.106 1.00 53.94 378 ASN A N 1
ATOM 2991 C CA . ASN A 1 378 ? 4.571 -16.629 45.813 1.00 53.94 378 ASN A CA 1
ATOM 2992 C C . ASN A 1 378 ? 4.406 -15.686 47.029 1.00 53.94 378 ASN A C 1
ATOM 2994 O O . ASN A 1 378 ? 4.306 -14.480 46.833 1.00 53.94 378 ASN A O 1
ATOM 2998 N N . ASP A 1 379 ? 4.307 -16.202 48.265 1.00 56.38 379 ASP A N 1
ATOM 2999 C CA . ASP A 1 379 ? 4.143 -15.417 49.513 1.00 56.38 379 ASP A CA 1
ATOM 3000 C C . ASP A 1 379 ? 3.091 -14.280 49.455 1.00 56.38 379 ASP A C 1
ATOM 3002 O O . ASP A 1 379 ? 3.170 -13.279 50.165 1.00 56.38 379 ASP A O 1
ATOM 3006 N N . GLY A 1 380 ? 2.049 -14.434 48.632 1.00 55.88 380 GLY A N 1
ATOM 3007 C CA . GLY A 1 380 ? 1.006 -13.418 48.467 1.00 55.88 380 GLY A CA 1
ATOM 3008 C C . GLY A 1 380 ? 1.394 -12.198 47.621 1.00 55.88 380 GLY A C 1
ATOM 3009 O O . GLY A 1 380 ? 0.557 -11.309 47.464 1.00 55.88 380 GLY A O 1
ATOM 3010 N N . GLU A 1 381 ? 2.583 -12.157 47.015 1.00 50.53 381 GLU A N 1
ATOM 3011 C CA . GLU A 1 381 ? 2.885 -11.183 45.967 1.00 50.53 381 GLU A CA 1
ATOM 3012 C C . GLU A 1 381 ? 2.342 -11.682 44.619 1.00 50.53 381 GLU A C 1
ATOM 3014 O O . GLU A 1 381 ? 2.642 -12.776 44.127 1.00 50.53 381 GLU A O 1
ATOM 3019 N N . GLY A 1 382 ? 1.450 -10.878 44.033 1.00 52.72 382 GLY A N 1
ATOM 3020 C CA . GLY A 1 382 ? 0.950 -11.085 42.677 1.00 52.72 382 GLY A CA 1
ATOM 3021 C C . GLY A 1 382 ? 2.089 -11.063 41.650 1.00 52.72 382 GLY A C 1
ATOM 3022 O O . GLY A 1 382 ? 3.214 -10.686 41.967 1.00 52.72 382 GLY A O 1
ATOM 3023 N N . PRO A 1 383 ? 1.832 -11.479 40.401 1.00 45.91 383 PRO A N 1
ATOM 3024 C CA . PRO A 1 383 ? 2.894 -11.664 39.430 1.00 45.91 383 PRO A CA 1
ATOM 3025 C C . PRO A 1 383 ? 3.444 -10.294 39.000 1.00 45.91 383 PRO A C 1
ATOM 3027 O O . PRO A 1 383 ? 2.849 -9.603 38.171 1.00 45.91 383 PRO A O 1
ATOM 3030 N N . ASP A 1 384 ? 4.589 -9.908 39.563 1.00 45.34 384 ASP A N 1
ATOM 3031 C CA . ASP A 1 384 ? 5.367 -8.720 39.201 1.00 45.34 384 ASP A CA 1
ATOM 3032 C C . ASP A 1 384 ? 6.042 -8.925 37.828 1.00 45.34 384 ASP A C 1
ATOM 3034 O O . ASP A 1 384 ? 7.257 -9.049 37.681 1.00 45.34 384 ASP A O 1
ATOM 3038 N N . ILE A 1 385 ? 5.228 -8.961 36.769 1.00 47.38 385 ILE A N 1
ATOM 3039 C CA . ILE A 1 385 ? 5.656 -9.222 35.379 1.00 47.38 385 ILE A CA 1
ATOM 3040 C C . ILE A 1 385 ? 6.455 -8.042 34.781 1.00 47.38 385 ILE A C 1
ATOM 3042 O O . ILE A 1 385 ? 6.914 -8.106 33.645 1.00 47.38 385 ILE A O 1
ATOM 3046 N N . LEU A 1 386 ? 6.685 -6.956 35.526 1.00 42.16 386 LEU A N 1
ATOM 3047 C CA . LEU A 1 386 ? 7.332 -5.751 34.992 1.00 42.16 386 LEU A CA 1
ATOM 3048 C C . LEU A 1 386 ? 8.664 -5.366 35.648 1.00 42.16 386 LEU A C 1
ATOM 3050 O O . LEU A 1 386 ? 9.218 -4.333 35.273 1.00 42.16 386 LEU A O 1
ATOM 3054 N N . ARG A 1 387 ? 9.226 -6.167 36.568 1.00 43.12 387 ARG A N 1
ATOM 3055 C CA . ARG A 1 387 ? 10.510 -5.815 37.217 1.00 43.12 387 ARG A CA 1
ATOM 3056 C C . ARG A 1 387 ? 11.741 -6.617 36.809 1.00 43.12 387 ARG A C 1
ATOM 3058 O O . ARG A 1 387 ? 12.841 -6.112 36.998 1.00 43.12 387 ARG A O 1
ATOM 3065 N N . SER A 1 388 ? 11.615 -7.778 36.174 1.00 41.56 388 SER A N 1
ATOM 3066 C CA . SER A 1 388 ? 12.783 -8.599 35.808 1.00 41.56 388 SER A CA 1
ATOM 3067 C C . SER A 1 388 ? 13.215 -8.465 34.339 1.00 41.56 388 SER A C 1
ATOM 3069 O O . SER A 1 388 ? 13.665 -9.432 33.734 1.00 41.56 388 SER A O 1
ATOM 3071 N N . ALA A 1 389 ? 13.101 -7.272 33.742 1.00 41.19 389 ALA A N 1
ATOM 3072 C CA . ALA A 1 389 ? 13.810 -6.947 32.492 1.00 41.19 389 ALA A CA 1
ATOM 3073 C C . ALA A 1 389 ? 15.269 -6.501 32.745 1.00 41.19 389 ALA A C 1
ATOM 3075 O O . ALA A 1 389 ? 15.976 -6.071 31.832 1.00 41.19 389 ALA A O 1
ATOM 3076 N N . HIS A 1 390 ? 15.725 -6.596 33.994 1.00 43.62 390 HIS A N 1
ATOM 3077 C CA . HIS A 1 390 ? 17.077 -6.252 34.407 1.00 43.62 390 HIS A CA 1
ATOM 3078 C C . HIS A 1 390 ? 17.661 -7.346 35.302 1.00 43.62 390 HIS A C 1
ATOM 3080 O O . HIS A 1 390 ? 17.955 -7.118 36.461 1.00 43.62 390 HIS A O 1
ATOM 3086 N N . ASP A 1 391 ? 17.751 -8.565 34.772 1.00 41.78 391 ASP A N 1
ATOM 3087 C CA . ASP A 1 391 ? 18.954 -9.384 34.936 1.00 41.78 391 ASP A CA 1
ATOM 3088 C C . ASP A 1 391 ? 18.898 -10.592 33.998 1.00 41.78 391 ASP A C 1
ATOM 3090 O O . ASP A 1 391 ? 17.863 -11.235 33.828 1.00 41.78 391 ASP A O 1
ATOM 3094 N N . GLY A 1 392 ? 20.019 -10.855 33.325 1.00 49.75 392 GLY A N 1
ATOM 3095 C CA . GLY A 1 392 ? 20.174 -11.824 32.236 1.00 49.75 392 GLY A CA 1
ATOM 3096 C C . GLY A 1 392 ? 20.150 -13.293 32.667 1.00 49.75 392 GLY A C 1
ATOM 3097 O O . GLY A 1 392 ? 21.040 -14.049 32.287 1.00 49.75 392 GLY A O 1
ATOM 3098 N N . GLY A 1 393 ? 19.151 -13.705 33.446 1.00 48.50 393 GLY A N 1
ATOM 3099 C CA . GLY A 1 393 ? 18.865 -15.104 33.753 1.00 48.50 393 GLY A CA 1
ATOM 3100 C C . GLY A 1 393 ? 17.668 -15.590 32.941 1.00 48.50 393 GLY A C 1
ATOM 3101 O O . GLY A 1 393 ? 16.597 -14.989 32.988 1.00 48.50 393 GLY A O 1
ATOM 3102 N N . THR A 1 394 ? 17.831 -16.675 32.187 1.00 54.66 394 THR A N 1
ATOM 3103 C CA . THR A 1 394 ? 16.740 -17.352 31.475 1.00 54.66 394 THR A CA 1
ATOM 3104 C C . THR A 1 394 ? 15.634 -17.728 32.464 1.00 54.66 394 THR A C 1
ATOM 3106 O O . THR A 1 394 ? 15.783 -18.646 33.266 1.00 54.66 394 THR A O 1
ATOM 3109 N N . SER A 1 395 ? 14.531 -16.975 32.448 1.00 57.59 395 SER A N 1
ATOM 3110 C CA . SER A 1 395 ? 13.421 -17.159 33.384 1.00 57.59 395 SER A CA 1
ATOM 3111 C C . SER A 1 395 ? 12.775 -18.530 33.174 1.00 57.59 395 SER A C 1
ATOM 3113 O O . SER A 1 395 ? 12.382 -18.842 32.048 1.00 57.59 395 SER A O 1
ATOM 3115 N N . GLY A 1 396 ? 12.585 -19.308 34.245 1.00 55.00 396 GLY A N 1
ATOM 3116 C CA . GLY A 1 396 ? 11.973 -20.648 34.204 1.00 55.00 396 GLY A CA 1
ATOM 3117 C C . GLY A 1 396 ? 10.570 -20.704 33.578 1.00 55.00 396 GLY A C 1
ATOM 3118 O O . GLY A 1 396 ? 10.101 -21.772 33.191 1.00 55.00 396 GLY A O 1
ATOM 3119 N N . HIS A 1 397 ? 9.911 -19.556 33.389 1.00 50.59 397 HIS A N 1
ATOM 3120 C CA . HIS A 1 397 ? 8.676 -19.474 32.614 1.00 50.59 397 HIS A CA 1
ATOM 3121 C C . HIS A 1 397 ? 8.884 -19.805 31.125 1.00 50.59 397 HIS A C 1
ATOM 3123 O O . HIS A 1 397 ? 8.041 -20.477 30.535 1.00 50.59 397 HIS A O 1
ATOM 3129 N N . ALA A 1 398 ? 10.012 -19.402 30.532 1.00 58.53 398 ALA A N 1
ATOM 3130 C CA . ALA A 1 398 ? 10.336 -19.701 29.138 1.00 58.53 398 ALA A CA 1
ATOM 3131 C C . ALA A 1 398 ? 10.588 -21.203 28.926 1.00 58.53 398 ALA A C 1
ATOM 3133 O O . ALA A 1 398 ? 10.119 -21.772 27.944 1.00 58.53 398 ALA A O 1
ATOM 3134 N N . GLU A 1 399 ? 11.254 -21.860 29.878 1.00 59.47 399 GLU A N 1
ATOM 3135 C CA . GLU A 1 399 ? 11.470 -23.312 29.849 1.00 59.47 399 GLU A CA 1
ATOM 3136 C C . GLU A 1 399 ? 10.171 -24.090 30.093 1.00 59.47 399 GLU A C 1
ATOM 3138 O O . GLU A 1 399 ? 9.899 -25.067 29.400 1.00 59.47 399 GLU A O 1
ATOM 3143 N N . SER A 1 400 ? 9.316 -23.624 31.009 1.00 58.25 400 SER A N 1
ATOM 3144 C CA . SER A 1 400 ? 8.004 -24.235 31.262 1.00 58.25 400 SER A CA 1
ATOM 3145 C C . SER A 1 400 ? 7.059 -24.115 30.058 1.00 58.25 400 SER A C 1
ATOM 3147 O O . SER A 1 400 ? 6.346 -25.068 29.731 1.00 58.25 400 SER A O 1
ATOM 3149 N N . LEU A 1 401 ? 7.088 -22.977 29.354 1.00 58.12 401 LEU A N 1
ATOM 3150 C CA . LEU A 1 401 ? 6.319 -22.760 28.127 1.00 58.12 401 LEU A CA 1
ATOM 3151 C C . LEU A 1 401 ? 6.857 -23.615 26.969 1.00 58.12 401 LEU A C 1
ATOM 3153 O O . LEU A 1 401 ? 6.085 -24.179 26.198 1.00 58.12 401 LEU A O 1
ATOM 3157 N N . ALA A 1 402 ? 8.182 -23.749 26.865 1.00 68.50 402 ALA A N 1
ATOM 3158 C CA . ALA A 1 402 ? 8.805 -24.620 25.877 1.00 68.50 402 ALA A CA 1
ATOM 3159 C C . ALA A 1 402 ? 8.435 -26.094 26.114 1.00 68.50 402 ALA A C 1
ATOM 3161 O O . ALA A 1 402 ? 8.078 -26.781 25.161 1.00 68.50 402 ALA A O 1
ATOM 3162 N N . ALA A 1 403 ? 8.438 -26.553 27.369 1.00 66.12 403 ALA A N 1
ATOM 3163 C CA . ALA A 1 403 ? 8.071 -27.921 27.736 1.00 66.12 403 ALA A CA 1
ATOM 3164 C C . ALA A 1 403 ? 6.586 -28.242 27.477 1.00 66.12 403 ALA A C 1
ATOM 3166 O O . ALA A 1 403 ? 6.250 -29.331 27.021 1.00 66.12 403 ALA A O 1
ATOM 3167 N N . THR A 1 404 ? 5.685 -27.288 27.720 1.00 65.88 404 THR A N 1
ATOM 3168 C CA . THR A 1 404 ? 4.250 -27.474 27.434 1.00 65.88 404 THR A CA 1
ATOM 3169 C C . THR A 1 404 ? 3.947 -27.438 25.936 1.00 65.88 404 THR A C 1
ATOM 3171 O O . THR A 1 404 ? 3.079 -28.169 25.460 1.00 65.88 404 THR A O 1
ATOM 3174 N N . LEU A 1 405 ? 4.687 -26.642 25.157 1.00 72.19 405 LEU A N 1
ATOM 3175 C CA . LEU A 1 405 ? 4.566 -26.637 23.698 1.00 72.19 405 LEU A CA 1
ATOM 3176 C C . LEU A 1 405 ? 5.093 -27.927 23.060 1.00 72.19 405 LEU A C 1
ATOM 3178 O O . LEU A 1 405 ? 4.480 -28.419 22.111 1.00 72.19 405 LEU A O 1
ATOM 3182 N N . THR A 1 406 ? 6.183 -28.496 23.578 1.00 71.19 406 THR A N 1
ATOM 3183 C CA . THR A 1 406 ? 6.695 -29.786 23.096 1.00 71.19 406 THR A CA 1
ATOM 3184 C C . THR A 1 406 ? 5.764 -30.939 23.461 1.00 71.19 406 THR A C 1
ATOM 3186 O O . THR A 1 406 ? 5.510 -31.792 22.613 1.00 71.19 406 THR A O 1
ATOM 3189 N N . GLU A 1 407 ? 5.168 -30.931 24.656 1.00 67.06 407 GLU A N 1
ATOM 3190 C CA . GLU A 1 407 ? 4.136 -31.901 25.046 1.00 67.06 407 GLU A CA 1
ATOM 3191 C C . GLU A 1 407 ? 2.913 -31.811 24.115 1.00 67.06 407 GLU A C 1
ATOM 3193 O O . GLU A 1 407 ? 2.467 -32.817 23.564 1.00 67.06 407 GLU A O 1
ATOM 3198 N N . HIS A 1 408 ? 2.422 -30.603 23.821 1.00 64.38 408 HIS A N 1
ATOM 3199 C CA . HIS A 1 408 ? 1.314 -30.411 22.878 1.00 64.38 408 HIS A CA 1
ATOM 3200 C C . HIS A 1 408 ? 1.647 -30.857 21.444 1.00 64.38 408 HIS A C 1
ATOM 3202 O O . HIS A 1 408 ? 0.790 -31.432 20.770 1.00 64.38 408 HIS A O 1
ATOM 3208 N N . GLN A 1 409 ? 2.880 -30.642 20.973 1.00 67.69 409 GLN A N 1
ATOM 3209 C CA . GLN A 1 409 ? 3.328 -31.163 19.677 1.00 67.69 409 GLN A CA 1
ATOM 3210 C C . GLN A 1 409 ? 3.377 -32.691 19.656 1.00 67.69 409 GLN A C 1
ATOM 3212 O O . GLN A 1 409 ? 2.963 -33.301 18.672 1.00 67.69 409 GLN A O 1
ATOM 3217 N N . GLN A 1 410 ? 3.830 -33.315 20.742 1.00 65.75 410 GLN A N 1
ATOM 3218 C CA . GLN A 1 410 ? 3.883 -34.768 20.861 1.00 65.75 410 GLN A CA 1
ATOM 3219 C C . GLN A 1 410 ? 2.478 -35.385 20.901 1.00 65.75 410 GLN A C 1
ATOM 3221 O O . GLN A 1 410 ? 2.229 -36.396 20.246 1.00 65.75 410 GLN A O 1
ATOM 3226 N N . HIS A 1 411 ? 1.532 -34.733 21.582 1.00 55.59 411 HIS A N 1
ATOM 3227 C CA . HIS A 1 411 ? 0.123 -35.117 21.552 1.00 55.59 411 HIS A CA 1
ATOM 3228 C C . HIS A 1 411 ? -0.462 -35.018 20.135 1.00 55.59 411 HIS A C 1
ATOM 3230 O O . HIS A 1 411 ? -1.086 -35.969 19.673 1.00 55.59 411 HIS A O 1
ATOM 3236 N N . LEU A 1 412 ? -0.214 -33.927 19.404 1.00 57.88 412 LEU A N 1
ATOM 3237 C CA . LEU A 1 412 ? -0.681 -33.778 18.018 1.00 57.88 412 LEU A CA 1
ATOM 3238 C C . LEU A 1 412 ? -0.079 -34.821 17.064 1.00 57.88 412 LEU A C 1
ATOM 3240 O O . LEU A 1 412 ? -0.794 -35.337 16.209 1.00 57.88 412 LEU A O 1
ATOM 3244 N N . ALA A 1 413 ? 1.193 -35.178 17.245 1.00 63.41 413 ALA A N 1
ATOM 3245 C CA . ALA A 1 413 ? 1.860 -36.208 16.449 1.00 63.41 413 ALA A CA 1
ATOM 3246 C C . ALA A 1 413 ? 1.334 -37.630 16.720 1.00 63.41 413 ALA A C 1
ATOM 3248 O O . ALA A 1 413 ? 1.504 -38.500 15.880 1.00 63.41 413 ALA A O 1
ATOM 3249 N N . SER A 1 414 ? 0.689 -37.871 17.868 1.00 51.03 414 SER A N 1
ATOM 3250 C CA . SER A 1 414 ? 0.051 -39.160 18.189 1.00 51.03 414 SER A CA 1
ATOM 3251 C C . SER A 1 414 ? -1.376 -39.317 17.650 1.00 51.03 414 SER A C 1
ATOM 3253 O O . SER A 1 414 ? -1.954 -40.397 17.754 1.00 51.03 414 SER A O 1
ATOM 3255 N N . PHE A 1 415 ? -1.951 -38.245 17.092 1.00 44.78 415 PHE A N 1
ATOM 3256 C CA . PHE A 1 415 ? -3.254 -38.262 16.418 1.00 44.78 415 PHE A CA 1
ATOM 3257 C C . PHE A 1 415 ? -3.149 -38.385 14.887 1.00 44.78 415 PHE A C 1
ATOM 3259 O O . PHE A 1 415 ? -4.184 -38.503 14.227 1.00 44.78 415 PHE A O 1
ATOM 3266 N N . GLN A 1 416 ? -1.932 -38.346 14.334 1.00 42.88 416 GLN A N 1
ATOM 3267 C CA . GLN A 1 416 ? -1.613 -38.717 12.949 1.00 42.88 416 GLN A CA 1
A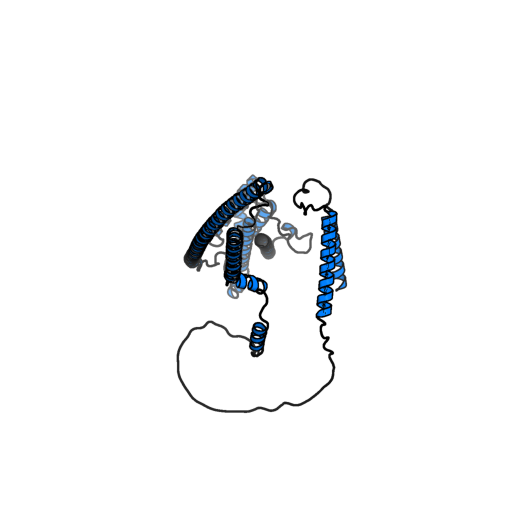TOM 3268 C C . GLN A 1 416 ? -1.088 -40.149 12.915 1.00 42.88 416 GLN A C 1
ATOM 3270 O O . GLN A 1 416 ? -1.367 -40.830 11.903 1.00 42.88 416 GLN A O 1
#

Foldseek 3Di:
DVVVVVVVVLQVLLQLLVVLLVLLPDDVVLQPCPPDDNGGDGPCQQWQDLPSLLVLLLSLVCLQLDPPVSCVLCPPLPPPDDPVSLLSSLVSSLVSVVVCCVVLLDPPPLSDSVCNRRVHDSSSSNSSSSSSVSSSVNNCCVVPVVVCVVPPDDDGPSPPPCVCVVVVVVVVVVVVVVVVVVVVVVVVVVVVVVVVVVVVVVVVVVVVVVVVVVVVVVVVVVVVVVVVVVVCVVVVVVPPPCPDPPVVVVVVVVVVVVVVVVVVVVVVVVVVVCPDVVVVVVVCVVVVPPDDVVVVVVVVVVVVPDDDDDDDDDDDDDDDDDDDDDDDDDDDDDDDDDDDDDDDDDPPPPPPVVVVVVVVVVVVVVVVVVVVVVCVVVVNDDPPVPDPPPDPDDDVVVVVVVVVVVVVVVVVVVVD

Solvent-accessible surface area (backbone atoms only — not comparable to full-atom values): 24868 Å² total; per-residue (Å²): 113,70,70,56,52,52,54,49,51,48,42,51,41,44,48,51,25,52,52,36,36,46,75,70,64,50,65,54,67,81,62,58,35,82,80,50,92,83,54,73,74,67,69,71,33,76,46,76,27,42,73,61,41,52,52,50,51,52,51,40,50,31,59,54,58,30,75,76,50,29,57,60,68,39,54,89,27,56,83,68,86,49,75,66,32,48,54,52,35,50,50,46,53,33,51,54,45,49,51,36,32,73,71,54,68,36,66,79,88,70,59,44,64,68,42,69,63,37,23,32,40,68,70,36,41,50,46,51,25,53,49,22,51,48,24,44,53,52,44,46,45,71,76,38,49,72,56,38,71,79,47,72,72,77,80,56,87,55,58,66,68,61,79,55,50,74,61,42,51,60,53,52,53,51,49,52,53,50,53,50,52,52,50,51,54,52,50,52,53,48,51,54,49,50,51,52,54,49,52,50,52,51,52,54,51,50,52,51,53,50,50,53,52,52,50,52,53,51,51,52,53,51,48,53,50,49,51,50,52,51,50,52,51,64,56,39,81,75,46,91,83,61,96,72,58,66,65,60,57,50,51,52,51,54,52,52,51,54,52,49,53,51,52,53,51,50,50,54,51,47,54,60,66,63,66,36,75,63,49,56,48,52,64,47,58,82,45,75,85,62,77,55,67,68,63,52,50,60,51,52,62,63,69,71,74,72,87,88,79,84,84,89,88,81,83,85,87,82,90,83,85,92,84,87,84,88,84,87,90,78,86,90,85,94,84,84,90,86,82,89,88,84,92,80,89,74,83,75,79,76,77,58,62,67,59,53,51,52,52,51,51,54,50,52,53,50,52,53,52,50,50,53,50,52,46,64,73,41,79,73,59,72,88,71,86,82,69,72,90,77,58,98,62,88,53,68,64,61,57,52,51,51,54,51,52,50,50,53,51,53,55,56,62,72,75,107